Protein AF-A0AAE0T974-F1 (afdb_monomer_lite)

Structure (mmCIF, N/CA/C/O backbone):
data_AF-A0AAE0T974-F1
#
_entry.id   AF-A0AAE0T974-F1
#
loop_
_atom_site.group_PDB
_atom_site.id
_atom_site.type_symbol
_atom_site.label_atom_id
_atom_site.label_alt_id
_atom_site.label_comp_id
_atom_site.label_asym_id
_atom_site.label_entity_id
_atom_site.label_seq_id
_atom_site.pdbx_PDB_ins_code
_atom_site.Cartn_x
_atom_site.Cartn_y
_atom_site.Cartn_z
_atom_site.occupancy
_atom_site.B_iso_or_equiv
_atom_site.auth_seq_id
_atom_site.auth_comp_id
_atom_site.auth_asym_id
_atom_site.auth_atom_id
_atom_site.pdbx_PDB_model_num
ATOM 1 N N . MET A 1 1 ? 13.195 15.114 -42.542 1.00 32.72 1 MET A N 1
ATOM 2 C CA . MET A 1 1 ? 13.564 14.282 -43.710 1.00 32.72 1 MET A CA 1
ATOM 3 C C . MET A 1 1 ? 13.482 12.864 -43.187 1.00 32.72 1 MET A C 1
ATOM 5 O O . MET A 1 1 ? 14.352 12.510 -42.415 1.00 32.72 1 MET A O 1
ATOM 9 N N . LYS A 1 2 ? 12.380 12.145 -43.450 1.00 32.47 2 LYS A N 1
ATOM 10 C CA . LYS A 1 2 ? 12.131 10.818 -42.861 1.00 32.47 2 LYS A CA 1
ATOM 11 C C . LYS A 1 2 ? 13.206 9.853 -43.362 1.00 32.47 2 LYS A C 1
ATOM 13 O O . LYS A 1 2 ? 13.255 9.564 -44.558 1.00 32.47 2 LYS A O 1
ATOM 18 N N . VAL A 1 3 ? 14.108 9.445 -42.477 1.00 38.06 3 VAL A N 1
ATOM 19 C CA . VAL A 1 3 ? 15.055 8.360 -42.725 1.00 38.06 3 VAL A CA 1
ATOM 20 C C . VAL A 1 3 ? 14.489 7.166 -41.976 1.00 38.06 3 VAL A C 1
ATOM 22 O O . VAL A 1 3 ? 14.739 7.022 -40.788 1.00 38.06 3 VAL A O 1
ATOM 25 N N . SER A 1 4 ? 13.696 6.335 -42.655 1.00 37.97 4 SER A N 1
ATOM 26 C CA . SER A 1 4 ? 13.361 5.020 -42.111 1.00 37.97 4 SER A CA 1
ATOM 27 C C . SER A 1 4 ? 14.650 4.202 -42.114 1.00 37.97 4 SER A C 1
ATOM 29 O O . SER A 1 4 ? 15.149 3.817 -43.177 1.00 37.97 4 SER A O 1
ATOM 31 N N . MET A 1 5 ? 15.238 4.010 -40.938 1.00 48.59 5 MET A N 1
ATOM 32 C CA . MET A 1 5 ? 16.457 3.234 -40.774 1.00 48.59 5 MET A CA 1
ATOM 33 C C . MET A 1 5 ? 16.052 1.803 -40.408 1.00 48.59 5 MET A C 1
ATOM 35 O O . MET A 1 5 ? 15.560 1.524 -39.320 1.00 48.59 5 MET A O 1
ATOM 39 N N . HIS A 1 6 ? 16.219 0.874 -41.349 1.00 43.19 6 HIS A N 1
ATOM 40 C CA . HIS A 1 6 ? 16.343 -0.542 -41.009 1.00 43.19 6 HIS A CA 1
ATOM 41 C C . HIS A 1 6 ? 17.816 -0.787 -40.700 1.00 43.19 6 HIS A C 1
ATOM 43 O O . HIS A 1 6 ? 18.611 -0.999 -41.620 1.00 43.19 6 HIS A O 1
ATOM 49 N N . ILE A 1 7 ? 18.194 -0.718 -39.426 1.00 50.41 7 ILE A N 1
ATOM 50 C CA . ILE A 1 7 ? 19.502 -1.209 -39.000 1.00 50.41 7 ILE A CA 1
ATOM 51 C C . ILE A 1 7 ? 19.367 -2.734 -38.924 1.00 50.41 7 ILE A C 1
ATOM 53 O O . ILE A 1 7 ? 18.854 -3.292 -37.962 1.00 50.41 7 ILE A O 1
ATOM 57 N N . LEU A 1 8 ? 19.739 -3.414 -40.013 1.00 37.25 8 LEU A N 1
ATOM 58 C CA . LEU A 1 8 ? 19.993 -4.856 -39.981 1.00 37.25 8 LEU A CA 1
ATOM 59 C C . LEU A 1 8 ? 21.163 -5.113 -39.017 1.00 37.25 8 LEU A C 1
ATOM 61 O O . LEU A 1 8 ? 22.044 -4.253 -38.938 1.00 37.25 8 LEU A O 1
ATOM 65 N N . PRO A 1 9 ? 21.176 -6.254 -38.301 1.00 38.59 9 PRO A N 1
ATOM 66 C CA . PRO A 1 9 ? 22.123 -6.502 -37.220 1.00 38.59 9 PRO A CA 1
ATOM 67 C C . PRO A 1 9 ? 23.548 -6.244 -37.705 1.00 38.59 9 PRO A C 1
ATOM 69 O O . PRO A 1 9 ? 23.899 -6.625 -38.829 1.00 38.59 9 PRO A O 1
ATOM 72 N N . LEU A 1 10 ? 24.360 -5.599 -36.865 1.00 46.00 10 LEU A N 1
ATOM 73 C CA . LEU A 1 10 ? 25.815 -5.579 -37.005 1.00 46.00 10 LEU A CA 1
ATOM 74 C C . LEU A 1 10 ? 26.304 -7.027 -36.858 1.00 46.00 10 LEU A C 1
ATOM 76 O O . LEU A 1 10 ? 26.729 -7.457 -35.799 1.00 46.00 10 LEU A O 1
ATOM 80 N N . ALA A 1 11 ? 26.156 -7.817 -37.918 1.00 39.69 11 ALA A N 1
ATOM 81 C CA . ALA A 1 11 ? 26.337 -9.264 -37.914 1.00 39.69 11 ALA A CA 1
ATOM 82 C C . ALA A 1 11 ? 27.816 -9.701 -37.904 1.00 39.69 11 ALA A C 1
ATOM 84 O O . ALA A 1 11 ? 28.120 -10.761 -38.438 1.00 39.69 11 ALA A O 1
ATOM 85 N N . ASP A 1 12 ? 28.728 -8.897 -37.350 1.00 42.81 12 ASP A N 1
ATOM 86 C CA . ASP A 1 12 ? 30.166 -9.209 -37.347 1.00 42.81 12 ASP A CA 1
ATOM 87 C C . ASP A 1 12 ? 30.914 -8.842 -36.046 1.00 42.81 12 ASP A C 1
ATOM 89 O O . ASP A 1 12 ? 32.108 -9.127 -35.962 1.00 42.81 12 ASP A O 1
ATOM 93 N N . GLU A 1 13 ? 30.262 -8.283 -35.017 1.00 49.91 13 GLU A N 1
ATOM 94 C CA . GLU A 1 13 ? 30.885 -8.111 -33.693 1.00 49.91 13 GLU A CA 1
ATOM 95 C C . GLU A 1 13 ? 29.979 -8.697 -32.607 1.00 49.91 13 GLU A C 1
ATOM 97 O O . GLU A 1 13 ? 28.857 -8.238 -32.424 1.00 49.91 13 GLU A O 1
ATOM 102 N N . ASP A 1 14 ? 30.472 -9.722 -31.901 1.00 54.88 14 ASP A N 1
ATOM 103 C CA . ASP A 1 14 ? 29.780 -10.369 -30.772 1.00 54.88 14 ASP A CA 1
ATOM 104 C C . ASP A 1 14 ? 29.547 -9.399 -29.586 1.00 54.88 14 ASP A C 1
ATOM 106 O O . ASP A 1 14 ? 28.781 -9.728 -28.688 1.00 54.88 14 ASP A O 1
ATOM 110 N N . HIS A 1 15 ? 30.184 -8.215 -29.601 1.00 60.75 15 HIS A N 1
ATOM 111 C CA . HIS A 1 15 ? 30.099 -7.153 -28.589 1.00 60.75 15 HIS A CA 1
ATOM 112 C C . HIS A 1 15 ? 30.284 -5.770 -29.251 1.00 60.75 15 HIS A C 1
ATOM 114 O O . HIS A 1 15 ? 31.420 -5.304 -29.385 1.00 60.75 15 HIS A O 1
ATOM 120 N N . PRO A 1 16 ? 29.227 -5.115 -29.762 1.00 65.56 16 PRO A N 1
ATOM 121 C CA . PRO A 1 16 ? 29.372 -3.800 -30.376 1.00 65.56 16 PRO A CA 1
ATOM 122 C C . PRO A 1 16 ? 29.657 -2.724 -29.312 1.00 65.56 16 PRO A C 1
ATOM 124 O O . PRO A 1 16 ? 28.774 -2.364 -28.535 1.00 65.56 16 PRO A O 1
ATOM 127 N N . GLU A 1 17 ? 30.870 -2.162 -29.321 1.00 69.50 17 GLU A N 1
ATOM 128 C CA . GLU A 1 17 ? 31.231 -0.992 -28.506 1.00 69.50 17 GLU A CA 1
ATOM 129 C C . GLU A 1 17 ? 30.693 0.301 -29.150 1.00 69.50 17 GLU A C 1
ATOM 131 O O . GLU A 1 17 ? 31.160 0.758 -30.202 1.00 69.50 17 GLU A O 1
ATOM 136 N N . ILE A 1 18 ? 29.722 0.943 -28.501 1.00 69.12 18 ILE A N 1
ATOM 137 C CA . ILE A 1 18 ? 29.117 2.200 -28.944 1.00 69.12 18 ILE A CA 1
ATOM 138 C C . ILE A 1 18 ? 29.484 3.310 -27.958 1.00 69.12 18 ILE A C 1
ATOM 140 O O . ILE A 1 18 ? 28.861 3.507 -26.915 1.00 69.12 18 ILE A O 1
ATOM 144 N N . ALA A 1 19 ? 30.486 4.111 -28.323 1.00 68.00 19 ALA A N 1
ATOM 145 C CA . ALA A 1 19 ? 30.883 5.254 -27.503 1.00 68.00 19 ALA A CA 1
ATOM 146 C C . ALA A 1 19 ? 29.817 6.368 -27.485 1.00 68.00 19 ALA A C 1
ATOM 148 O O . ALA A 1 19 ? 29.567 6.950 -26.434 1.00 68.00 19 ALA A O 1
ATOM 149 N N . LEU A 1 20 ? 29.232 6.690 -28.650 1.00 67.06 20 LEU A N 1
ATOM 150 C CA . LEU A 1 20 ? 28.206 7.724 -28.841 1.00 67.06 20 LEU A CA 1
ATOM 151 C C . LEU A 1 20 ? 27.379 7.441 -30.099 1.00 67.06 20 LEU A C 1
ATOM 153 O O . LEU A 1 20 ? 27.951 7.348 -31.187 1.00 67.06 20 LEU A O 1
ATOM 157 N N . LEU A 1 21 ? 26.050 7.394 -29.983 1.00 66.25 21 LEU A N 1
ATOM 158 C CA . LEU A 1 21 ? 25.157 7.259 -31.144 1.00 66.25 21 LEU A CA 1
ATOM 159 C C . LEU A 1 21 ? 23.892 8.123 -30.990 1.00 66.25 21 LEU A C 1
ATOM 161 O O . LEU A 1 21 ? 22.814 7.606 -30.751 1.00 66.25 21 LEU A O 1
ATOM 165 N N . PRO A 1 22 ? 23.986 9.456 -31.117 1.00 70.81 22 PRO A N 1
ATOM 166 C CA . PRO A 1 22 ? 22.802 10.302 -31.042 1.00 70.81 22 PRO A CA 1
ATOM 167 C C . PRO A 1 22 ? 21.852 10.000 -32.207 1.00 70.81 22 PRO A C 1
ATOM 169 O O . PRO A 1 22 ? 22.252 10.090 -33.374 1.00 70.81 22 PRO A O 1
ATOM 172 N N . LEU A 1 23 ? 20.601 9.666 -31.895 1.00 72.62 23 LEU A N 1
ATOM 173 C CA . LEU A 1 23 ? 19.529 9.550 -32.883 1.00 72.62 23 LEU A CA 1
ATOM 174 C C . LEU A 1 23 ? 18.477 10.608 -32.583 1.00 72.62 23 LEU A C 1
ATOM 176 O O . LEU A 1 23 ? 17.854 10.604 -31.528 1.00 72.62 23 LEU A O 1
ATOM 180 N N . ASP A 1 24 ? 18.307 11.512 -33.536 1.00 77.50 24 ASP A N 1
ATOM 181 C CA . ASP A 1 24 ? 17.382 12.635 -33.455 1.00 77.50 24 ASP A CA 1
ATOM 182 C C . ASP A 1 24 ? 16.310 12.470 -34.541 1.00 77.50 24 ASP A C 1
ATOM 184 O O . ASP A 1 24 ? 16.647 12.267 -35.718 1.00 77.50 24 ASP A O 1
ATOM 188 N N . ASN A 1 25 ? 15.032 12.534 -34.151 1.00 77.75 25 ASN A N 1
ATOM 189 C CA . ASN A 1 25 ? 13.869 12.447 -35.039 1.00 77.75 25 ASN A CA 1
ATOM 190 C C . ASN A 1 25 ? 13.933 11.227 -35.982 1.00 77.75 25 ASN A C 1
ATOM 192 O O . ASN A 1 25 ? 13.784 11.335 -37.211 1.00 77.75 25 ASN A O 1
ATOM 196 N N . SER A 1 26 ? 14.247 10.065 -35.411 1.00 78.44 26 SER A N 1
ATOM 197 C CA . SER A 1 26 ? 14.536 8.839 -36.159 1.00 78.44 26 SER A CA 1
ATOM 198 C C . SER A 1 26 ? 13.336 7.894 -36.206 1.00 78.44 26 SER A C 1
ATOM 200 O O . SER A 1 26 ? 12.675 7.691 -35.199 1.00 78.44 26 SER A O 1
ATOM 202 N N . GLU A 1 27 ? 13.080 7.289 -37.371 1.00 82.06 27 GLU A N 1
ATOM 203 C CA . GLU A 1 27 ? 12.085 6.220 -37.526 1.00 82.06 27 GLU A CA 1
ATOM 204 C C . GLU A 1 27 ? 12.801 4.872 -37.627 1.00 82.06 27 GLU A C 1
ATOM 206 O O . GLU A 1 27 ? 13.511 4.597 -38.607 1.00 82.06 27 GLU A O 1
ATOM 211 N N . ILE A 1 28 ? 12.598 4.018 -36.629 1.00 78.75 28 ILE A N 1
ATOM 212 C CA . ILE A 1 28 ? 13.293 2.743 -36.470 1.00 78.75 28 ILE A CA 1
ATOM 213 C C . ILE A 1 28 ? 12.259 1.631 -36.397 1.00 78.75 28 ILE A C 1
ATOM 215 O O . ILE A 1 28 ? 11.454 1.532 -35.480 1.00 78.75 28 ILE A O 1
ATOM 219 N N . THR A 1 29 ? 12.270 0.737 -37.377 1.00 78.50 29 THR A N 1
ATOM 220 C CA . THR A 1 29 ? 11.325 -0.390 -37.357 1.00 78.50 29 THR A CA 1
ATOM 221 C C . THR A 1 29 ? 11.791 -1.517 -36.439 1.00 78.50 29 THR A C 1
ATOM 223 O O . THR A 1 29 ? 10.970 -2.209 -35.850 1.00 78.50 29 THR A O 1
ATOM 226 N N . LEU A 1 30 ? 13.099 -1.738 -36.349 1.00 75.69 30 LEU A N 1
ATOM 227 C CA . LEU A 1 30 ? 13.690 -2.779 -35.517 1.00 75.69 30 LEU A CA 1
ATOM 228 C C . LEU A 1 30 ? 15.148 -2.394 -35.266 1.00 75.69 30 LEU A C 1
ATOM 230 O O . LEU A 1 30 ? 15.865 -2.102 -36.227 1.00 75.69 30 LEU A O 1
ATOM 234 N N . LEU A 1 31 ? 15.571 -2.398 -34.005 1.00 74.50 31 LEU A N 1
ATOM 235 C CA . LEU A 1 31 ? 16.971 -2.239 -33.615 1.00 74.50 31 LEU A CA 1
ATOM 236 C C . LEU A 1 31 ? 17.346 -3.321 -32.593 1.00 74.50 31 LEU A C 1
ATOM 238 O O . LEU A 1 31 ? 17.228 -3.087 -31.397 1.00 74.50 31 LEU A O 1
ATOM 242 N N . PRO A 1 32 ? 17.747 -4.520 -33.047 1.00 75.44 32 PRO A N 1
ATOM 243 C CA . PRO A 1 32 ? 18.152 -5.591 -32.158 1.00 75.44 32 PRO A CA 1
ATOM 244 C C . PRO A 1 32 ? 19.638 -5.436 -31.840 1.00 75.44 32 PRO A C 1
ATOM 246 O O . PRO A 1 32 ? 20.466 -5.391 -32.756 1.00 75.44 32 PRO A O 1
ATOM 249 N N . LEU A 1 33 ? 19.978 -5.372 -30.560 1.00 74.12 33 LEU A N 1
ATOM 250 C CA . LEU A 1 33 ? 21.365 -5.349 -30.105 1.00 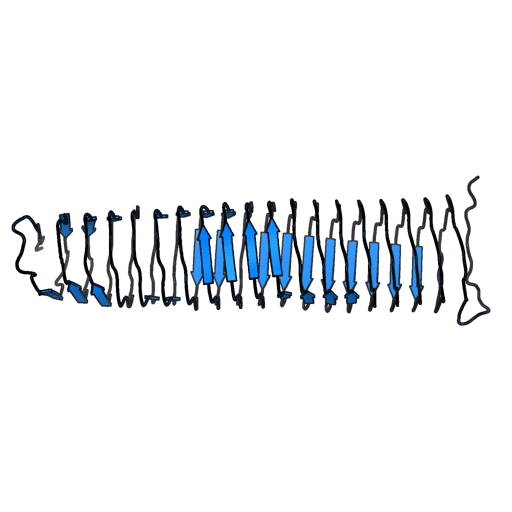74.12 33 LEU A CA 1
ATOM 251 C C . LEU A 1 33 ? 21.587 -6.499 -29.124 1.00 74.12 33 LEU A C 1
ATOM 253 O O . LEU A 1 33 ? 20.767 -6.720 -28.241 1.00 74.12 33 LEU A O 1
ATOM 257 N N . VAL A 1 34 ? 22.683 -7.229 -29.308 1.00 78.06 34 VAL A N 1
ATOM 258 C CA . VAL A 1 34 ? 23.101 -8.334 -28.436 1.00 78.06 34 VAL A CA 1
ATOM 259 C C . VAL A 1 34 ? 24.463 -7.959 -27.867 1.00 78.06 34 VAL A C 1
ATOM 261 O O . VAL A 1 34 ? 25.339 -7.562 -28.635 1.00 78.06 34 VAL A O 1
ATOM 264 N N . HIS A 1 35 ? 24.599 -8.015 -26.544 1.00 78.25 35 HIS A N 1
ATOM 265 C CA . HIS A 1 35 ? 25.773 -7.581 -25.782 1.00 78.25 35 HIS A CA 1
ATOM 266 C C . HIS A 1 35 ? 26.340 -6.193 -26.152 1.00 78.25 35 HIS A C 1
ATOM 268 O O . HIS A 1 35 ? 27.556 -6.068 -26.336 1.00 78.25 35 HIS A O 1
ATOM 274 N N . PRO A 1 36 ? 25.520 -5.139 -26.338 1.00 78.62 36 PRO A N 1
ATOM 275 C CA . PRO A 1 36 ? 26.067 -3.825 -26.635 1.00 78.62 36 PRO A CA 1
ATOM 276 C C . PRO A 1 36 ? 26.730 -3.212 -25.396 1.00 78.62 36 PRO A C 1
ATOM 278 O O . PRO A 1 36 ? 26.106 -3.111 -24.342 1.00 78.62 36 PRO A O 1
ATOM 281 N N . GLU A 1 37 ? 27.955 -2.718 -25.561 1.00 83.19 37 GLU A N 1
ATOM 282 C CA . GLU A 1 37 ? 28.625 -1.879 -24.564 1.00 83.19 37 GLU A CA 1
ATOM 283 C C . GLU A 1 37 ? 28.432 -0.411 -24.956 1.00 83.19 37 GLU A C 1
ATOM 285 O O . GLU A 1 37 ? 29.001 0.079 -25.937 1.00 83.19 37 GLU A O 1
ATOM 290 N N . ILE A 1 38 ? 27.592 0.306 -24.213 1.00 80.12 38 ILE A N 1
ATOM 291 C CA . ILE A 1 38 ? 27.145 1.655 -24.553 1.00 80.12 38 ILE A CA 1
ATOM 292 C C . ILE A 1 38 ? 27.562 2.644 -23.469 1.00 80.12 38 ILE A C 1
ATOM 294 O O . ILE A 1 38 ? 27.017 2.678 -22.366 1.00 80.12 38 ILE A O 1
ATOM 298 N N . ALA A 1 39 ? 28.479 3.548 -23.810 1.00 81.56 39 ALA A N 1
ATOM 299 C CA . ALA A 1 39 ? 28.859 4.609 -22.882 1.00 81.56 39 ALA A CA 1
ATOM 300 C C . ALA A 1 39 ? 27.780 5.701 -22.785 1.00 81.56 39 ALA A C 1
ATOM 302 O O . ALA A 1 39 ? 27.443 6.145 -21.689 1.00 81.56 39 ALA A O 1
ATOM 303 N N . LEU A 1 40 ? 27.258 6.170 -23.924 1.00 79.75 40 LEU A N 1
ATOM 304 C CA . LEU A 1 40 ? 26.215 7.195 -23.960 1.00 79.75 40 LEU A CA 1
ATOM 305 C C . LEU A 1 40 ? 25.386 7.098 -25.247 1.00 79.75 40 LEU A C 1
ATOM 307 O O . LEU A 1 40 ? 25.925 7.184 -26.353 1.00 79.75 40 LEU A O 1
ATOM 311 N N . PHE A 1 41 ? 24.069 6.953 -25.108 1.00 78.00 41 PHE A N 1
ATOM 312 C CA . PHE A 1 41 ? 23.168 6.750 -26.246 1.00 78.00 41 PHE A CA 1
ATOM 313 C C . PHE A 1 41 ? 21.903 7.609 -26.144 1.00 78.00 41 PHE A C 1
ATOM 315 O O . PHE A 1 41 ? 20.875 7.136 -25.694 1.00 78.00 41 PHE A O 1
ATOM 322 N N . PRO A 1 42 ? 21.970 8.899 -26.513 1.00 80.94 42 PRO A N 1
ATOM 323 C CA . PRO A 1 42 ? 20.845 9.806 -26.387 1.00 80.94 42 PRO A CA 1
ATOM 324 C C . PRO A 1 42 ? 19.901 9.653 -27.578 1.00 80.94 42 PRO A C 1
ATOM 326 O O . PRO A 1 42 ? 20.336 9.693 -28.736 1.00 80.94 42 PRO A O 1
ATOM 329 N N . LEU A 1 43 ? 18.614 9.513 -27.283 1.00 82.38 43 LEU A N 1
ATOM 330 C CA . LEU A 1 43 ? 17.551 9.418 -28.274 1.00 82.38 43 LEU A CA 1
ATOM 331 C C . LEU A 1 43 ? 16.584 10.588 -28.075 1.00 82.38 43 LEU A C 1
ATOM 333 O O . LEU A 1 43 ? 15.959 10.690 -27.026 1.00 82.38 43 LEU A O 1
ATOM 337 N N . GLU A 1 44 ? 16.461 11.457 -29.076 1.00 87.38 44 GLU A N 1
ATOM 338 C CA . GLU A 1 44 ? 15.556 12.613 -29.056 1.00 87.38 44 GLU A CA 1
ATOM 339 C C . GLU A 1 44 ? 14.450 12.402 -30.099 1.00 87.38 44 GLU A C 1
ATOM 341 O O . GLU A 1 44 ? 14.720 12.253 -31.296 1.00 87.38 44 GLU A O 1
ATOM 346 N N . ASN A 1 45 ? 13.200 12.353 -29.640 1.00 86.75 45 ASN A N 1
ATOM 347 C CA . ASN A 1 45 ? 12.003 12.083 -30.440 1.00 86.75 45 ASN A CA 1
ATOM 348 C C . ASN A 1 45 ? 12.110 10.841 -31.363 1.00 86.75 45 ASN A C 1
ATOM 350 O O . ASN A 1 45 ? 11.865 10.952 -32.574 1.00 86.75 45 ASN A O 1
ATOM 354 N N . PRO A 1 46 ? 12.538 9.658 -30.878 1.00 85.81 46 PRO A N 1
ATOM 355 C CA . PRO A 1 46 ? 12.562 8.462 -31.711 1.00 85.81 46 PRO A CA 1
ATOM 356 C C . PRO A 1 46 ? 11.155 7.856 -31.878 1.00 85.81 46 PRO A C 1
ATOM 358 O O . PRO A 1 46 ? 10.434 7.663 -30.906 1.00 85.81 46 PRO A O 1
ATOM 361 N N . GLU A 1 47 ? 10.800 7.460 -33.100 1.00 88.62 47 GLU A N 1
ATOM 362 C CA . GLU A 1 47 ? 9.659 6.581 -33.384 1.00 88.62 47 GLU A CA 1
ATOM 363 C C . GLU A 1 47 ? 10.192 5.154 -33.595 1.00 88.62 47 GLU A C 1
ATOM 365 O O . GLU A 1 47 ? 10.774 4.849 -34.645 1.00 88.62 47 GLU A O 1
ATOM 370 N N . ILE A 1 48 ? 10.025 4.266 -32.608 1.00 85.38 48 ILE A N 1
ATOM 371 C CA . ILE A 1 48 ? 10.565 2.900 -32.637 1.00 85.38 48 ILE A CA 1
ATOM 372 C C . ILE A 1 48 ? 9.451 1.860 -32.562 1.00 85.38 48 ILE A C 1
ATOM 374 O O . ILE A 1 48 ? 8.704 1.779 -31.595 1.00 85.38 48 ILE A O 1
ATOM 378 N N . ALA A 1 49 ? 9.356 0.984 -33.560 1.00 87.50 49 ALA A N 1
ATOM 379 C CA . ALA A 1 49 ? 8.395 -0.112 -33.474 1.00 87.50 49 ALA A CA 1
ATOM 380 C C . ALA A 1 49 ? 8.869 -1.197 -32.492 1.00 87.50 49 ALA A C 1
ATOM 382 O O . ALA A 1 49 ? 8.109 -1.586 -31.615 1.00 87.50 49 ALA A O 1
ATOM 383 N N . LEU A 1 50 ? 10.109 -1.682 -32.615 1.00 85.94 50 LEU A N 1
ATOM 384 C CA . LEU A 1 50 ? 10.663 -2.720 -31.738 1.00 85.94 50 LEU A CA 1
ATOM 385 C C . LEU A 1 50 ? 12.119 -2.402 -31.368 1.00 85.94 50 LEU A C 1
ATOM 387 O O . LEU A 1 50 ? 12.963 -2.247 -32.258 1.00 85.94 50 LEU A O 1
ATOM 391 N N . LEU A 1 51 ? 12.416 -2.385 -30.070 1.00 86.00 51 LEU A N 1
ATOM 392 C CA . LEU A 1 51 ? 13.756 -2.184 -29.519 1.00 86.00 51 LEU A CA 1
ATOM 393 C C . LEU A 1 51 ? 14.110 -3.305 -28.520 1.00 86.00 51 LEU A C 1
ATOM 395 O O . LEU A 1 51 ? 14.007 -3.097 -27.313 1.00 86.00 51 LEU A O 1
ATOM 399 N N . PRO A 1 52 ? 14.465 -4.513 -28.998 1.00 86.38 52 PRO A N 1
ATOM 400 C CA . PRO A 1 52 ? 14.969 -5.577 -28.138 1.00 86.38 52 PRO A CA 1
ATOM 401 C C . PRO A 1 52 ? 16.482 -5.429 -27.911 1.00 86.38 52 PRO A C 1
ATOM 403 O O . PRO A 1 52 ? 17.255 -5.417 -28.875 1.00 86.38 52 PRO A O 1
ATOM 406 N N . LEU A 1 53 ? 16.906 -5.357 -26.650 1.00 85.69 53 LEU A N 1
ATOM 407 C CA . LEU A 1 53 ? 18.310 -5.442 -26.255 1.00 85.69 53 LEU A CA 1
ATOM 408 C C . LEU A 1 53 ? 18.519 -6.649 -25.343 1.00 85.69 53 LEU A C 1
ATOM 410 O O . LEU A 1 53 ? 17.793 -6.820 -24.370 1.00 85.69 53 LEU A O 1
ATOM 414 N N . ASP A 1 54 ? 19.517 -7.458 -25.675 1.00 87.56 54 ASP A N 1
ATOM 415 C CA . ASP A 1 54 ? 19.896 -8.661 -24.938 1.00 87.56 54 ASP A CA 1
ATOM 416 C C . ASP A 1 54 ? 21.274 -8.447 -24.298 1.00 87.56 54 ASP A C 1
ATOM 418 O O . ASP A 1 54 ? 22.239 -8.139 -25.005 1.00 87.56 54 ASP A O 1
ATOM 422 N N . HIS A 1 55 ? 21.344 -8.555 -22.971 1.00 88.25 55 HIS A N 1
ATOM 423 C CA . HIS A 1 55 ? 22.505 -8.281 -22.119 1.00 88.25 55 HIS A CA 1
ATOM 424 C C . HIS A 1 55 ? 23.215 -6.938 -22.407 1.00 88.25 55 HIS A C 1
ATOM 426 O O . HIS A 1 55 ? 24.418 -6.933 -22.691 1.00 88.25 55 HIS A O 1
ATOM 432 N N . PRO A 1 56 ? 22.514 -5.788 -22.432 1.00 87.44 56 PRO A N 1
ATOM 433 C CA . PRO A 1 56 ? 23.164 -4.505 -22.665 1.00 87.44 56 PRO A CA 1
ATOM 434 C C . PRO A 1 56 ? 23.905 -3.992 -21.423 1.00 87.44 56 PRO A C 1
ATOM 436 O O . PRO A 1 56 ? 23.328 -3.914 -20.343 1.00 87.44 56 PRO A O 1
ATOM 439 N N . GLU A 1 57 ? 25.142 -3.534 -21.610 1.00 90.00 57 GLU A N 1
ATOM 440 C CA . GLU A 1 57 ? 25.899 -2.787 -20.601 1.00 90.00 57 GLU A CA 1
ATOM 441 C C . GLU A 1 57 ? 25.852 -1.297 -20.955 1.00 90.00 57 GLU A C 1
ATOM 443 O O . GLU A 1 57 ? 26.450 -0.851 -21.939 1.00 90.00 57 GLU A O 1
ATOM 448 N N . ILE A 1 58 ? 25.112 -0.499 -20.181 1.00 87.06 58 ILE A N 1
ATOM 449 C CA . ILE A 1 58 ? 24.828 0.900 -20.512 1.00 87.06 58 ILE A CA 1
ATOM 450 C C . ILE A 1 58 ? 25.185 1.825 -19.352 1.00 87.06 58 ILE A C 1
ATOM 452 O O . ILE A 1 58 ? 24.575 1.807 -18.286 1.00 87.06 58 ILE A O 1
ATOM 456 N N . ALA A 1 59 ? 26.116 2.750 -19.575 1.00 89.81 59 ALA A N 1
ATOM 457 C CA . ALA A 1 59 ? 26.399 3.773 -18.571 1.00 89.81 59 ALA A CA 1
ATOM 458 C C . ALA A 1 59 ? 25.332 4.885 -18.555 1.00 89.81 59 ALA A C 1
ATOM 460 O O . ALA A 1 59 ? 24.935 5.342 -17.485 1.00 89.81 59 ALA A O 1
ATOM 461 N N . PHE A 1 60 ? 24.861 5.345 -19.720 1.00 88.69 60 PHE A N 1
ATOM 462 C CA . PHE A 1 60 ? 23.823 6.379 -19.794 1.00 88.69 60 PHE A CA 1
ATOM 463 C C . PHE A 1 60 ? 22.989 6.301 -21.079 1.00 88.69 60 PHE A C 1
ATOM 465 O O . PHE A 1 60 ? 23.523 6.428 -22.183 1.00 88.69 60 PHE A O 1
ATOM 472 N N . LEU A 1 61 ? 21.671 6.166 -20.942 1.00 87.38 61 LEU A N 1
ATOM 473 C CA . LEU A 1 61 ? 20.729 6.108 -22.065 1.00 87.38 61 LEU A CA 1
ATOM 474 C C . LEU A 1 61 ? 19.550 7.055 -21.802 1.00 87.38 61 LEU A C 1
ATOM 476 O O . LEU A 1 61 ? 18.540 6.632 -21.258 1.00 87.38 61 LEU A O 1
ATOM 480 N N . PRO A 1 62 ? 19.673 8.354 -22.127 1.00 90.06 62 PRO A N 1
ATOM 481 C CA . PRO A 1 62 ? 18.557 9.279 -22.013 1.00 90.06 62 PRO A CA 1
ATOM 482 C C . PRO A 1 62 ? 17.635 9.182 -23.231 1.00 90.06 62 PRO A C 1
ATOM 484 O O . PRO A 1 62 ? 18.097 9.273 -24.374 1.00 90.06 62 PRO A O 1
ATOM 487 N N . LEU A 1 63 ? 16.338 9.024 -22.980 1.00 89.69 63 LEU A N 1
ATOM 488 C CA . LEU A 1 63 ? 15.295 9.073 -23.998 1.00 89.69 63 LEU A CA 1
ATOM 489 C C . LEU A 1 63 ? 14.403 10.281 -23.740 1.00 89.69 63 LEU A C 1
ATOM 491 O O . LEU A 1 63 ? 13.802 10.381 -22.676 1.00 89.69 63 LEU A O 1
ATOM 495 N N . ASP A 1 64 ? 14.299 11.160 -24.728 1.00 93.19 64 ASP A N 1
ATOM 496 C CA . ASP A 1 64 ? 13.465 12.356 -24.677 1.00 93.19 64 ASP A CA 1
ATOM 497 C C . ASP A 1 64 ? 12.344 12.250 -25.720 1.00 93.19 64 ASP A C 1
ATOM 499 O O . ASP A 1 64 ? 12.616 12.082 -26.913 1.00 93.19 64 ASP A O 1
ATOM 503 N N . HIS A 1 65 ? 11.093 12.292 -25.263 1.00 93.56 65 HIS A N 1
ATOM 504 C CA . HIS A 1 65 ? 9.867 12.111 -26.047 1.00 93.56 65 HIS A CA 1
ATOM 505 C C . HIS A 1 65 ? 9.859 10.862 -26.963 1.00 93.56 65 HIS A C 1
ATOM 507 O O . HIS A 1 65 ? 9.550 10.973 -28.157 1.00 93.56 65 HIS A O 1
ATOM 513 N N . PRO A 1 66 ? 10.226 9.655 -26.485 1.00 92.12 66 PRO A N 1
ATOM 514 C CA . PRO A 1 66 ? 10.207 8.465 -27.326 1.00 92.12 66 PRO A CA 1
ATOM 515 C C . PRO A 1 66 ? 8.782 7.954 -27.579 1.00 92.12 66 PRO A C 1
ATOM 517 O O . PRO A 1 66 ? 7.981 7.828 -26.658 1.00 92.12 66 PRO A O 1
ATOM 520 N N . GLU A 1 67 ? 8.494 7.558 -28.818 1.00 94.44 67 GLU A N 1
ATOM 521 C CA . GLU A 1 67 ? 7.308 6.775 -29.173 1.00 94.44 67 GLU A CA 1
ATOM 522 C C . GLU A 1 67 ? 7.740 5.339 -29.486 1.00 94.44 67 GLU A C 1
ATOM 524 O O . GLU A 1 67 ? 8.306 5.071 -30.549 1.00 94.44 67 GLU A O 1
ATOM 529 N N . ILE A 1 68 ? 7.500 4.401 -28.562 1.00 91.38 68 ILE A N 1
ATOM 530 C CA . ILE A 1 68 ? 7.973 3.015 -28.681 1.00 91.38 68 ILE A CA 1
ATOM 531 C C . ILE A 1 68 ? 6.814 2.025 -28.582 1.00 91.38 68 ILE A C 1
ATOM 533 O O . ILE A 1 68 ? 6.105 1.967 -27.584 1.00 91.38 68 ILE A O 1
ATOM 537 N N . ALA A 1 69 ? 6.624 1.167 -29.585 1.00 93.81 69 ALA A N 1
ATOM 538 C CA . ALA A 1 69 ? 5.598 0.127 -29.466 1.00 93.81 69 ALA A CA 1
ATOM 539 C C . ALA A 1 69 ? 6.046 -1.041 -28.563 1.00 93.81 69 ALA A C 1
ATOM 541 O O . ALA A 1 69 ? 5.225 -1.592 -27.835 1.00 93.81 69 ALA A O 1
ATOM 542 N N . LEU A 1 70 ? 7.327 -1.416 -28.578 1.00 93.94 70 LEU A N 1
ATOM 543 C CA . LEU A 1 70 ? 7.894 -2.405 -27.656 1.00 93.94 70 LEU A CA 1
ATOM 544 C C . LEU A 1 70 ? 9.360 -2.087 -27.356 1.00 93.94 70 LEU A C 1
ATOM 546 O O . LEU A 1 70 ? 10.198 -2.114 -28.263 1.00 93.94 70 LEU A O 1
ATOM 550 N N . LEU A 1 71 ? 9.658 -1.843 -26.082 1.00 91.88 71 LEU A N 1
ATOM 551 C CA . LEU A 1 71 ? 11.004 -1.826 -25.517 1.00 91.88 71 LEU A CA 1
ATOM 552 C C . LEU A 1 71 ? 11.162 -3.081 -24.658 1.00 91.88 71 LEU A C 1
ATOM 554 O O . LEU A 1 71 ? 10.374 -3.295 -23.745 1.00 91.88 71 LEU A O 1
ATOM 558 N N . SER A 1 72 ? 12.139 -3.926 -24.977 1.00 92.75 72 SER A N 1
ATOM 559 C CA . SER A 1 72 ? 12.408 -5.160 -24.233 1.00 92.75 72 SER A CA 1
ATOM 560 C C . SER A 1 72 ? 13.887 -5.205 -23.914 1.00 92.75 72 SER A C 1
ATOM 562 O O . SER A 1 72 ? 14.696 -5.252 -24.839 1.00 92.75 72 SER A O 1
ATOM 564 N N . LEU A 1 73 ? 14.229 -5.191 -22.632 1.00 91.44 73 LEU A N 1
ATOM 565 C CA . LEU A 1 73 ? 15.599 -5.368 -22.167 1.00 91.44 73 LEU A CA 1
ATOM 566 C C . LEU A 1 73 ? 15.675 -6.682 -21.394 1.00 91.44 73 LEU A C 1
ATOM 568 O O . LEU A 1 73 ? 14.936 -6.864 -20.430 1.00 91.44 73 LEU A O 1
ATOM 572 N N . ASP A 1 74 ? 16.544 -7.577 -21.846 1.00 93.81 74 ASP A N 1
ATOM 573 C CA . ASP A 1 74 ? 16.829 -8.857 -21.202 1.00 93.81 74 ASP A CA 1
ATOM 574 C C . ASP A 1 74 ? 18.226 -8.787 -20.574 1.00 93.81 74 ASP A C 1
ATOM 576 O O . ASP A 1 74 ? 19.182 -8.430 -21.264 1.00 93.81 74 ASP A O 1
ATOM 580 N N . HIS A 1 75 ? 18.333 -9.046 -19.271 1.00 93.62 75 HIS A N 1
ATOM 581 C CA . HIS A 1 75 ? 19.552 -8.924 -18.463 1.00 93.62 75 HIS A CA 1
ATOM 582 C C . HIS A 1 75 ? 20.320 -7.588 -18.629 1.00 93.62 75 HIS A C 1
ATOM 584 O O . HIS A 1 75 ? 21.528 -7.604 -18.888 1.00 93.62 75 HIS A O 1
ATOM 590 N N . PRO A 1 76 ? 19.671 -6.407 -18.561 1.00 93.56 76 PRO A N 1
ATOM 591 C CA . PRO A 1 76 ? 20.377 -5.141 -18.715 1.00 93.56 76 PRO A CA 1
ATOM 592 C C . PRO A 1 76 ? 21.163 -4.741 -17.462 1.00 93.56 76 PRO A C 1
ATOM 594 O O . PRO A 1 76 ? 20.607 -4.686 -16.371 1.00 93.56 76 PRO A O 1
ATOM 597 N N . GLU A 1 77 ? 22.415 -4.326 -17.647 1.00 95.25 77 GLU A N 1
ATOM 598 C CA . GLU A 1 77 ? 23.211 -3.636 -16.630 1.00 95.25 77 GLU A CA 1
ATOM 599 C C . GLU A 1 77 ? 23.256 -2.142 -16.971 1.00 95.25 77 GLU A C 1
ATOM 601 O O . GLU A 1 77 ? 23.960 -1.718 -17.896 1.00 95.25 77 GLU A O 1
ATOM 606 N N . ILE A 1 78 ? 22.479 -1.316 -16.259 1.00 92.69 78 ILE A N 1
ATOM 607 C CA . ILE A 1 78 ? 22.343 0.112 -16.582 1.00 92.69 78 ILE A CA 1
ATOM 608 C C . ILE A 1 78 ? 22.628 1.001 -15.383 1.00 92.69 78 ILE A C 1
ATOM 610 O O . ILE A 1 78 ? 21.978 0.935 -14.344 1.00 92.69 78 ILE A O 1
ATOM 614 N N . VAL A 1 79 ? 23.553 1.944 -15.542 1.00 96.12 79 VAL A N 1
ATOM 615 C CA . VAL A 1 79 ? 23.806 2.917 -14.474 1.00 96.12 79 VAL A CA 1
ATOM 616 C C . VAL A 1 79 ? 22.693 3.968 -14.431 1.00 96.12 79 VAL A C 1
ATOM 618 O O . VAL A 1 79 ? 22.170 4.251 -13.359 1.00 96.12 79 VAL A O 1
ATOM 621 N N . LEU A 1 80 ? 22.309 4.552 -15.571 1.00 95.38 80 LEU A N 1
ATOM 622 C CA . LEU A 1 80 ? 21.296 5.612 -15.645 1.00 95.38 80 LEU A CA 1
ATOM 623 C C . LEU A 1 80 ? 20.458 5.519 -16.933 1.00 95.38 80 LEU A C 1
ATOM 625 O O . LEU A 1 80 ? 20.997 5.639 -18.038 1.00 95.38 80 LEU A O 1
ATOM 629 N N . LEU A 1 81 ? 19.138 5.403 -16.784 1.00 93.88 81 LEU A N 1
ATOM 630 C CA . LEU A 1 81 ? 18.163 5.339 -17.880 1.00 93.88 81 LEU A CA 1
ATOM 631 C C . LEU A 1 81 ? 17.024 6.351 -17.654 1.00 93.88 81 LEU A C 1
ATOM 633 O O . LEU A 1 81 ? 15.956 5.962 -17.199 1.00 93.88 81 LEU A O 1
ATOM 637 N N . PRO A 1 82 ? 17.229 7.661 -17.889 1.00 95.75 82 PRO A N 1
ATOM 638 C CA . PRO A 1 82 ? 16.142 8.625 -17.774 1.00 95.75 82 PRO A CA 1
ATOM 639 C C . PRO A 1 82 ? 15.241 8.602 -19.011 1.00 95.75 82 PRO A C 1
ATOM 641 O O . PRO A 1 82 ? 15.733 8.676 -20.141 1.00 95.75 82 PRO A O 1
ATOM 644 N N . LEU A 1 83 ? 13.930 8.537 -18.789 1.00 95.06 83 LEU A N 1
ATOM 645 C CA . LEU A 1 83 ? 12.912 8.678 -19.825 1.00 95.06 83 LEU A CA 1
ATOM 646 C C . LEU A 1 83 ? 12.072 9.923 -19.528 1.00 95.06 83 LEU A C 1
ATOM 648 O O . LEU A 1 83 ? 11.436 9.995 -18.481 1.00 95.06 83 LEU A O 1
ATOM 652 N N . ASP A 1 84 ? 12.059 10.872 -20.458 1.00 97.19 84 ASP A N 1
ATOM 653 C CA . ASP A 1 84 ? 11.264 12.100 -20.389 1.00 97.19 84 ASP A CA 1
ATOM 654 C C . ASP A 1 84 ? 10.134 12.045 -21.429 1.00 97.19 84 ASP A C 1
ATOM 656 O O . ASP A 1 84 ? 10.386 11.801 -22.612 1.00 97.19 84 ASP A O 1
ATOM 660 N N . HIS A 1 85 ? 8.886 12.197 -20.984 1.00 97.19 85 HIS A N 1
ATOM 661 C CA . HIS A 1 85 ? 7.657 12.087 -21.779 1.00 97.19 85 HIS A CA 1
ATOM 662 C C . HIS A 1 85 ? 7.573 10.839 -22.694 1.00 97.19 85 HIS A C 1
ATOM 664 O O . HIS A 1 85 ? 7.255 10.964 -23.887 1.00 97.19 85 HIS A O 1
ATOM 670 N N . PRO A 1 86 ? 7.874 9.615 -22.212 1.00 96.31 86 PRO A N 1
ATOM 671 C CA . PRO A 1 86 ? 7.809 8.429 -23.054 1.00 96.31 86 PRO A CA 1
ATOM 672 C C . PRO A 1 86 ? 6.369 7.991 -23.335 1.00 96.31 86 PRO A C 1
ATOM 674 O O . PRO A 1 86 ? 5.560 7.863 -22.426 1.00 96.31 86 PRO A O 1
ATOM 677 N N . LYS A 1 87 ? 6.074 7.658 -24.593 1.00 97.75 87 LYS A N 1
ATOM 678 C CA . LYS A 1 87 ? 4.854 6.951 -25.009 1.00 97.75 87 LYS A CA 1
ATOM 679 C C . LYS A 1 87 ? 5.213 5.524 -25.383 1.00 97.75 87 LYS A C 1
ATOM 681 O O . LYS A 1 87 ? 5.754 5.288 -26.468 1.00 97.75 87 LYS A O 1
ATOM 686 N N . ILE A 1 88 ? 4.936 4.566 -24.500 1.00 96.00 88 ILE A N 1
ATOM 687 C CA . ILE A 1 88 ? 5.371 3.179 -24.681 1.00 96.00 88 ILE A CA 1
ATOM 688 C C . ILE A 1 88 ? 4.209 2.203 -24.534 1.00 96.00 88 ILE A C 1
ATOM 690 O O . ILE A 1 88 ? 3.565 2.122 -23.497 1.00 96.00 88 ILE A O 1
ATOM 694 N N . ALA A 1 89 ? 3.936 1.394 -25.558 1.00 97.75 89 ALA A N 1
ATOM 695 C CA . ALA A 1 89 ? 2.866 0.400 -25.432 1.00 97.75 89 ALA A CA 1
ATOM 696 C C . ALA A 1 89 ? 3.277 -0.799 -24.552 1.00 97.75 89 ALA A C 1
ATOM 698 O O . ALA A 1 89 ? 2.440 -1.374 -23.862 1.00 97.75 89 ALA A O 1
ATOM 699 N N . LEU A 1 90 ? 4.554 -1.186 -24.557 1.00 97.69 90 LEU A N 1
ATOM 700 C CA . LEU A 1 90 ? 5.083 -2.238 -23.690 1.00 97.69 90 LEU A CA 1
ATOM 701 C C . LEU A 1 90 ? 6.556 -1.955 -23.375 1.00 97.69 90 LEU A C 1
ATOM 703 O O . LEU A 1 90 ? 7.379 -1.923 -24.294 1.00 97.69 90 LEU A O 1
ATOM 707 N N . LEU A 1 91 ? 6.873 -1.767 -22.094 1.00 96.19 91 LEU A N 1
ATOM 708 C CA . LEU A 1 91 ? 8.239 -1.689 -21.576 1.00 96.19 91 LEU A CA 1
ATOM 709 C C . LEU A 1 91 ? 8.497 -2.904 -20.684 1.00 96.19 91 LEU A C 1
ATOM 711 O O . LEU A 1 91 ? 8.000 -2.962 -19.567 1.00 96.19 91 LEU A O 1
ATOM 715 N N . LEU A 1 92 ? 9.232 -3.886 -21.200 1.00 96.25 92 LEU A N 1
ATOM 716 C CA . LEU A 1 92 ? 9.539 -5.133 -20.503 1.00 96.25 92 LEU A CA 1
ATOM 717 C C . LEU A 1 92 ? 11.002 -5.138 -20.090 1.00 96.25 92 LEU A C 1
ATOM 719 O O . LEU A 1 92 ? 11.890 -4.938 -20.923 1.00 96.25 92 LEU A O 1
ATOM 723 N N . LEU A 1 93 ? 11.223 -5.390 -18.807 1.00 94.94 93 LEU A N 1
ATOM 724 C CA . LEU A 1 93 ? 12.540 -5.529 -18.207 1.00 94.94 93 LEU A CA 1
ATOM 725 C C . LEU A 1 93 ? 12.604 -6.901 -17.536 1.00 94.94 93 LEU A C 1
ATOM 727 O O . LEU A 1 93 ? 11.866 -7.153 -16.586 1.00 94.94 93 LEU A O 1
ATOM 731 N N . ASP A 1 94 ? 13.456 -7.779 -18.054 1.00 96.25 94 ASP A N 1
ATOM 732 C CA . ASP A 1 94 ? 13.697 -9.111 -17.497 1.00 96.25 94 ASP A CA 1
ATOM 733 C C . ASP A 1 94 ? 15.117 -9.163 -16.925 1.00 96.25 94 ASP A C 1
ATOM 735 O O . ASP A 1 94 ? 16.072 -8.814 -17.621 1.00 96.25 94 ASP A O 1
ATOM 739 N N . HIS A 1 95 ? 15.248 -9.530 -15.650 1.00 96.31 95 HIS A N 1
ATOM 740 C CA . HIS A 1 95 ? 16.512 -9.536 -14.904 1.00 96.31 95 HIS A CA 1
ATOM 741 C C . HIS A 1 95 ? 17.326 -8.217 -14.963 1.00 96.31 95 HIS A C 1
ATOM 743 O O . HIS A 1 95 ? 18.535 -8.259 -15.205 1.00 96.31 95 HIS A O 1
ATOM 749 N N . PRO A 1 96 ? 16.722 -7.020 -14.805 1.00 95.88 96 PRO A N 1
ATOM 750 C CA . PRO A 1 96 ? 17.468 -5.769 -14.859 1.00 95.88 96 PRO A CA 1
ATOM 751 C C . PRO A 1 96 ? 18.289 -5.503 -13.593 1.00 95.88 96 PRO A C 1
ATOM 753 O O . PRO A 1 96 ? 17.766 -5.562 -12.484 1.00 95.88 96 PRO A O 1
ATOM 756 N N . GLU A 1 97 ? 19.535 -5.073 -13.777 1.00 97.44 97 GLU A N 1
ATOM 757 C CA . GLU A 1 97 ? 20.364 -4.436 -12.753 1.00 97.44 97 GLU A CA 1
ATOM 758 C C . GLU A 1 97 ? 20.495 -2.944 -13.093 1.00 97.44 97 GLU A C 1
ATOM 760 O O . GLU A 1 97 ? 21.300 -2.542 -13.941 1.00 97.44 97 GLU A O 1
ATOM 765 N N . ILE A 1 98 ? 19.669 -2.093 -12.468 1.00 95.94 98 ILE A N 1
ATOM 766 C CA . ILE A 1 98 ? 19.610 -0.659 -12.796 1.00 95.94 98 ILE A CA 1
ATOM 767 C C . ILE A 1 98 ? 19.866 0.216 -11.571 1.00 95.94 98 ILE A C 1
ATOM 769 O O . ILE A 1 98 ? 19.126 0.191 -10.591 1.00 95.94 98 ILE A O 1
ATOM 773 N N . ALA A 1 99 ? 20.872 1.091 -11.630 1.00 97.56 99 ALA A N 1
ATOM 774 C CA . ALA A 1 99 ? 21.114 2.008 -10.516 1.00 97.56 99 ALA A CA 1
ATOM 775 C C . ALA A 1 99 ? 20.059 3.131 -10.455 1.00 97.56 99 ALA A C 1
ATOM 777 O O . ALA A 1 99 ? 19.509 3.387 -9.384 1.00 97.56 99 ALA A O 1
ATOM 778 N N . HIS A 1 100 ? 19.727 3.787 -11.573 1.00 97.75 100 HIS A N 1
ATOM 779 C CA . HIS A 1 100 ? 18.596 4.722 -11.598 1.00 97.75 100 HIS A CA 1
ATOM 780 C C . HIS A 1 100 ? 17.804 4.692 -12.908 1.00 97.75 100 HIS A C 1
ATOM 782 O O . HIS A 1 100 ? 18.369 4.832 -13.996 1.00 97.75 100 HIS A O 1
ATOM 788 N N . LEU A 1 101 ? 16.482 4.622 -12.770 1.00 96.88 101 LEU A N 1
ATOM 789 C CA . LEU A 1 101 ? 15.504 4.619 -13.855 1.00 96.88 101 LEU A CA 1
ATOM 790 C C . LEU A 1 101 ? 14.429 5.688 -13.585 1.00 96.88 101 LEU A C 1
ATOM 792 O O . LEU A 1 101 ? 13.345 5.348 -13.132 1.00 96.88 101 LEU A O 1
ATOM 796 N N . PRO A 1 102 ? 14.715 6.991 -13.754 1.00 97.69 102 PRO A N 1
ATOM 797 C CA . PRO A 1 102 ? 13.696 8.021 -13.589 1.00 97.69 102 PRO A CA 1
ATOM 798 C C . PRO A 1 102 ? 12.795 8.118 -14.823 1.00 97.69 102 PRO A C 1
ATOM 800 O O . PRO A 1 102 ? 13.294 8.208 -15.947 1.00 97.69 102 PRO A O 1
ATOM 803 N N . LEU A 1 103 ? 11.482 8.124 -14.601 1.00 97.56 103 LEU A N 1
ATOM 804 C CA . LEU A 1 103 ? 10.473 8.354 -15.631 1.00 97.56 103 LEU A CA 1
ATOM 805 C C . LEU A 1 103 ? 9.701 9.635 -15.299 1.00 97.56 103 LEU A C 1
ATOM 807 O O . LEU A 1 103 ? 9.082 9.721 -14.240 1.00 97.56 103 LEU A O 1
ATOM 811 N N . ASP A 1 104 ? 9.730 10.603 -16.210 1.00 98.19 104 ASP A N 1
ATOM 812 C CA . ASP A 1 104 ? 8.995 11.867 -16.109 1.00 98.19 104 ASP A CA 1
ATOM 813 C C . ASP A 1 104 ? 7.872 11.897 -17.156 1.00 98.19 104 ASP A C 1
ATOM 815 O O . ASP A 1 104 ? 8.125 11.670 -18.341 1.00 98.19 104 ASP A O 1
ATOM 819 N N . HIS A 1 105 ? 6.630 12.108 -16.715 1.00 98.00 105 HIS A N 1
ATOM 820 C CA . HIS A 1 105 ? 5.402 12.066 -17.519 1.00 98.00 105 HIS A CA 1
ATOM 821 C C . HIS A 1 105 ? 5.279 10.835 -18.453 1.00 98.00 105 HIS A C 1
ATOM 823 O O . HIS A 1 105 ? 5.056 10.995 -19.661 1.00 98.00 105 HIS A O 1
ATOM 829 N N . PRO A 1 106 ? 5.460 9.588 -17.966 1.00 97.75 106 PRO A N 1
ATOM 830 C CA . PRO A 1 106 ? 5.352 8.415 -18.820 1.00 97.75 106 PRO A CA 1
ATOM 831 C C . PRO A 1 106 ? 3.898 8.047 -19.138 1.00 97.75 106 PRO A C 1
ATOM 833 O O . PRO A 1 106 ? 3.086 7.861 -18.241 1.00 97.75 106 PRO A O 1
ATOM 836 N N . GLU A 1 107 ? 3.603 7.830 -20.418 1.00 98.44 107 GLU A N 1
ATOM 837 C CA . GLU A 1 107 ? 2.384 7.178 -20.903 1.00 98.44 107 GLU A CA 1
ATOM 838 C C . GLU A 1 107 ? 2.734 5.730 -21.287 1.00 98.44 107 GLU A C 1
ATOM 840 O O . GLU A 1 107 ? 3.234 5.473 -22.392 1.00 98.44 107 GLU A O 1
ATOM 845 N N . ILE A 1 108 ? 2.515 4.768 -20.380 1.00 97.81 108 ILE A N 1
ATOM 846 C CA . ILE A 1 108 ? 2.894 3.360 -20.596 1.00 97.81 108 ILE A CA 1
ATOM 847 C C . ILE A 1 108 ? 1.695 2.431 -20.453 1.00 97.81 108 ILE A C 1
ATOM 849 O O . ILE A 1 108 ? 1.118 2.316 -19.384 1.00 97.81 108 ILE A O 1
ATOM 853 N N . ALA A 1 109 ? 1.350 1.665 -21.489 1.00 98.19 109 ALA A N 1
ATOM 854 C CA . ALA A 1 109 ? 0.248 0.712 -21.330 1.00 98.19 109 ALA A CA 1
ATOM 855 C C . ALA A 1 109 ? 0.651 -0.459 -20.410 1.00 98.19 109 ALA A C 1
ATOM 857 O O . ALA A 1 109 ? -0.049 -0.758 -19.450 1.00 98.19 109 ALA A O 1
ATOM 858 N N . LEU A 1 110 ? 1.791 -1.113 -20.653 1.00 98.31 110 LEU A N 1
ATOM 859 C CA . LEU A 1 110 ? 2.262 -2.230 -19.822 1.00 98.31 110 LEU A CA 1
ATOM 860 C C . LEU A 1 110 ? 3.726 -2.045 -19.409 1.00 98.31 110 LEU A C 1
ATOM 862 O O . LEU A 1 110 ? 4.597 -1.931 -20.274 1.00 98.31 110 LEU A O 1
ATOM 866 N N . LEU A 1 111 ? 3.983 -2.102 -18.102 1.00 97.38 111 LEU A N 1
ATOM 867 C CA . LEU A 1 111 ? 5.309 -2.027 -17.487 1.00 97.38 111 LEU A CA 1
ATOM 868 C C . LEU A 1 111 ? 5.581 -3.257 -16.590 1.00 97.38 111 LEU A C 1
ATOM 870 O O . LEU A 1 111 ? 5.480 -3.154 -15.366 1.00 97.38 111 LEU A O 1
ATOM 874 N N . PRO A 1 112 ? 5.851 -4.445 -17.167 1.00 96.94 112 PRO A N 1
ATOM 875 C CA . PRO A 1 112 ? 6.324 -5.602 -16.411 1.00 96.94 112 PRO A CA 1
ATOM 876 C C . PRO A 1 112 ? 7.835 -5.537 -16.138 1.00 96.94 112 PRO A C 1
ATOM 878 O O . PRO A 1 112 ? 8.643 -5.433 -17.065 1.00 96.94 112 PRO A O 1
ATOM 881 N N . LEU A 1 113 ? 8.194 -5.661 -14.865 1.00 95.50 113 LEU A N 1
ATOM 882 C CA . LEU A 1 113 ? 9.550 -5.871 -14.373 1.00 95.50 113 LEU A CA 1
ATOM 883 C C . LEU A 1 113 ? 9.592 -7.224 -13.661 1.00 95.50 113 LEU A C 1
ATOM 885 O O . LEU A 1 113 ? 8.804 -7.461 -12.743 1.00 95.50 113 LEU A O 1
ATOM 889 N N . ASP A 1 114 ? 10.490 -8.100 -14.095 1.00 95.19 114 ASP A N 1
ATOM 890 C CA . ASP A 1 114 ? 10.665 -9.434 -13.521 1.00 95.19 114 ASP A CA 1
ATOM 891 C C . ASP A 1 114 ? 12.115 -9.620 -13.059 1.00 95.19 114 ASP A C 1
ATOM 893 O O . ASP A 1 114 ? 13.039 -9.131 -13.713 1.00 95.19 114 ASP A O 1
ATOM 897 N N . HIS A 1 115 ? 12.313 -10.284 -11.917 1.00 95.31 115 HIS A N 1
ATOM 898 C CA . HIS A 1 115 ? 13.632 -10.576 -11.334 1.00 95.31 115 HIS A CA 1
ATOM 899 C C . HIS A 1 115 ? 14.559 -9.344 -11.254 1.00 95.31 115 HIS A C 1
ATOM 901 O O . HIS A 1 115 ? 15.726 -9.398 -11.633 1.00 95.31 115 HIS A O 1
ATOM 907 N N . SER A 1 116 ? 14.023 -8.197 -10.831 1.00 93.94 116 SER A N 1
ATOM 908 C CA . SER A 1 116 ? 14.692 -6.897 -10.971 1.00 93.94 116 SER A CA 1
ATOM 909 C C . SER A 1 116 ? 15.471 -6.468 -9.731 1.00 93.94 116 SER A C 1
ATOM 911 O O . SER A 1 116 ? 14.946 -6.536 -8.627 1.00 93.94 116 SER A O 1
ATOM 913 N N . GLU A 1 117 ? 16.661 -5.902 -9.921 1.00 97.31 117 GLU A N 1
ATOM 914 C CA . GLU A 1 117 ? 17.420 -5.172 -8.902 1.00 97.31 117 GLU A CA 1
ATOM 915 C C . GLU A 1 117 ? 17.544 -3.700 -9.324 1.00 97.31 117 GLU A C 1
ATOM 917 O O . GLU A 1 117 ? 18.352 -3.339 -10.187 1.00 97.31 117 GLU A O 1
ATOM 922 N N . ILE A 1 118 ? 16.728 -2.819 -8.731 1.00 96.56 118 ILE A N 1
ATOM 923 C CA . ILE A 1 118 ? 16.727 -1.388 -9.072 1.00 96.56 118 ILE A CA 1
ATOM 924 C C . ILE A 1 118 ? 16.986 -0.533 -7.838 1.00 96.56 118 ILE A C 1
ATOM 926 O O . ILE A 1 118 ? 16.211 -0.521 -6.889 1.00 96.56 118 ILE A O 1
ATOM 930 N N . ALA A 1 119 ? 18.048 0.271 -7.833 1.00 97.75 119 ALA A N 1
ATOM 931 C CA . ALA A 1 119 ? 18.303 1.099 -6.655 1.00 97.75 119 ALA A CA 1
ATOM 932 C C . ALA A 1 119 ? 17.285 2.251 -6.534 1.00 97.75 119 ALA A C 1
ATOM 934 O O . ALA A 1 119 ? 16.788 2.513 -5.439 1.00 97.75 119 ALA A O 1
ATOM 935 N N . VAL A 1 120 ? 16.948 2.947 -7.627 1.00 98.19 120 VAL A N 1
ATOM 936 C CA . VAL A 1 120 ? 15.985 4.064 -7.593 1.00 98.19 120 VAL A CA 1
ATOM 937 C C . VAL A 1 120 ? 15.135 4.119 -8.865 1.00 98.19 120 VAL A C 1
ATOM 939 O O . VAL A 1 120 ? 15.668 4.295 -9.961 1.00 98.19 120 VAL A O 1
ATOM 942 N N . LEU A 1 121 ? 13.815 4.050 -8.701 1.00 97.69 121 LEU A N 1
ATOM 943 C CA . LEU A 1 121 ? 12.814 4.106 -9.768 1.00 97.69 121 LEU A CA 1
ATOM 944 C C . LEU A 1 121 ? 11.762 5.183 -9.445 1.00 97.69 121 LEU A C 1
ATOM 946 O O . LEU A 1 121 ? 10.705 4.860 -8.921 1.00 97.69 121 LEU A O 1
ATOM 950 N N . PRO A 1 122 ? 12.045 6.479 -9.659 1.00 97.94 122 PRO A N 1
ATOM 951 C CA . PRO A 1 122 ? 11.055 7.526 -9.461 1.00 97.94 122 PRO A CA 1
ATOM 952 C C . PRO A 1 122 ? 10.157 7.660 -10.694 1.00 97.94 122 PRO A C 1
ATOM 954 O O . PRO A 1 122 ? 10.658 7.701 -11.820 1.00 97.94 122 PRO A O 1
ATOM 957 N N . LEU A 1 123 ? 8.848 7.753 -10.466 1.00 97.94 123 LEU A N 1
ATOM 958 C CA . LEU A 1 123 ? 7.855 8.047 -11.494 1.00 97.94 123 LEU A CA 1
ATOM 959 C C . LEU A 1 123 ? 7.131 9.347 -11.127 1.00 97.94 123 LEU A C 1
ATOM 961 O O . LEU A 1 123 ? 6.492 9.416 -10.078 1.00 97.94 123 LEU A O 1
ATOM 965 N N . ASP A 1 124 ? 7.235 10.351 -11.994 1.00 98.19 124 ASP A N 1
ATOM 966 C CA . ASP A 1 124 ? 6.556 11.645 -11.853 1.00 98.19 124 ASP A CA 1
ATOM 967 C C . ASP A 1 124 ? 5.458 11.768 -12.921 1.00 98.19 124 ASP A C 1
ATOM 969 O O . ASP A 1 124 ? 5.728 11.554 -14.105 1.00 98.19 124 ASP A O 1
ATOM 973 N N . TYR A 1 125 ? 4.218 12.038 -12.508 1.00 98.12 125 TYR A N 1
ATOM 974 C CA . TYR A 1 125 ? 3.012 12.053 -13.353 1.00 98.12 125 TYR A CA 1
ATOM 975 C C . TYR A 1 125 ? 2.848 10.830 -14.288 1.00 98.12 125 TYR A C 1
ATOM 977 O O . TYR A 1 125 ? 2.642 11.008 -15.493 1.00 98.12 125 TYR A O 1
ATOM 985 N N . PRO A 1 126 ? 2.968 9.575 -13.808 1.00 97.81 126 PRO A N 1
ATOM 986 C CA . PRO A 1 126 ? 2.806 8.419 -14.679 1.00 97.81 126 PRO A CA 1
ATOM 987 C C . PRO A 1 126 ? 1.339 8.133 -15.016 1.00 97.81 126 PRO A C 1
ATOM 989 O O . PRO A 1 126 ? 0.518 7.969 -14.122 1.00 97.81 126 PRO A O 1
ATOM 992 N N . GLU A 1 127 ? 1.043 7.955 -16.302 1.00 98.50 127 GLU A N 1
ATOM 993 C CA . GLU A 1 127 ? -0.201 7.371 -16.810 1.00 98.50 127 GLU A CA 1
ATOM 994 C C . GLU A 1 127 ? 0.081 5.922 -17.241 1.00 98.50 127 GLU A C 1
ATOM 996 O O . GLU A 1 127 ? 0.678 5.680 -18.298 1.00 98.50 127 GLU A O 1
ATOM 1001 N N . ILE A 1 128 ? -0.297 4.941 -16.407 1.00 97.94 128 ILE A N 1
ATOM 1002 C CA . ILE A 1 128 ? 0.027 3.524 -16.644 1.00 97.94 128 ILE A CA 1
ATOM 1003 C C . ILE A 1 128 ? -1.197 2.610 -16.526 1.00 97.94 128 ILE A C 1
ATOM 1005 O O . ILE A 1 128 ? -1.833 2.537 -15.476 1.00 97.94 128 ILE A O 1
ATOM 1009 N N . ASP A 1 129 ? -1.507 1.817 -17.561 1.00 98.19 129 ASP A N 1
ATOM 1010 C CA . ASP A 1 129 ? -2.626 0.862 -17.451 1.00 98.19 129 ASP A CA 1
ATOM 1011 C C . ASP A 1 129 ? -2.267 -0.303 -16.508 1.00 98.19 129 ASP A C 1
ATOM 1013 O O . ASP A 1 129 ? -3.075 -0.716 -15.674 1.00 98.19 129 ASP A O 1
ATOM 1017 N N . LEU A 1 130 ? -1.055 -0.853 -16.627 1.00 98.19 130 LEU A N 1
ATOM 1018 C CA . LEU A 1 130 ? -0.570 -1.926 -15.760 1.00 98.19 130 LEU A CA 1
ATOM 1019 C C . LEU A 1 130 ? 0.917 -1.769 -15.446 1.00 98.19 130 LEU A C 1
ATOM 1021 O O . LEU A 1 130 ? 1.760 -1.864 -16.339 1.00 98.19 130 LEU A O 1
ATOM 1025 N N . LEU A 1 131 ? 1.226 -1.635 -14.158 1.00 97.31 131 LEU A N 1
ATOM 1026 C CA . LEU A 1 131 ? 2.571 -1.768 -13.611 1.00 97.31 131 LEU A CA 1
ATOM 1027 C C . LEU A 1 131 ? 2.638 -3.071 -12.815 1.00 97.31 131 LEU A C 1
ATOM 1029 O O . LEU A 1 131 ? 1.857 -3.273 -11.883 1.00 97.31 131 LEU A O 1
ATOM 1033 N N . SER A 1 132 ? 3.555 -3.960 -13.194 1.00 96.75 132 SER A N 1
ATOM 1034 C CA . SER A 1 132 ? 3.751 -5.243 -12.521 1.00 96.75 132 SER A CA 1
ATOM 1035 C C . SER A 1 132 ? 5.206 -5.402 -12.128 1.00 96.75 132 SER A C 1
ATOM 1037 O O . SER A 1 132 ? 6.059 -5.408 -13.010 1.00 96.75 132 SER A O 1
ATOM 1039 N N . LEU A 1 133 ? 5.478 -5.583 -10.838 1.00 95.19 133 LEU A N 1
ATOM 1040 C CA . LEU A 1 133 ? 6.791 -6.011 -10.352 1.00 95.19 133 LEU A CA 1
ATOM 1041 C C . LEU A 1 133 ? 6.659 -7.425 -9.792 1.00 95.19 133 LEU A C 1
ATOM 1043 O O . LEU A 1 133 ? 5.811 -7.664 -8.931 1.00 95.19 133 LEU A O 1
ATOM 1047 N N . ASP A 1 134 ? 7.479 -8.347 -10.279 1.00 95.31 134 ASP A N 1
ATOM 1048 C CA . ASP A 1 134 ? 7.568 -9.709 -9.754 1.00 95.31 134 ASP A CA 1
ATOM 1049 C C . ASP A 1 134 ? 9.018 -10.036 -9.379 1.00 95.31 134 ASP A C 1
ATOM 1051 O O . ASP A 1 134 ? 9.951 -9.610 -10.063 1.00 95.31 134 ASP A O 1
ATOM 1055 N N . HIS A 1 135 ? 9.216 -10.737 -8.261 1.00 94.88 135 HIS A N 1
ATOM 1056 C CA . HIS A 1 135 ? 10.536 -11.142 -7.750 1.00 94.88 135 HIS A CA 1
ATOM 1057 C C . HIS A 1 135 ? 11.584 -10.011 -7.766 1.00 94.88 135 HIS A C 1
ATOM 1059 O O . HIS A 1 135 ? 12.693 -10.192 -8.262 1.00 94.88 135 HIS A O 1
ATOM 1065 N N . SER A 1 136 ? 11.228 -8.820 -7.279 1.00 93.75 136 SER A N 1
ATOM 1066 C CA . SER A 1 136 ? 12.034 -7.606 -7.470 1.00 93.75 136 SER A CA 1
ATOM 1067 C C . SER A 1 136 ? 12.505 -6.981 -6.155 1.00 93.75 136 SER A C 1
ATOM 1069 O O . SER A 1 136 ? 11.739 -6.865 -5.199 1.00 93.75 136 SER A O 1
ATOM 1071 N N . GLU A 1 137 ? 13.743 -6.499 -6.132 1.00 96.75 137 GLU A N 1
ATOM 1072 C CA . GLU A 1 137 ? 14.321 -5.690 -5.061 1.00 96.75 137 GLU A CA 1
ATOM 1073 C C . GLU A 1 137 ? 14.477 -4.244 -5.551 1.00 96.75 137 GLU A C 1
ATOM 1075 O O . GLU A 1 137 ? 15.259 -3.959 -6.463 1.00 96.75 137 GLU A O 1
ATOM 1080 N N . ILE A 1 138 ? 13.727 -3.310 -4.953 1.00 95.88 138 ILE A N 1
ATOM 1081 C CA . ILE A 1 138 ? 13.817 -1.886 -5.298 1.00 95.88 138 ILE A CA 1
ATOM 1082 C C . ILE A 1 138 ? 14.066 -1.042 -4.057 1.00 95.88 138 ILE A C 1
ATOM 1084 O O . ILE A 1 138 ? 13.227 -0.970 -3.167 1.00 95.88 138 ILE A O 1
ATOM 1088 N N . ALA A 1 139 ? 15.191 -0.329 -3.971 1.00 97.12 139 ALA A N 1
ATOM 1089 C CA . ALA A 1 139 ? 15.451 0.431 -2.747 1.00 97.12 139 ALA A CA 1
ATOM 1090 C C . ALA A 1 139 ? 14.465 1.605 -2.595 1.00 97.12 139 ALA A C 1
ATOM 1092 O O . ALA A 1 139 ? 13.841 1.738 -1.541 1.00 97.12 139 ALA A O 1
ATOM 1093 N N . LEU A 1 140 ? 14.285 2.425 -3.637 1.00 98.19 140 LEU A N 1
ATOM 1094 C CA . LEU A 1 140 ? 13.371 3.574 -3.631 1.00 98.19 140 LEU A CA 1
ATOM 1095 C C . LEU A 1 140 ? 12.451 3.566 -4.859 1.00 98.19 140 LEU A C 1
ATOM 1097 O O . LEU A 1 140 ? 12.938 3.650 -5.987 1.00 98.19 140 LEU A O 1
ATOM 1101 N N . LEU A 1 141 ? 11.138 3.564 -4.630 1.00 97.62 141 LEU A N 1
ATOM 1102 C CA . LEU A 1 141 ? 10.107 3.638 -5.670 1.00 97.62 141 LEU A CA 1
ATOM 1103 C C . LEU A 1 141 ? 9.110 4.765 -5.348 1.00 97.62 141 LEU A C 1
ATOM 1105 O O . LEU A 1 141 ? 8.021 4.487 -4.860 1.00 97.62 141 LEU A O 1
ATOM 1109 N N . PRO A 1 142 ? 9.471 6.050 -5.513 1.00 97.88 142 PRO A N 1
ATOM 1110 C CA . PRO A 1 142 ? 8.519 7.133 -5.316 1.00 97.88 142 PRO A CA 1
ATOM 1111 C C . PRO A 1 142 ? 7.607 7.316 -6.531 1.00 97.88 142 PRO A C 1
ATOM 1113 O O . PRO A 1 142 ? 8.091 7.390 -7.661 1.00 97.88 142 PRO A O 1
ATOM 1116 N N . LEU A 1 143 ? 6.303 7.417 -6.276 1.00 97.81 143 LEU A N 1
ATOM 1117 C CA . LEU A 1 143 ? 5.288 7.757 -7.268 1.00 97.81 143 LEU A CA 1
ATOM 1118 C C . LEU A 1 143 ? 4.637 9.088 -6.873 1.00 97.81 143 LEU A C 1
ATOM 1120 O O . LEU A 1 143 ? 3.973 9.164 -5.837 1.00 97.81 143 LEU A O 1
ATOM 1124 N N . ASP A 1 144 ? 4.825 10.117 -7.699 1.00 97.94 144 ASP A N 1
ATOM 1125 C CA . ASP A 1 144 ? 4.169 11.420 -7.545 1.00 97.94 144 ASP A CA 1
ATOM 1126 C C . ASP A 1 144 ? 3.117 11.608 -8.640 1.00 97.94 144 ASP A C 1
ATOM 1128 O O . ASP A 1 144 ? 3.385 11.371 -9.818 1.00 97.94 144 ASP A O 1
ATOM 1132 N N . HIS A 1 145 ? 1.901 11.973 -8.238 1.00 97.56 145 HIS A N 1
ATOM 1133 C CA . HIS A 1 145 ? 0.747 12.127 -9.125 1.00 97.56 145 HIS A CA 1
ATOM 1134 C C . HIS A 1 145 ? 0.471 10.950 -10.097 1.00 97.56 145 HIS A C 1
ATOM 1136 O O . HIS A 1 145 ? 0.179 11.196 -11.269 1.00 97.56 145 HIS A O 1
ATOM 1142 N N . PRO A 1 146 ? 0.550 9.669 -9.676 1.00 96.94 146 PRO A N 1
ATOM 1143 C CA . PRO A 1 146 ? 0.286 8.554 -10.577 1.00 96.94 146 PRO A CA 1
ATOM 1144 C C . PRO A 1 146 ? -1.198 8.398 -10.918 1.00 96.94 146 PRO A C 1
ATOM 1146 O O . PRO A 1 146 ? -2.043 8.392 -10.027 1.00 96.94 146 PRO A O 1
ATOM 1149 N N . GLU A 1 147 ? -1.491 8.150 -12.191 1.00 98.38 147 GLU A N 1
ATOM 1150 C CA . GLU A 1 147 ? -2.761 7.626 -12.691 1.00 98.38 147 GLU A CA 1
ATOM 1151 C C . GLU A 1 147 ? -2.535 6.181 -13.162 1.00 98.38 147 GLU A C 1
ATOM 1153 O O . GLU A 1 147 ? -2.065 5.931 -14.276 1.00 98.38 147 GLU A O 1
ATOM 1158 N N . ILE A 1 148 ? -2.828 5.203 -12.293 1.00 97.81 148 ILE A N 1
ATOM 1159 C CA . ILE A 1 148 ? -2.552 3.782 -12.566 1.00 97.81 148 ILE A CA 1
ATOM 1160 C C . ILE A 1 148 ? -3.822 2.939 -12.480 1.00 97.81 148 ILE A C 1
ATOM 1162 O O . ILE A 1 148 ? -4.486 2.877 -11.444 1.00 97.81 148 ILE A O 1
ATOM 1166 N N . ALA A 1 149 ? -4.159 2.207 -13.543 1.00 98.12 149 ALA A N 1
ATOM 1167 C CA . ALA A 1 149 ? -5.328 1.327 -13.489 1.00 98.12 149 ALA A CA 1
ATOM 1168 C C . ALA A 1 149 ? -5.060 0.060 -12.652 1.00 98.12 149 ALA A C 1
ATOM 1170 O O . ALA A 1 149 ? -5.922 -0.360 -11.875 1.00 98.12 149 ALA A O 1
ATOM 1171 N N . LEU A 1 150 ? -3.875 -0.543 -12.769 1.00 98.31 150 LEU A N 1
ATOM 1172 C CA . LEU A 1 150 ? -3.473 -1.686 -11.949 1.00 98.31 150 LEU A CA 1
ATOM 1173 C C . LEU A 1 150 ? -1.989 -1.617 -11.584 1.00 98.31 150 LEU A C 1
ATOM 1175 O O . LEU A 1 150 ? -1.122 -1.677 -12.453 1.00 98.31 150 LEU A O 1
ATOM 1179 N N . LEU A 1 151 ? -1.709 -1.563 -10.285 1.00 97.44 151 LEU A N 1
ATOM 1180 C CA . LEU A 1 151 ? -0.378 -1.718 -9.710 1.00 97.44 151 LEU A CA 1
ATOM 1181 C C . LEU A 1 151 ? -0.325 -3.058 -8.964 1.00 97.44 151 LEU A C 1
ATOM 1183 O O . LEU A 1 151 ? -0.991 -3.222 -7.944 1.00 97.44 151 LEU A O 1
ATOM 1187 N N . SER A 1 152 ? 0.418 -4.034 -9.490 1.00 96.88 152 SER A N 1
ATOM 1188 C CA . SER A 1 152 ? 0.575 -5.361 -8.878 1.00 96.88 152 SER A CA 1
ATOM 1189 C C . SER A 1 152 ? 2.029 -5.623 -8.546 1.00 96.88 152 SER A C 1
ATOM 1191 O O . SER A 1 152 ? 2.883 -5.665 -9.425 1.00 96.88 152 SER A O 1
ATOM 1193 N N . LEU A 1 153 ? 2.303 -5.806 -7.264 1.00 94.94 153 LEU A N 1
ATOM 1194 C CA . LEU A 1 153 ? 3.634 -6.069 -6.755 1.00 94.94 153 LEU A CA 1
ATOM 1195 C C . LEU A 1 153 ? 3.610 -7.430 -6.050 1.00 94.94 153 LEU A C 1
ATOM 1197 O O . LEU A 1 153 ? 2.897 -7.597 -5.059 1.00 94.94 153 LEU A O 1
ATOM 1201 N N . ASN A 1 154 ? 4.353 -8.405 -6.571 1.00 95.31 154 ASN A N 1
ATOM 1202 C CA . ASN A 1 154 ? 4.400 -9.770 -6.046 1.00 95.31 154 ASN A CA 1
ATOM 1203 C C . ASN A 1 154 ? 5.833 -10.133 -5.640 1.00 95.31 154 ASN A C 1
ATOM 1205 O O . ASN A 1 154 ? 6.768 -9.886 -6.399 1.00 95.31 154 ASN A O 1
ATOM 1209 N N . ASN A 1 155 ? 5.998 -10.735 -4.457 1.00 93.81 155 ASN A N 1
ATOM 1210 C CA . ASN A 1 155 ? 7.285 -11.208 -3.929 1.00 93.81 155 ASN A CA 1
ATOM 1211 C C . ASN A 1 155 ? 8.408 -10.168 -4.069 1.00 93.81 155 ASN A C 1
ATOM 1213 O O . ASN A 1 155 ? 9.419 -10.416 -4.728 1.00 93.81 155 ASN A O 1
ATOM 1217 N N . PHE A 1 156 ? 8.218 -8.987 -3.489 1.00 92.81 156 PHE A N 1
ATOM 1218 C CA . PHE A 1 156 ? 9.138 -7.869 -3.674 1.00 92.81 156 PHE A CA 1
ATOM 1219 C C . PHE A 1 156 ? 9.669 -7.334 -2.349 1.00 92.81 156 PHE A C 1
ATOM 1221 O O . PHE A 1 156 ? 8.989 -7.391 -1.322 1.00 92.81 156 PHE A O 1
ATOM 1228 N N . GLU A 1 157 ? 10.864 -6.752 -2.391 1.00 96.50 157 GLU A N 1
ATOM 1229 C CA . GLU A 1 157 ? 11.465 -6.053 -1.257 1.00 96.50 157 GLU A CA 1
ATOM 1230 C C . GLU A 1 157 ? 11.684 -4.580 -1.618 1.00 96.50 157 GLU A C 1
ATOM 1232 O O . GLU A 1 157 ? 12.420 -4.261 -2.554 1.00 96.50 157 GLU A O 1
ATOM 1237 N N . ILE A 1 158 ? 11.033 -3.668 -0.885 1.00 95.44 158 ILE A N 1
ATOM 1238 C CA . ILE A 1 158 ? 11.193 -2.221 -1.058 1.00 95.44 158 ILE A CA 1
ATOM 1239 C C . ILE A 1 158 ? 11.574 -1.529 0.247 1.00 95.44 158 ILE A C 1
ATOM 1241 O O . ILE A 1 158 ? 10.960 -1.724 1.290 1.00 95.44 158 ILE A O 1
ATOM 1245 N N . THR A 1 159 ? 12.572 -0.644 0.217 1.00 96.81 159 THR A N 1
ATOM 1246 C CA . THR A 1 159 ? 12.877 0.153 1.418 1.00 96.81 159 THR A CA 1
ATOM 1247 C C . THR A 1 159 ? 11.893 1.310 1.587 1.00 96.81 159 THR A C 1
ATOM 1249 O O . THR A 1 159 ? 11.429 1.559 2.698 1.00 96.81 159 THR A O 1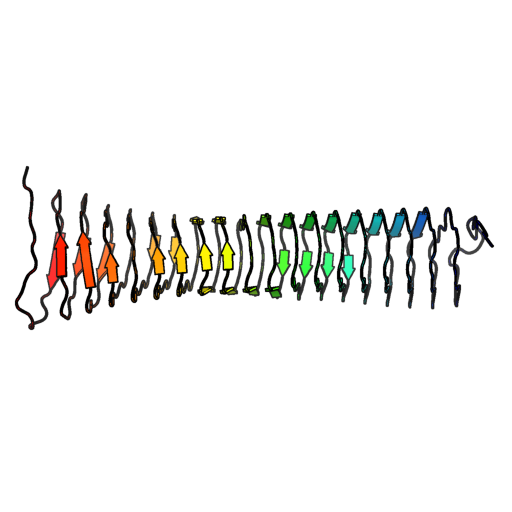
ATOM 1252 N N . LEU A 1 160 ? 11.561 2.028 0.512 1.00 97.94 160 LEU A N 1
ATOM 1253 C CA . LEU A 1 160 ? 10.663 3.182 0.572 1.00 97.94 160 LEU A CA 1
ATOM 1254 C C . LEU A 1 160 ? 9.786 3.281 -0.684 1.00 97.94 160 LEU A C 1
ATOM 1256 O O . LEU A 1 160 ? 10.306 3.436 -1.791 1.00 97.94 160 LEU A O 1
ATOM 1260 N N . LEU A 1 161 ? 8.469 3.243 -0.480 1.00 97.38 161 LEU A N 1
ATOM 1261 C CA . LEU A 1 161 ? 7.439 3.330 -1.520 1.00 97.38 161 LEU A CA 1
ATOM 1262 C C . LEU A 1 161 ? 6.449 4.462 -1.191 1.00 97.38 161 LEU A C 1
ATOM 1264 O O . LEU A 1 161 ? 5.387 4.191 -0.645 1.00 97.38 161 LEU A O 1
ATOM 1268 N N . PRO A 1 162 ? 6.788 5.742 -1.419 1.00 97.69 162 PRO A N 1
ATOM 1269 C CA . PRO A 1 162 ? 5.858 6.834 -1.199 1.00 97.69 162 PRO A CA 1
ATOM 1270 C C . PRO A 1 162 ? 4.907 6.960 -2.388 1.00 97.69 162 PRO A C 1
ATOM 1272 O O . PRO A 1 162 ? 5.350 7.021 -3.536 1.00 97.69 162 PRO A O 1
ATOM 1275 N N . LEU A 1 163 ? 3.613 7.022 -2.091 1.00 97.44 163 LEU A N 1
ATOM 1276 C CA . LEU A 1 163 ? 2.556 7.320 -3.051 1.00 97.44 163 LEU A CA 1
ATOM 1277 C C . LEU A 1 163 ? 1.953 8.666 -2.670 1.00 97.44 163 LEU A C 1
ATOM 1279 O O . LEU A 1 163 ? 1.337 8.789 -1.611 1.00 97.44 163 LEU A O 1
ATOM 1283 N N . VAL A 1 164 ? 2.158 9.671 -3.515 1.00 97.62 164 VAL A N 1
ATOM 1284 C CA . VAL A 1 164 ? 1.715 11.044 -3.262 1.00 97.62 164 VAL A CA 1
ATOM 1285 C C . VAL A 1 164 ? 0.685 11.437 -4.312 1.00 97.62 164 VAL A C 1
ATOM 1287 O O . VAL A 1 164 ? 0.900 11.213 -5.503 1.00 97.62 164 VAL A O 1
ATOM 1290 N N . ASN A 1 165 ? -0.446 11.998 -3.873 1.00 96.56 165 ASN A N 1
ATOM 1291 C CA . ASN A 1 165 ? -1.527 12.499 -4.731 1.00 96.56 165 ASN A CA 1
ATOM 1292 C C . ASN A 1 165 ? -1.926 11.511 -5.845 1.00 96.56 165 ASN A C 1
ATOM 1294 O O . ASN A 1 165 ? -2.015 11.871 -7.019 1.00 96.56 165 ASN A O 1
ATOM 1298 N N . SER A 1 166 ? -2.081 10.244 -5.475 1.00 94.50 166 SER A N 1
ATOM 129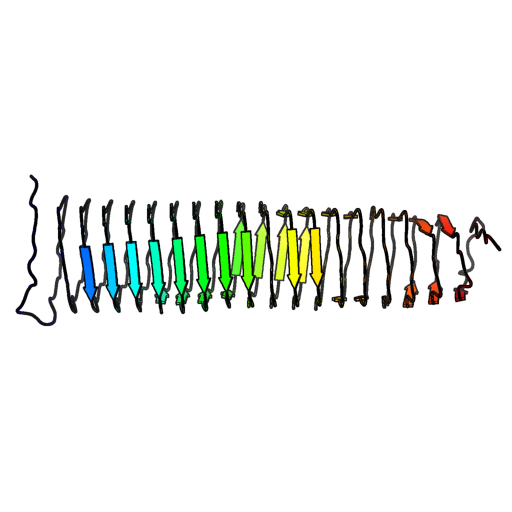9 C CA . SER A 1 166 ? -2.197 9.119 -6.404 1.00 94.50 166 SER A CA 1
ATOM 1300 C C . SER A 1 166 ? -3.646 8.799 -6.756 1.00 94.50 166 SER A C 1
ATOM 1302 O O . SER A 1 166 ? -4.482 8.740 -5.865 1.00 94.50 166 SER A O 1
ATOM 1304 N N . GLU A 1 167 ? -3.943 8.486 -8.014 1.00 98.06 167 GLU A N 1
ATOM 1305 C CA . GLU A 1 167 ? -5.205 7.881 -8.449 1.00 98.06 167 GLU A CA 1
ATOM 1306 C C . GLU A 1 167 ? -4.933 6.458 -8.955 1.00 98.06 167 GLU A C 1
ATOM 1308 O O . GLU A 1 167 ? -4.480 6.246 -10.081 1.00 98.06 167 GLU A O 1
ATOM 1313 N N . ILE A 1 168 ? -5.197 5.456 -8.110 1.00 97.69 168 ILE A N 1
ATOM 1314 C CA . ILE A 1 168 ? -4.945 4.048 -8.443 1.00 97.69 168 ILE A CA 1
ATOM 1315 C C . ILE A 1 168 ? -6.246 3.264 -8.368 1.00 97.69 168 ILE A C 1
ATOM 1317 O O . ILE A 1 168 ? -6.862 3.158 -7.312 1.00 97.69 168 ILE A O 1
ATOM 1321 N N . ALA A 1 169 ? -6.685 2.653 -9.467 1.00 98.00 169 ALA A N 1
ATOM 1322 C CA . ALA A 1 169 ? -7.919 1.873 -9.405 1.00 98.00 169 ALA A CA 1
ATOM 1323 C C . ALA A 1 169 ? -7.724 0.599 -8.567 1.00 98.00 169 ALA A C 1
ATOM 1325 O O . ALA A 1 169 ? -8.523 0.336 -7.669 1.00 98.00 169 ALA A O 1
ATOM 1326 N N . LEU A 1 170 ? -6.661 -0.171 -8.820 1.00 98.25 170 LEU A N 1
ATOM 1327 C CA . LEU A 1 170 ? -6.353 -1.396 -8.080 1.00 98.25 170 LEU A CA 1
ATOM 1328 C C . LEU A 1 170 ? -4.873 -1.445 -7.678 1.00 98.25 170 LEU A C 1
ATOM 1330 O O . LEU A 1 170 ? -3.999 -1.429 -8.544 1.00 98.25 170 LEU A O 1
ATOM 1334 N N . LEU A 1 171 ? -4.609 -1.571 -6.379 1.00 97.81 171 LEU A N 1
ATOM 1335 C CA . LEU A 1 171 ? -3.286 -1.807 -5.805 1.00 97.81 171 LEU A CA 1
ATOM 1336 C C . LEU A 1 171 ? -3.263 -3.186 -5.136 1.00 97.81 171 LEU A C 1
ATOM 1338 O O . LEU A 1 171 ? -3.949 -3.403 -4.140 1.00 97.81 171 LEU A O 1
ATOM 1342 N N . PHE A 1 172 ? -2.484 -4.115 -5.689 1.00 97.75 172 PHE A N 1
ATOM 1343 C CA . PHE A 1 172 ? -2.317 -5.475 -5.175 1.00 97.75 172 PHE A CA 1
ATOM 1344 C C . PHE A 1 172 ? -0.879 -5.697 -4.722 1.00 97.75 172 PHE A C 1
ATOM 1346 O O . PHE A 1 172 ? 0.033 -5.679 -5.548 1.00 97.75 172 PHE A O 1
ATOM 1353 N N . LEU A 1 173 ? -0.688 -5.952 -3.431 1.00 96.44 173 LEU A N 1
ATOM 1354 C CA . LEU A 1 173 ? 0.601 -6.286 -2.838 1.00 96.44 173 LEU A CA 1
ATOM 1355 C C . LEU A 1 173 ? 0.539 -7.716 -2.292 1.00 96.44 173 LEU A C 1
ATOM 1357 O O . LEU A 1 173 ? -0.197 -7.974 -1.344 1.00 96.44 173 LEU A O 1
ATOM 1361 N N . ASN A 1 174 ? 1.294 -8.641 -2.884 1.00 96.94 174 ASN A N 1
ATOM 1362 C CA . ASN A 1 174 ? 1.350 -10.042 -2.460 1.00 96.94 174 ASN A CA 1
ATOM 1363 C C . ASN A 1 174 ? 2.764 -10.401 -1.986 1.00 96.94 174 ASN A C 1
ATOM 1365 O O . ASN A 1 174 ? 3.727 -10.226 -2.736 1.00 96.94 174 ASN A O 1
ATOM 1369 N N . HIS A 1 175 ? 2.883 -10.868 -0.744 1.00 95.00 175 HIS A N 1
ATOM 1370 C CA . HIS A 1 175 ? 4.158 -11.079 -0.055 1.00 95.00 175 HIS A CA 1
ATOM 1371 C C . HIS A 1 175 ? 5.127 -9.877 -0.150 1.00 95.00 175 HIS A C 1
ATOM 1373 O O . HIS A 1 175 ? 6.295 -10.058 -0.516 1.00 95.00 175 HIS A O 1
ATOM 1379 N N . PRO A 1 176 ? 4.676 -8.633 0.125 1.00 95.50 176 PRO A N 1
ATOM 1380 C CA . PRO A 1 176 ? 5.565 -7.483 0.142 1.00 95.50 176 PRO A CA 1
ATOM 1381 C C . PRO A 1 176 ? 6.459 -7.504 1.386 1.00 95.50 176 PRO A C 1
ATOM 1383 O O . PRO A 1 176 ? 5.969 -7.730 2.491 1.00 95.50 176 PRO A O 1
ATOM 1386 N N . LYS A 1 177 ? 7.735 -7.143 1.238 1.00 97.56 177 LYS A N 1
ATOM 1387 C CA . LYS A 1 177 ? 8.553 -6.668 2.362 1.00 97.56 177 LYS A CA 1
ATOM 1388 C C . LYS A 1 177 ? 8.858 -5.198 2.181 1.00 97.56 177 LYS A C 1
ATOM 1390 O O . LYS A 1 177 ? 9.619 -4.831 1.286 1.00 97.56 177 LYS A O 1
ATOM 1395 N N . ILE A 1 178 ? 8.265 -4.346 3.015 1.00 97.00 178 ILE A N 1
ATOM 1396 C CA . ILE A 1 178 ? 8.424 -2.895 2.898 1.00 97.00 178 ILE A CA 1
ATOM 1397 C C . ILE A 1 178 ? 8.883 -2.281 4.212 1.00 97.00 178 ILE A C 1
ATOM 1399 O O . ILE A 1 178 ?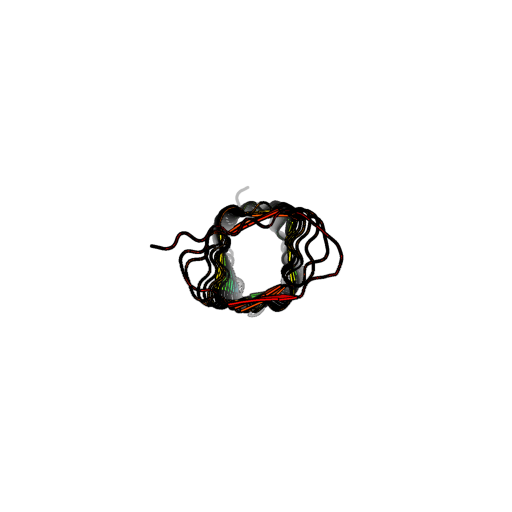 8.240 -2.432 5.246 1.00 97.00 178 ILE A O 1
ATOM 1403 N N . ALA A 1 179 ? 9.968 -1.508 4.197 1.00 97.56 179 ALA A N 1
ATOM 1404 C CA . ALA A 1 179 ? 10.325 -0.758 5.402 1.00 97.56 179 ALA A CA 1
ATOM 1405 C C . ALA A 1 179 ? 9.383 0.445 5.610 1.00 97.56 179 ALA A C 1
ATOM 1407 O O . ALA A 1 179 ? 8.846 0.623 6.700 1.00 97.56 179 ALA A O 1
ATOM 1408 N N . PHE A 1 180 ? 9.137 1.254 4.577 1.00 98.12 180 PHE A N 1
ATOM 1409 C CA . PHE A 1 180 ? 8.276 2.436 4.680 1.00 98.12 180 PHE A CA 1
ATOM 1410 C C . PHE A 1 180 ? 7.335 2.577 3.479 1.00 98.12 180 PHE A C 1
ATOM 1412 O O . PHE A 1 180 ? 7.792 2.716 2.343 1.00 98.12 180 PHE A O 1
ATOM 1419 N N . LEU A 1 181 ? 6.030 2.606 3.749 1.00 97.81 181 LEU A N 1
ATOM 1420 C CA . LEU A 1 181 ? 4.959 2.813 2.771 1.00 97.81 181 LEU A CA 1
ATOM 1421 C C . LEU A 1 181 ? 4.083 4.007 3.200 1.00 97.81 181 LEU A C 1
ATOM 1423 O O . LEU A 1 181 ? 3.049 3.804 3.834 1.00 97.81 181 LEU A O 1
ATOM 1427 N N . PRO A 1 182 ? 4.513 5.259 2.949 1.00 97.81 182 PRO A N 1
ATOM 1428 C CA . PRO A 1 182 ? 3.680 6.431 3.184 1.00 97.81 182 PRO A CA 1
ATOM 1429 C C . PRO A 1 182 ? 2.757 6.699 1.988 1.00 97.81 182 PRO A C 1
ATOM 1431 O O . PRO A 1 182 ? 3.196 6.773 0.840 1.00 97.81 182 PRO A O 1
ATOM 1434 N N . LEU A 1 183 ? 1.478 6.865 2.282 1.00 97.50 183 LEU A N 1
ATOM 1435 C CA . LEU A 1 183 ? 0.406 7.186 1.356 1.00 97.50 183 LEU A CA 1
ATOM 1436 C C . LEU A 1 183 ? -0.137 8.561 1.741 1.00 97.50 183 LEU A C 1
ATOM 1438 O O . LEU A 1 183 ? -0.721 8.692 2.811 1.00 97.50 183 LEU A O 1
ATOM 1442 N N . ASP A 1 184 ? 0.063 9.561 0.885 1.00 97.69 184 ASP A N 1
ATOM 1443 C CA . ASP A 1 184 ? -0.347 10.950 1.123 1.00 97.69 184 ASP A CA 1
ATOM 1444 C C . ASP A 1 184 ? -1.344 11.400 0.046 1.00 97.69 184 ASP A C 1
ATOM 1446 O O . ASP A 1 184 ? -1.012 11.449 -1.142 1.00 97.69 184 ASP A O 1
ATOM 1450 N N . HIS A 1 185 ? -2.584 11.678 0.453 1.00 97.06 185 HIS A N 1
ATOM 1451 C CA . HIS A 1 185 ? -3.712 12.010 -0.426 1.00 97.06 185 HIS A CA 1
ATOM 1452 C C . HIS A 1 185 ? -3.980 11.013 -1.584 1.00 97.06 185 HIS A C 1
ATOM 1454 O O . HIS A 1 185 ? -4.238 11.447 -2.715 1.00 97.06 185 HIS A O 1
ATOM 1460 N N . PRO A 1 186 ? -3.922 9.677 -1.391 1.00 96.69 186 PRO A N 1
ATOM 1461 C CA . PRO A 1 186 ? -4.271 8.746 -2.457 1.00 96.69 186 PRO A CA 1
ATOM 1462 C C . PRO A 1 186 ? -5.790 8.572 -2.603 1.00 96.69 186 PRO A C 1
ATOM 1464 O O . PRO A 1 186 ? -6.541 8.579 -1.631 1.00 96.69 186 PRO A O 1
ATOM 1467 N N . LYS A 1 187 ? -6.230 8.289 -3.826 1.00 98.25 187 LYS A N 1
ATOM 1468 C CA . LYS A 1 187 ? -7.565 7.799 -4.171 1.00 98.25 187 LYS A CA 1
ATOM 1469 C C . LYS A 1 187 ? -7.438 6.396 -4.727 1.00 98.25 187 LYS A C 1
ATOM 1471 O O . LYS A 1 187 ? -6.944 6.213 -5.842 1.00 98.25 187 LYS A O 1
ATOM 1476 N N . ILE A 1 188 ? -7.862 5.405 -3.945 1.00 97.94 188 ILE A N 1
ATOM 1477 C CA . ILE A 1 188 ? -7.695 3.993 -4.299 1.00 97.94 188 ILE A CA 1
ATOM 1478 C C . ILE A 1 188 ? -9.022 3.248 -4.212 1.00 97.94 188 ILE A C 1
ATOM 1480 O O . ILE A 1 188 ? -9.661 3.191 -3.164 1.00 97.94 188 ILE A O 1
ATOM 1484 N N . ALA A 1 189 ? -9.460 2.624 -5.308 1.00 98.06 189 ALA A N 1
ATOM 1485 C CA . ALA A 1 189 ? -10.720 1.876 -5.264 1.00 98.06 189 ALA A CA 1
ATOM 1486 C C . ALA A 1 189 ? -10.565 0.534 -4.525 1.00 98.06 189 ALA A C 1
ATOM 1488 O O . ALA A 1 189 ? -11.464 0.122 -3.793 1.00 98.06 189 ALA A O 1
ATOM 1489 N N . LEU A 1 190 ? -9.433 -0.151 -4.686 1.00 98.31 190 LEU A N 1
ATOM 1490 C CA . LEU A 1 190 ? -9.107 -1.349 -3.916 1.00 98.31 190 LEU A CA 1
ATOM 1491 C C . LEU A 1 190 ? -7.610 -1.412 -3.642 1.00 98.31 190 LEU A C 1
ATOM 1493 O O . LEU A 1 190 ? -6.806 -1.402 -4.572 1.00 98.31 190 LEU A O 1
ATOM 1497 N N . LEU A 1 191 ? -7.273 -1.528 -2.364 1.00 98.00 191 LEU A N 1
ATOM 1498 C CA . LEU A 1 191 ? -5.924 -1.706 -1.862 1.00 98.00 191 LEU A CA 1
ATOM 1499 C C . LEU A 1 191 ? -5.869 -3.046 -1.119 1.00 98.00 191 LEU A C 1
ATOM 1501 O O . LEU A 1 191 ? -6.377 -3.158 -0.012 1.00 98.00 191 LEU A O 1
ATOM 1505 N N . LEU A 1 192 ? -5.300 -4.079 -1.736 1.00 98.00 192 LEU A N 1
ATOM 1506 C CA . LEU A 1 192 ? -5.231 -5.423 -1.163 1.00 98.00 192 LEU A CA 1
ATOM 1507 C C . LEU A 1 192 ? -3.798 -5.766 -0.792 1.00 98.00 192 LEU A C 1
ATOM 1509 O O . LEU A 1 192 ? -2.916 -5.752 -1.653 1.00 98.00 192 LEU A O 1
ATOM 1513 N N . LEU A 1 193 ? -3.602 -6.116 0.477 1.00 97.19 193 LEU A N 1
ATOM 1514 C CA . LEU A 1 193 ? -2.353 -6.662 0.996 1.00 97.19 193 LEU A CA 1
ATOM 1515 C C . LEU A 1 193 ? -2.574 -8.119 1.395 1.00 97.19 193 LEU A C 1
ATOM 1517 O O . LEU A 1 193 ? -3.430 -8.412 2.225 1.00 97.19 193 LEU A O 1
ATOM 1521 N N . ASP A 1 194 ? -1.775 -9.008 0.821 1.00 97.69 194 ASP A N 1
ATOM 1522 C CA . ASP A 1 194 ? -1.753 -10.432 1.139 1.00 97.69 194 ASP A CA 1
ATOM 1523 C C . ASP A 1 194 ? -0.373 -10.801 1.693 1.00 97.69 194 ASP A C 1
ATOM 1525 O O . ASP A 1 194 ? 0.636 -10.639 1.001 1.00 97.69 194 ASP A O 1
ATOM 1529 N N . HIS A 1 195 ? -0.335 -11.252 2.948 1.00 96.44 195 HIS A N 1
ATOM 1530 C CA . HIS A 1 195 ? 0.869 -11.573 3.720 1.00 96.44 195 HIS A CA 1
ATOM 1531 C C . HIS A 1 195 ? 1.955 -10.474 3.702 1.00 96.44 195 HIS A C 1
ATOM 1533 O O . HIS A 1 195 ? 3.098 -10.749 3.316 1.00 96.44 195 HIS A O 1
ATOM 1539 N N . PRO A 1 196 ? 1.633 -9.212 4.048 1.00 96.56 196 PRO A N 1
ATOM 1540 C CA . PRO A 1 196 ? 2.619 -8.142 4.065 1.00 96.56 196 PRO A CA 1
ATOM 1541 C C . PRO A 1 196 ? 3.526 -8.164 5.299 1.00 96.56 196 PRO A C 1
ATOM 1543 O O . PRO A 1 196 ? 3.043 -8.259 6.420 1.00 96.56 196 PRO A O 1
ATOM 1546 N N . GLU A 1 197 ? 4.825 -7.947 5.095 1.00 98.00 197 GLU A N 1
ATOM 1547 C CA . GLU A 1 197 ? 5.785 -7.599 6.148 1.00 98.00 197 GLU A CA 1
ATOM 1548 C C . GLU A 1 197 ? 6.133 -6.106 6.016 1.00 98.00 197 GLU A C 1
ATOM 1550 O O . GLU A 1 197 ? 6.924 -5.714 5.150 1.00 98.00 197 GLU A O 1
ATOM 1555 N N . ILE A 1 198 ? 5.529 -5.242 6.843 1.00 97.50 198 ILE A N 1
ATOM 1556 C CA . ILE A 1 198 ? 5.718 -3.784 6.750 1.00 97.50 198 ILE A CA 1
ATOM 1557 C C . ILE A 1 198 ? 6.164 -3.177 8.080 1.00 97.50 198 ILE A C 1
ATOM 1559 O O . ILE A 1 198 ? 5.516 -3.324 9.111 1.00 97.50 198 ILE A O 1
ATOM 1563 N N . VAL A 1 199 ? 7.255 -2.407 8.081 1.00 98.06 199 VAL A N 1
ATOM 1564 C CA . VAL A 1 199 ? 7.681 -1.717 9.314 1.00 98.06 199 VAL A CA 1
ATOM 1565 C C . VAL A 1 199 ? 6.797 -0.497 9.600 1.00 98.06 199 VAL A C 1
ATOM 1567 O O . VAL A 1 199 ? 6.364 -0.307 10.734 1.00 98.06 199 VAL A O 1
ATOM 1570 N N . LEU A 1 200 ? 6.508 0.333 8.598 1.00 98.25 200 LEU A N 1
ATOM 1571 C CA . LEU A 1 200 ? 5.599 1.469 8.747 1.00 98.25 200 LEU A CA 1
ATOM 1572 C C . LEU A 1 200 ? 4.730 1.647 7.503 1.00 98.25 200 LEU A C 1
ATOM 1574 O O . LEU A 1 200 ? 5.241 1.956 6.425 1.00 98.25 200 LEU A O 1
ATOM 1578 N N . LEU A 1 201 ? 3.421 1.496 7.687 1.00 98.00 201 LEU A N 1
ATOM 1579 C CA . LEU A 1 201 ? 2.393 1.817 6.703 1.00 98.00 201 LEU A CA 1
ATOM 1580 C C . LEU A 1 201 ? 1.653 3.062 7.197 1.00 98.00 201 LEU A C 1
ATOM 1582 O O . LEU A 1 201 ? 0.881 2.976 8.142 1.00 98.00 201 LEU A O 1
ATOM 1586 N N . LEU A 1 202 ? 1.934 4.221 6.603 1.00 97.88 202 LEU A N 1
ATOM 1587 C CA . LEU A 1 202 ? 1.338 5.494 7.013 1.00 97.88 202 LEU A CA 1
ATOM 1588 C C . LEU A 1 202 ? 0.330 5.940 5.973 1.00 97.88 202 LEU A C 1
ATOM 1590 O O . LEU A 1 202 ? 0.670 6.024 4.798 1.00 97.88 202 LEU A O 1
ATOM 1594 N N . LEU A 1 203 ? -0.884 6.231 6.417 1.00 97.12 203 LEU A N 1
ATOM 1595 C CA . LEU A 1 203 ? -1.979 6.694 5.580 1.00 97.12 203 LEU A CA 1
ATOM 1596 C C . LEU A 1 203 ? -2.389 8.090 6.053 1.00 97.12 203 LEU A C 1
ATOM 1598 O O . LEU A 1 203 ? -2.897 8.228 7.161 1.00 97.12 203 LEU A O 1
ATOM 1602 N N . ASP A 1 204 ? -2.158 9.102 5.223 1.00 97.25 204 ASP A N 1
ATOM 1603 C CA . ASP A 1 204 ? -2.497 10.501 5.489 1.00 97.25 204 ASP A CA 1
ATOM 1604 C C . ASP A 1 204 ? -3.462 11.014 4.409 1.00 97.25 204 ASP A C 1
ATOM 1606 O O . ASP A 1 204 ? -3.152 10.988 3.215 1.00 97.25 204 ASP A O 1
ATOM 1610 N N . HIS A 1 205 ? -4.666 11.413 4.820 1.00 95.62 205 HIS A N 1
ATOM 1611 C CA . HIS A 1 205 ? -5.754 11.845 3.931 1.00 95.62 205 HIS A CA 1
ATOM 1612 C C . HIS A 1 205 ? -6.126 10.875 2.775 1.00 95.62 205 HIS A C 1
ATOM 1614 O O . HIS A 1 205 ? -6.390 11.336 1.659 1.00 95.62 205 HIS A O 1
ATOM 1620 N N . PRO A 1 206 ? -6.150 9.536 2.954 1.00 95.75 206 PRO A N 1
ATOM 1621 C CA . PRO A 1 206 ? -6.570 8.623 1.896 1.00 95.75 206 PRO A CA 1
ATOM 1622 C C . PRO A 1 206 ? -8.090 8.618 1.672 1.00 95.75 206 PRO A C 1
ATOM 1624 O O . PRO A 1 206 ? -8.872 8.636 2.618 1.00 95.75 206 PRO A O 1
ATOM 1627 N N . GLU A 1 207 ? -8.501 8.451 0.416 1.00 97.81 207 GLU A N 1
ATOM 1628 C CA . GLU A 1 207 ? -9.846 8.018 0.025 1.00 97.81 207 GLU A CA 1
ATOM 1629 C C . GLU A 1 207 ? -9.753 6.574 -0.507 1.00 97.81 207 GLU A C 1
ATOM 1631 O O . GLU A 1 207 ? -9.352 6.346 -1.655 1.00 97.81 207 GLU A O 1
ATOM 1636 N N . ILE A 1 208 ? -10.099 5.574 0.315 1.00 97.44 208 ILE A N 1
ATOM 1637 C CA . ILE A 1 208 ? -10.016 4.152 -0.060 1.00 97.44 208 ILE A CA 1
ATOM 1638 C C . ILE A 1 208 ? -11.383 3.477 0.028 1.00 97.44 208 ILE A C 1
ATOM 1640 O O . ILE A 1 208 ? -11.995 3.391 1.088 1.00 97.44 208 ILE A O 1
ATOM 1644 N N . ALA A 1 209 ? -11.872 2.902 -1.072 1.00 97.25 209 ALA A N 1
ATOM 1645 C CA . ALA A 1 209 ? -13.147 2.186 -0.997 1.00 97.25 209 ALA A CA 1
ATOM 1646 C C . ALA A 1 209 ? -13.003 0.832 -0.277 1.00 97.25 209 ALA A C 1
ATOM 1648 O O . ALA A 1 209 ? -13.828 0.514 0.575 1.00 97.25 209 ALA A O 1
ATOM 1649 N N . LEU A 1 210 ? -11.973 0.037 -0.580 1.00 97.94 210 LEU A N 1
ATOM 1650 C CA . LEU A 1 210 ? -11.734 -1.265 0.056 1.00 97.94 210 LEU A CA 1
ATOM 1651 C C . LEU A 1 210 ? -10.257 -1.446 0.408 1.00 97.94 210 LEU A C 1
ATOM 1653 O O . LEU A 1 210 ? -9.417 -1.398 -0.489 1.00 97.94 210 LEU A O 1
ATOM 1657 N N . LEU A 1 211 ? -9.968 -1.733 1.676 1.00 97.81 211 LEU A N 1
ATOM 1658 C CA . LEU A 1 211 ? -8.622 -2.005 2.180 1.00 97.81 211 LEU A CA 1
ATOM 1659 C C . LEU A 1 211 ? -8.558 -3.372 2.896 1.00 97.81 211 LEU A C 1
ATOM 1661 O O . LEU A 1 211 ? -8.523 -3.414 4.121 1.00 97.81 211 LEU A O 1
ATOM 1665 N N . PRO A 1 212 ? -8.627 -4.514 2.182 1.00 97.62 212 PRO A N 1
ATOM 1666 C CA . PRO A 1 212 ? -8.401 -5.823 2.790 1.00 97.62 212 PRO A CA 1
ATOM 1667 C C . PRO A 1 212 ? -6.922 -6.095 3.082 1.00 97.62 212 PRO A C 1
ATOM 1669 O O . PRO A 1 212 ? -6.079 -6.007 2.186 1.00 97.62 212 PRO A O 1
ATOM 1672 N N . LEU A 1 213 ? -6.635 -6.498 4.321 1.00 97.56 213 LEU A N 1
ATOM 1673 C CA . LEU A 1 213 ? -5.340 -7.031 4.734 1.00 97.56 213 LEU A CA 1
ATOM 1674 C C . LEU A 1 213 ? -5.517 -8.477 5.213 1.00 97.56 213 LEU A C 1
ATOM 1676 O O . LEU A 1 213 ? -6.279 -8.727 6.148 1.00 97.56 213 LEU A O 1
ATOM 1680 N N . ASP A 1 214 ? -4.807 -9.411 4.585 1.00 97.62 214 ASP A N 1
ATOM 1681 C CA . ASP A 1 214 ? -4.784 -10.829 4.959 1.00 97.62 214 ASP A CA 1
ATOM 1682 C C . ASP A 1 214 ? -3.401 -11.211 5.498 1.00 97.62 214 ASP A C 1
ATOM 1684 O O . ASP A 1 214 ? -2.393 -10.966 4.836 1.00 97.62 214 ASP A O 1
ATOM 1688 N N . HIS A 1 215 ? -3.356 -11.762 6.711 1.00 96.00 215 HIS A N 1
ATOM 1689 C CA . HIS A 1 215 ? -2.142 -12.114 7.458 1.00 96.00 215 HIS A CA 1
ATOM 1690 C C . HIS A 1 215 ? -1.064 -11.005 7.501 1.00 96.00 215 HIS A C 1
ATOM 1692 O O . HIS A 1 215 ? 0.090 -11.264 7.145 1.00 96.00 215 HIS A O 1
ATOM 1698 N N . PRO A 1 216 ? -1.394 -9.747 7.865 1.00 96.44 216 PRO A N 1
ATOM 1699 C CA . PRO A 1 216 ? -0.399 -8.684 7.896 1.00 96.44 216 PRO A CA 1
ATOM 1700 C C . PRO A 1 216 ? 0.499 -8.729 9.134 1.00 96.44 216 PRO A C 1
ATOM 1702 O O . PRO A 1 216 ? 0.007 -8.727 10.257 1.00 96.44 216 PRO A O 1
ATOM 1705 N N . GLU A 1 217 ? 1.810 -8.634 8.921 1.00 98.06 217 GLU A N 1
ATOM 1706 C CA . GLU A 1 217 ? 2.814 -8.343 9.946 1.00 98.06 217 GLU A CA 1
ATOM 1707 C C . GLU A 1 217 ? 3.232 -6.870 9.817 1.00 98.06 217 GLU A C 1
ATOM 1709 O O . GLU A 1 217 ? 4.075 -6.509 8.987 1.00 98.06 217 GLU A O 1
ATOM 1714 N N . ILE A 1 218 ? 2.621 -5.984 10.616 1.00 97.75 218 ILE A N 1
ATOM 1715 C CA . ILE A 1 218 ? 2.871 -4.534 10.538 1.00 97.75 218 ILE A CA 1
ATOM 1716 C C . ILE A 1 218 ? 3.339 -3.982 11.879 1.00 97.75 218 ILE A C 1
ATOM 1718 O O . ILE A 1 218 ? 2.631 -4.043 12.879 1.00 97.75 218 ILE A O 1
ATOM 1722 N N . ALA A 1 219 ? 4.516 -3.354 11.930 1.00 97.50 219 ALA A N 1
ATOM 1723 C CA . ALA A 1 219 ? 4.958 -2.769 13.196 1.00 97.50 219 ALA A CA 1
ATOM 1724 C C . ALA A 1 219 ? 4.144 -1.512 13.554 1.00 97.50 219 ALA A C 1
ATOM 1726 O O . ALA A 1 219 ? 3.665 -1.408 14.681 1.00 97.50 219 ALA A O 1
ATOM 1727 N N . LEU A 1 220 ? 3.963 -0.570 12.622 1.00 97.94 220 LEU A N 1
ATOM 1728 C CA . LEU A 1 220 ? 3.206 0.667 12.848 1.00 97.94 220 LEU A CA 1
ATOM 1729 C C . LEU A 1 220 ? 2.239 0.954 11.690 1.00 97.94 220 LEU A C 1
ATOM 1731 O O . LEU A 1 220 ? 2.672 1.055 10.540 1.00 97.94 220 LEU A O 1
ATOM 1735 N N . LEU A 1 221 ? 0.962 1.158 12.019 1.00 97.75 221 LEU A N 1
ATOM 1736 C CA . LEU A 1 221 ? -0.105 1.518 11.085 1.00 97.75 221 LEU A CA 1
ATOM 1737 C C . LEU A 1 221 ? -0.877 2.764 11.567 1.00 97.75 221 LEU A C 1
ATOM 1739 O O . LEU A 1 221 ? -1.951 2.628 12.152 1.00 97.75 221 LEU A O 1
ATOM 1743 N N . PRO A 1 222 ? -0.326 3.983 11.412 1.00 97.12 222 PRO A N 1
ATOM 1744 C CA . PRO A 1 222 ? -1.076 5.218 11.621 1.00 97.12 222 PRO A CA 1
ATOM 1745 C C . PRO A 1 222 ? -1.960 5.560 10.411 1.00 97.12 222 PRO A C 1
ATOM 1747 O O . PRO A 1 222 ? -1.475 5.619 9.279 1.00 97.12 222 PRO A O 1
ATOM 1750 N N . LEU A 1 223 ? -3.237 5.818 10.677 1.00 96.44 223 LEU A N 1
ATOM 1751 C CA . LEU A 1 223 ? -4.202 6.397 9.748 1.00 96.44 223 LEU A CA 1
ATOM 1752 C C . LEU A 1 223 ? -4.622 7.762 10.296 1.00 96.44 223 LEU A C 1
ATOM 1754 O O . LEU A 1 223 ? -5.101 7.835 11.428 1.00 96.44 223 LEU A O 1
ATOM 1758 N N . ASP A 1 224 ? -4.445 8.805 9.492 1.00 95.31 224 ASP A N 1
ATOM 1759 C CA . ASP A 1 224 ? -4.796 10.186 9.817 1.00 95.31 224 ASP A CA 1
ATOM 1760 C C . ASP A 1 224 ? -5.750 10.747 8.748 1.00 95.31 224 ASP A C 1
ATOM 1762 O O . ASP A 1 224 ? -5.546 10.517 7.550 1.00 95.31 224 ASP A O 1
ATOM 1766 N N . HIS A 1 225 ? -6.823 11.425 9.172 1.00 92.75 225 HIS A N 1
ATOM 1767 C CA . HIS A 1 225 ? -7.827 12.067 8.302 1.00 92.75 225 HIS A CA 1
ATOM 1768 C C . HIS A 1 225 ? -8.315 11.173 7.139 1.00 92.75 225 HIS A C 1
ATOM 1770 O O . HIS A 1 225 ? -8.419 11.605 5.992 1.00 92.75 225 HIS A O 1
ATOM 1776 N N . SER A 1 226 ? -8.554 9.889 7.412 1.00 92.25 226 SER A N 1
ATOM 1777 C CA . SER A 1 226 ? -8.766 8.860 6.385 1.00 92.25 226 SER A CA 1
ATOM 1778 C C . SER A 1 226 ? -10.244 8.581 6.103 1.00 92.25 226 SER A C 1
ATOM 1780 O O . SER A 1 226 ? -10.995 8.300 7.029 1.00 92.25 226 SER A O 1
ATOM 1782 N N . GLU A 1 227 ? -10.646 8.525 4.833 1.00 96.31 227 GLU A N 1
ATOM 1783 C CA . GLU A 1 227 ? -11.968 8.048 4.404 1.00 96.31 227 GLU A CA 1
ATOM 1784 C C . GLU A 1 227 ? -11.852 6.616 3.859 1.00 96.31 227 GLU A C 1
ATOM 1786 O O . GLU A 1 227 ? -11.342 6.395 2.754 1.00 96.31 227 GLU A O 1
ATOM 1791 N N . ILE A 1 228 ? -12.323 5.617 4.618 1.00 96.25 228 ILE A N 1
ATOM 1792 C CA . ILE A 1 228 ? -12.248 4.204 4.213 1.00 96.25 228 ILE A CA 1
ATOM 1793 C C . ILE A 1 228 ? -13.615 3.535 4.288 1.00 96.25 228 ILE A C 1
ATOM 1795 O O . ILE A 1 228 ? -14.187 3.379 5.360 1.00 96.25 228 ILE A O 1
ATOM 1799 N N . ALA A 1 229 ? -14.157 3.046 3.168 1.00 95.69 229 ALA A N 1
ATOM 1800 C CA . ALA A 1 229 ? -15.477 2.418 3.242 1.00 95.69 229 ALA A CA 1
ATOM 1801 C C . ALA A 1 229 ? -15.423 1.057 3.962 1.00 95.69 229 ALA A C 1
ATOM 1803 O O . ALA A 1 229 ? -16.167 0.868 4.922 1.00 95.69 229 ALA A O 1
ATOM 1804 N N . LEU A 1 230 ? -14.550 0.122 3.556 1.00 97.25 230 LEU A N 1
ATOM 1805 C CA . LEU A 1 230 ? -14.358 -1.160 4.258 1.00 97.25 230 LEU A CA 1
ATOM 1806 C C . LEU A 1 230 ? -12.880 -1.436 4.552 1.00 97.25 230 LEU A C 1
ATOM 1808 O O . LEU A 1 230 ? -12.063 -1.452 3.630 1.00 97.25 230 LEU A O 1
ATOM 1812 N N . LEU A 1 231 ? -12.582 -1.772 5.805 1.00 97.06 231 LEU A N 1
ATOM 1813 C CA . LEU A 1 231 ? -11.258 -2.157 6.291 1.00 97.06 231 LEU A CA 1
ATOM 1814 C C . LEU A 1 231 ? -11.320 -3.519 7.012 1.00 97.06 231 LEU A C 1
ATOM 1816 O O . LEU A 1 231 ? -11.448 -3.564 8.235 1.00 97.06 231 LEU A O 1
ATOM 1820 N N . PRO A 1 232 ? -11.315 -4.651 6.283 1.00 96.81 232 PRO A N 1
ATOM 1821 C CA . PRO A 1 232 ? -11.188 -5.969 6.893 1.00 96.81 232 PRO A CA 1
ATOM 1822 C C . PRO A 1 232 ? -9.718 -6.353 7.103 1.00 96.81 232 PRO A C 1
ATOM 1824 O O . PRO A 1 232 ? -8.939 -6.379 6.151 1.00 96.81 232 PRO A O 1
ATOM 1827 N N . LEU A 1 233 ? -9.366 -6.704 8.337 1.00 96.62 233 LEU A N 1
ATOM 1828 C CA . LEU A 1 233 ? -8.082 -7.290 8.705 1.00 96.62 233 LEU A CA 1
ATOM 1829 C C . LEU A 1 233 ? -8.314 -8.729 9.175 1.00 96.62 233 LEU A C 1
ATOM 1831 O O . LEU A 1 233 ? -9.098 -8.965 10.096 1.00 96.62 233 LEU A O 1
ATOM 1835 N N . ASN A 1 234 ? -7.633 -9.680 8.540 1.00 96.38 234 ASN A N 1
ATOM 1836 C CA . ASN A 1 234 ? -7.720 -11.105 8.845 1.00 96.38 234 ASN A CA 1
ATOM 1837 C C . ASN A 1 234 ? -6.359 -11.610 9.344 1.00 96.38 234 ASN A C 1
ATOM 1839 O O . ASN A 1 234 ? -5.360 -11.418 8.657 1.00 96.38 234 ASN A O 1
ATOM 1843 N N . HIS A 1 235 ? -6.322 -12.205 10.538 1.00 94.38 235 HIS A N 1
ATOM 1844 C CA . HIS A 1 235 ? -5.102 -12.611 11.246 1.00 94.38 235 HIS A CA 1
ATOM 1845 C C . HIS A 1 235 ? -3.998 -11.527 11.301 1.00 94.38 235 HIS A C 1
ATOM 1847 O O . HIS A 1 235 ? -2.859 -11.807 10.924 1.00 94.38 235 HIS A O 1
ATOM 1853 N N . PRO A 1 236 ? -4.292 -10.269 11.695 1.00 95.19 236 PRO A N 1
ATOM 1854 C CA . PRO A 1 236 ? -3.263 -9.239 11.765 1.00 95.19 236 PRO A CA 1
ATOM 1855 C C . PRO A 1 236 ? -2.366 -9.378 12.999 1.00 95.19 236 PRO A C 1
ATOM 1857 O O . PRO A 1 236 ? -2.860 -9.443 14.120 1.00 95.19 236 PRO A O 1
ATOM 1860 N N . GLU A 1 237 ? -1.053 -9.291 12.797 1.00 97.62 237 GLU A N 1
ATOM 1861 C CA . GLU A 1 237 ? -0.048 -9.081 13.840 1.00 97.62 237 GLU A CA 1
ATOM 1862 C C . GLU A 1 237 ? 0.438 -7.625 13.765 1.00 97.62 237 GLU A C 1
ATOM 1864 O O . GLU A 1 237 ? 1.258 -7.261 12.914 1.00 97.62 237 GLU A O 1
ATOM 1869 N N . ILE A 1 238 ? -0.095 -6.756 14.637 1.00 97.25 238 ILE A N 1
ATOM 1870 C CA . ILE A 1 238 ? 0.198 -5.314 14.599 1.00 97.25 238 ILE A CA 1
ATOM 1871 C C . ILE A 1 238 ? 0.674 -4.789 15.952 1.00 97.25 238 ILE A C 1
ATOM 1873 O O . ILE A 1 238 ? -0.031 -4.848 16.958 1.00 97.25 238 ILE A O 1
ATOM 1877 N N . ALA A 1 239 ? 1.865 -4.184 15.998 1.00 97.06 239 ALA A N 1
ATOM 1878 C CA . ALA A 1 239 ? 2.360 -3.635 17.264 1.00 97.06 239 ALA A CA 1
ATOM 1879 C C . ALA A 1 239 ? 1.648 -2.323 17.655 1.00 97.06 239 ALA A C 1
ATOM 1881 O O . ALA A 1 239 ? 1.411 -2.081 18.840 1.00 97.06 239 ALA A O 1
ATOM 1882 N N . LEU A 1 240 ? 1.291 -1.475 16.688 1.00 97.50 240 LEU A N 1
ATOM 1883 C CA . LEU A 1 240 ? 0.489 -0.273 16.925 1.00 97.50 240 LEU A CA 1
ATOM 1884 C C . LEU A 1 240 ? -0.362 0.062 15.699 1.00 97.50 240 LEU A C 1
ATOM 1886 O O . LEU A 1 240 ? 0.179 0.376 14.639 1.00 97.50 240 LEU A O 1
ATOM 1890 N N . LEU A 1 241 ? -1.681 0.055 15.876 1.00 96.94 241 LEU A N 1
ATOM 1891 C CA . LEU A 1 241 ? -2.666 0.541 14.909 1.00 96.94 241 LEU A CA 1
ATOM 1892 C C . LEU A 1 241 ? -3.297 1.814 15.482 1.00 96.94 241 LEU A C 1
ATOM 1894 O O . LEU A 1 241 ? -4.030 1.736 16.458 1.00 96.94 241 LEU A O 1
ATOM 1898 N N . SER A 1 242 ? -2.974 2.981 14.925 1.00 95.75 242 SER A N 1
ATOM 1899 C CA . SER A 1 242 ? -3.464 4.272 15.429 1.00 95.75 242 SER A CA 1
ATOM 1900 C C . SER A 1 242 ? -4.412 4.882 14.428 1.00 95.75 242 SER A C 1
ATOM 1902 O O . SER A 1 242 ? -4.028 5.073 13.279 1.00 95.75 242 SER A O 1
ATOM 1904 N N . LEU A 1 243 ? -5.614 5.209 14.877 1.00 94.69 243 LEU A N 1
ATOM 1905 C CA . LEU A 1 243 ? -6.653 5.808 14.056 1.00 94.69 243 LEU A CA 1
ATOM 1906 C C . LEU A 1 243 ? -6.970 7.203 14.608 1.00 94.69 243 LEU A C 1
ATOM 1908 O O . LEU A 1 243 ? -7.479 7.298 15.721 1.00 94.69 243 LEU A O 1
ATOM 1912 N N . ASP A 1 244 ? -6.644 8.252 13.851 1.00 94.12 244 ASP A N 1
ATOM 1913 C CA . ASP A 1 244 ? -6.867 9.659 14.214 1.00 94.12 244 ASP A CA 1
ATOM 1914 C C . ASP A 1 244 ? -7.726 10.350 13.139 1.00 94.12 244 ASP A C 1
ATOM 1916 O O . ASP A 1 244 ? -7.379 10.358 11.957 1.00 94.12 244 ASP A O 1
ATOM 1920 N N . HIS A 1 245 ? -8.904 10.847 13.523 1.00 91.19 245 HIS A N 1
ATOM 1921 C CA . HIS A 1 245 ? -9.877 11.466 12.612 1.00 91.19 245 HIS A CA 1
ATOM 1922 C C . HIS A 1 245 ? -10.299 10.641 11.368 1.00 91.19 245 HIS A C 1
ATOM 1924 O O . HIS A 1 245 ? -10.461 11.238 10.297 1.00 91.19 245 HIS A O 1
ATOM 1930 N N . PRO A 1 246 ? -10.491 9.303 11.403 1.00 91.00 246 PRO A N 1
ATOM 1931 C CA . PRO A 1 246 ? -10.970 8.605 10.221 1.00 91.00 246 PRO A CA 1
ATOM 1932 C C . PRO A 1 246 ? -12.503 8.504 10.176 1.00 91.00 246 PRO A C 1
ATOM 1934 O O . PRO A 1 246 ? -13.184 8.348 11.193 1.00 91.00 246 PRO A O 1
ATOM 1937 N N . GLU A 1 247 ? -13.028 8.479 8.956 1.00 93.44 247 GLU A N 1
ATOM 1938 C CA . GLU A 1 247 ? -14.395 8.086 8.632 1.00 93.44 247 GLU A CA 1
ATOM 1939 C C . GLU A 1 247 ? -14.359 6.665 8.049 1.00 93.44 247 GLU A C 1
ATOM 1941 O O . GLU A 1 247 ? -13.960 6.460 6.896 1.00 93.44 247 GLU A O 1
ATOM 1946 N N . ILE A 1 248 ? -14.753 5.659 8.843 1.00 93.62 248 ILE A N 1
ATOM 1947 C CA . ILE A 1 248 ? -14.726 4.252 8.413 1.00 93.62 248 ILE A CA 1
ATOM 1948 C C . ILE A 1 248 ? -16.115 3.625 8.492 1.00 93.62 248 ILE A C 1
ATOM 1950 O O . ILE A 1 248 ? -16.693 3.472 9.565 1.00 93.62 248 ILE A O 1
ATOM 1954 N N . ALA A 1 249 ? -16.670 3.175 7.362 1.00 93.88 249 ALA A N 1
ATOM 1955 C CA . ALA A 1 249 ? -18.010 2.587 7.411 1.00 93.88 249 ALA A CA 1
ATOM 1956 C C . ALA A 1 249 ? -18.000 1.215 8.109 1.00 93.88 249 ALA A C 1
ATOM 1958 O O . ALA A 1 249 ? -18.854 0.974 8.959 1.00 93.88 249 ALA A O 1
ATOM 1959 N N . LEU A 1 250 ? -17.048 0.327 7.790 1.00 95.19 250 LEU A N 1
ATOM 1960 C CA . LEU A 1 250 ? -16.876 -0.967 8.469 1.00 95.19 250 LEU A CA 1
ATOM 1961 C C . LEU A 1 250 ? -15.397 -1.293 8.710 1.00 95.19 250 LEU A C 1
ATOM 1963 O O . LEU A 1 250 ? -14.646 -1.461 7.750 1.00 95.19 250 LEU A O 1
ATOM 1967 N N . LEU A 1 251 ? -15.019 -1.473 9.977 1.00 95.62 251 LEU A N 1
ATOM 1968 C CA . LEU A 1 251 ? -13.709 -1.978 10.400 1.00 95.62 251 LEU A CA 1
ATOM 1969 C C . LEU A 1 251 ? -13.892 -3.378 10.999 1.00 95.62 251 LEU A C 1
ATOM 1971 O O . LEU A 1 251 ? -14.451 -3.511 12.082 1.00 95.62 251 LEU A O 1
ATOM 1975 N N . LEU A 1 252 ? -13.471 -4.419 10.279 1.00 94.69 252 LEU A N 1
ATOM 1976 C CA . LEU A 1 252 ? -13.597 -5.814 10.719 1.00 94.69 252 LEU A CA 1
ATOM 1977 C C . LEU A 1 252 ? -12.232 -6.337 11.147 1.00 94.69 252 LEU A C 1
ATOM 1979 O O . LEU A 1 252 ? -11.315 -6.349 10.332 1.00 94.69 252 LEU A O 1
ATOM 1983 N N . LEU A 1 253 ? -12.129 -6.811 12.386 1.00 94.94 253 LEU A N 1
ATOM 1984 C CA . LEU A 1 253 ? -10.928 -7.449 12.913 1.00 94.94 253 LEU A CA 1
ATOM 1985 C C . LEU A 1 253 ? -11.242 -8.914 13.239 1.00 94.94 253 LEU A C 1
ATOM 1987 O O . LEU A 1 253 ? -12.038 -9.193 14.133 1.00 94.94 253 LEU A O 1
ATOM 1991 N N . ASP A 1 254 ? -10.633 -9.836 12.494 1.00 94.50 254 ASP A N 1
ATOM 1992 C CA . ASP A 1 254 ? -10.794 -11.286 12.650 1.00 94.50 254 ASP A CA 1
ATOM 1993 C C . ASP A 1 254 ? -9.453 -11.913 13.048 1.00 94.50 254 ASP A C 1
ATOM 1995 O O . ASP A 1 254 ? -8.484 -11.806 12.296 1.00 94.50 254 ASP A O 1
ATOM 1999 N N . HIS A 1 255 ? -9.390 -12.536 14.227 1.00 92.81 255 HIS A N 1
ATOM 2000 C CA . HIS A 1 255 ? -8.165 -13.085 14.826 1.00 92.81 255 HIS A CA 1
ATOM 2001 C C . HIS A 1 255 ? -6.987 -12.087 14.971 1.00 92.81 255 HIS A C 1
ATOM 2003 O O . HIS A 1 255 ? -5.859 -12.429 14.613 1.00 92.81 255 HIS A O 1
ATOM 2009 N N . PRO A 1 256 ? -7.193 -10.840 15.444 1.00 93.56 256 PRO A N 1
ATOM 2010 C CA . PRO A 1 256 ? -6.102 -9.887 15.613 1.00 93.56 256 PRO A CA 1
ATOM 2011 C C . PRO A 1 256 ? -5.222 -10.169 16.836 1.00 93.56 256 PRO A C 1
ATOM 2013 O O . PRO A 1 256 ? -5.726 -10.401 17.932 1.00 93.56 256 PRO A O 1
ATOM 2016 N N . GLU A 1 257 ? -3.914 -9.998 16.662 1.00 96.06 257 GLU A N 1
ATOM 2017 C CA . GLU A 1 257 ? -2.928 -9.809 17.725 1.00 96.06 257 GLU A CA 1
ATOM 2018 C C . GLU A 1 257 ? -2.426 -8.357 17.670 1.00 96.06 257 GLU A C 1
ATOM 2020 O O . GLU A 1 257 ? -1.536 -8.007 16.887 1.00 96.06 257 GLU A O 1
ATOM 2025 N N . ILE A 1 258 ? -3.021 -7.473 18.484 1.00 96.00 258 ILE A N 1
ATOM 2026 C CA . ILE A 1 258 ? -2.692 -6.038 18.487 1.00 96.00 258 ILE A CA 1
ATOM 2027 C C . ILE A 1 258 ? -2.185 -5.592 19.855 1.00 96.00 258 ILE A C 1
ATOM 2029 O O . ILE A 1 258 ? -2.892 -5.646 20.862 1.00 96.00 258 ILE A O 1
ATOM 2033 N N . ALA A 1 259 ? -0.962 -5.063 19.916 1.00 95.56 259 ALA A N 1
ATOM 2034 C CA . ALA A 1 259 ? -0.437 -4.584 21.194 1.00 95.56 259 ALA A CA 1
ATOM 2035 C C . ALA A 1 259 ? -1.083 -3.254 21.626 1.00 95.56 259 ALA A C 1
ATOM 2037 O O . ALA A 1 259 ? -1.458 -3.117 22.790 1.00 95.56 259 ALA A O 1
ATOM 2038 N N . LEU A 1 260 ? -1.238 -2.280 20.721 1.00 95.75 260 LEU A N 1
ATOM 2039 C CA . LEU A 1 260 ? -1.870 -0.985 21.007 1.00 95.75 260 LEU A CA 1
ATOM 2040 C C . LEU A 1 260 ? -2.817 -0.568 19.872 1.00 95.75 260 LEU A C 1
ATOM 2042 O O . LEU A 1 260 ? -2.385 -0.478 18.723 1.00 95.75 260 LEU A O 1
ATOM 2046 N N . LEU A 1 261 ? -4.067 -0.249 20.214 1.00 95.38 261 LEU A N 1
ATOM 2047 C CA . LEU A 1 261 ? -5.093 0.233 19.281 1.00 95.38 261 LEU A CA 1
ATOM 2048 C C . LEU A 1 261 ? -5.699 1.578 19.730 1.00 95.38 261 LEU A C 1
ATOM 2050 O O . LEU A 1 261 ? -6.841 1.594 20.187 1.00 95.38 261 LEU A O 1
ATOM 2054 N N . PRO A 1 262 ? -4.950 2.699 19.707 1.00 93.62 262 PRO A N 1
ATOM 2055 C CA . PRO A 1 262 ? -5.521 4.011 19.996 1.00 93.62 262 PRO A CA 1
ATOM 2056 C C . PRO A 1 262 ? -6.469 4.486 18.896 1.00 93.62 262 PRO A C 1
ATOM 2058 O O . PRO A 1 262 ? -6.099 4.525 17.723 1.00 93.62 262 PRO A O 1
ATOM 2061 N N . LEU A 1 263 ? -7.674 4.868 19.316 1.00 91.94 263 LEU A N 1
ATOM 2062 C CA . LEU A 1 263 ? -8.740 5.398 18.474 1.00 91.94 263 LEU A CA 1
ATOM 2063 C C . LEU A 1 263 ? -9.113 6.801 18.967 1.00 91.94 263 LEU A C 1
ATOM 2065 O O . LEU A 1 263 ? -9.528 6.937 20.119 1.00 91.94 263 LEU A O 1
ATOM 2069 N N . ASP A 1 264 ? -8.973 7.818 18.118 1.00 91.00 264 ASP A N 1
ATOM 2070 C CA . ASP A 1 264 ? -9.230 9.220 18.464 1.00 91.00 264 ASP A CA 1
ATOM 2071 C C . ASP A 1 264 ? -10.112 9.913 17.405 1.00 91.00 264 ASP A C 1
ATOM 2073 O O . ASP A 1 264 ? -9.880 9.758 16.203 1.00 91.00 264 ASP A O 1
ATOM 2077 N N . HIS A 1 265 ? -11.127 10.664 17.854 1.00 89.31 265 HIS A N 1
ATOM 2078 C CA . HIS A 1 265 ? -12.025 11.493 17.021 1.00 89.31 265 HIS A CA 1
ATOM 2079 C C . HIS A 1 265 ? -12.605 10.764 15.797 1.00 89.31 265 HIS A C 1
ATOM 2081 O O . HIS A 1 265 ? -12.509 11.226 14.662 1.00 89.31 265 HIS A O 1
ATOM 2087 N N . LEU A 1 266 ? -13.192 9.595 16.016 1.00 87.38 266 LEU A N 1
ATOM 2088 C CA . LEU A 1 266 ? -13.441 8.631 14.951 1.00 87.38 266 LEU A CA 1
ATOM 2089 C C . LEU A 1 266 ? -14.936 8.393 14.718 1.00 87.38 266 LEU A C 1
ATOM 2091 O O . LEU A 1 266 ? -15.684 8.192 15.672 1.00 87.38 266 LEU A O 1
ATOM 2095 N N . GLU A 1 267 ? -15.349 8.336 13.449 1.00 90.75 267 GLU A N 1
ATOM 2096 C CA . GLU A 1 267 ? -16.714 7.984 13.037 1.00 90.75 267 GLU A CA 1
ATOM 2097 C C . GLU A 1 267 ? -16.729 6.570 12.428 1.00 90.75 267 GLU A C 1
ATOM 2099 O O . GLU A 1 267 ? -16.289 6.360 11.292 1.00 90.75 267 GLU A O 1
ATOM 2104 N N . ILE A 1 268 ? -17.246 5.579 13.174 1.00 89.81 268 ILE A N 1
ATOM 2105 C CA . ILE A 1 268 ? -17.407 4.197 12.688 1.00 89.81 268 ILE A CA 1
ATOM 2106 C C . ILE A 1 268 ? -18.855 3.721 12.745 1.00 89.81 268 ILE A C 1
ATOM 2108 O O . ILE A 1 268 ? -19.506 3.721 13.791 1.00 89.81 268 ILE A O 1
ATOM 2112 N N . ALA A 1 269 ? -19.358 3.177 11.630 1.00 90.31 269 ALA A N 1
ATOM 2113 C CA . ALA A 1 269 ? -20.683 2.563 11.649 1.00 90.31 269 ALA A CA 1
ATOM 2114 C C . ALA A 1 269 ? -20.670 1.193 12.354 1.00 90.31 269 ALA A C 1
ATOM 2116 O O . ALA A 1 269 ? -21.443 1.010 13.292 1.00 90.31 269 ALA A O 1
ATOM 2117 N N . LEU A 1 270 ? -19.814 0.239 11.954 1.00 91.50 270 LEU A N 1
ATOM 2118 C CA . LEU A 1 270 ? -19.645 -1.036 12.678 1.00 91.50 270 LEU A CA 1
ATOM 2119 C C . LEU A 1 270 ? -18.165 -1.379 12.911 1.00 91.50 270 LEU A C 1
ATOM 2121 O O . LEU A 1 270 ? -17.370 -1.353 11.969 1.00 91.50 270 LEU A O 1
ATOM 2125 N N . LEU A 1 271 ? -17.851 -1.792 14.142 1.00 92.00 271 LEU A N 1
ATOM 2126 C CA . LEU A 1 271 ? -16.529 -2.251 14.583 1.00 92.00 271 LEU A CA 1
ATOM 2127 C C . LEU A 1 271 ? -16.587 -3.674 15.183 1.00 92.00 271 LEU A C 1
ATOM 2129 O O . LEU A 1 271 ? -16.532 -3.821 16.404 1.00 92.00 271 LEU A O 1
ATOM 2133 N N . PRO A 1 272 ? -16.799 -4.732 14.378 1.00 91.88 272 PRO A N 1
ATOM 2134 C CA . PRO A 1 272 ? -16.717 -6.110 14.858 1.00 91.88 272 PRO A CA 1
ATOM 2135 C C . PRO A 1 272 ? -15.286 -6.561 15.161 1.00 91.88 272 PRO A C 1
ATOM 2137 O O . PRO A 1 272 ? -14.411 -6.480 14.296 1.00 91.88 272 PRO A O 1
ATOM 2140 N N . LEU A 1 273 ? -15.099 -7.097 16.369 1.00 92.25 273 LEU A N 1
ATOM 2141 C CA . LEU A 1 273 ? -13.900 -7.812 16.801 1.00 92.25 273 LEU A CA 1
ATOM 2142 C C . LEU A 1 273 ? -14.273 -9.262 17.119 1.00 92.25 273 LEU A C 1
ATOM 2144 O O . LEU A 1 273 ? -15.155 -9.507 17.947 1.00 92.25 273 LEU A O 1
ATOM 2148 N N . ASP A 1 274 ? -13.601 -10.200 16.459 1.00 90.19 274 ASP A N 1
ATOM 2149 C CA . ASP A 1 274 ? -13.807 -11.639 16.622 1.00 90.19 274 ASP A CA 1
ATOM 2150 C C . ASP A 1 274 ? -12.469 -12.329 16.939 1.00 90.19 274 ASP A C 1
ATOM 2152 O O . ASP A 1 274 ? -11.449 -12.011 16.321 1.00 90.19 274 ASP A O 1
ATOM 2156 N N . HIS A 1 275 ? -12.456 -13.236 17.922 1.00 88.88 275 HIS A N 1
ATOM 2157 C CA . HIS A 1 275 ? -11.274 -14.003 18.360 1.00 88.88 275 HIS A CA 1
ATOM 2158 C C . HIS A 1 275 ? -10.017 -13.134 18.583 1.00 88.88 275 HIS A C 1
ATOM 2160 O O . HIS A 1 275 ? -8.937 -13.430 18.080 1.00 88.88 275 HIS A O 1
ATOM 2166 N N . SER A 1 276 ? -10.169 -12.012 19.284 1.00 90.38 276 SER A N 1
ATOM 2167 C CA . SER A 1 276 ? -9.164 -10.942 19.337 1.00 90.38 276 SER A CA 1
ATOM 2168 C C . SER A 1 276 ? -8.301 -10.966 20.600 1.00 90.38 276 SER A C 1
ATOM 2170 O O . SER A 1 276 ? -8.838 -11.081 21.697 1.00 90.38 276 SER A O 1
ATOM 2172 N N . GLU A 1 277 ? -6.994 -10.727 20.465 1.00 93.69 277 GLU A N 1
ATOM 2173 C CA . GLU A 1 277 ? -6.070 -10.437 21.569 1.00 93.69 277 GLU A CA 1
ATOM 2174 C C . GLU A 1 277 ? -5.566 -8.988 21.464 1.00 93.69 277 GLU A C 1
ATOM 2176 O O . GLU A 1 277 ? -4.780 -8.640 20.576 1.00 93.69 277 GLU A O 1
ATOM 2181 N N . ILE A 1 278 ? -6.016 -8.116 22.377 1.00 93.12 278 ILE A N 1
ATOM 2182 C CA . ILE A 1 278 ? -5.632 -6.696 22.382 1.00 93.12 278 ILE A CA 1
ATOM 2183 C C . ILE A 1 278 ? -5.123 -6.262 23.757 1.00 93.12 278 ILE A C 1
ATOM 2185 O O . ILE A 1 278 ? -5.843 -6.287 24.756 1.00 93.12 278 ILE A O 1
ATOM 2189 N N . ALA A 1 279 ? -3.875 -5.792 23.838 1.00 93.56 279 ALA A N 1
ATOM 2190 C CA . ALA A 1 279 ? -3.312 -5.428 25.141 1.00 93.56 279 ALA A CA 1
ATOM 2191 C C . ALA A 1 279 ? -3.836 -4.074 25.661 1.00 93.56 279 ALA A C 1
ATOM 2193 O O . ALA A 1 279 ? -4.158 -3.955 26.845 1.00 93.56 279 ALA A O 1
ATOM 2194 N N . VAL A 1 280 ? -3.945 -3.047 24.811 1.00 92.06 280 VAL A N 1
ATOM 2195 C CA . VAL A 1 280 ? -4.542 -1.753 25.189 1.00 92.06 280 VAL A CA 1
ATOM 2196 C C . VAL A 1 280 ? -5.332 -1.179 24.020 1.00 92.06 280 VAL A C 1
ATOM 2198 O O . VAL A 1 280 ? -4.786 -1.004 22.932 1.00 92.06 280 VAL A O 1
ATOM 2201 N N . LEU A 1 281 ? -6.585 -0.814 24.270 1.00 91.62 281 LEU A N 1
ATOM 2202 C CA . LEU A 1 281 ? -7.472 -0.202 23.284 1.00 91.62 281 LEU A CA 1
ATOM 2203 C C . LEU A 1 281 ? -8.103 1.048 23.910 1.00 91.62 281 LEU A C 1
ATOM 2205 O O . LEU A 1 281 ? -9.153 0.941 24.543 1.00 91.62 281 LEU A O 1
ATOM 2209 N N . PRO A 1 282 ? -7.423 2.209 23.851 1.00 90.62 282 PRO A N 1
ATOM 2210 C CA . PRO A 1 282 ? -7.996 3.472 24.278 1.00 90.62 282 PRO A CA 1
ATOM 2211 C C . PRO A 1 282 ? -8.891 4.059 23.192 1.00 90.62 282 PRO A C 1
ATOM 2213 O O . PRO A 1 282 ? -8.488 4.113 22.031 1.00 90.62 282 PRO A O 1
ATOM 2216 N N . LEU A 1 283 ? -10.073 4.526 23.589 1.00 89.50 283 LEU A N 1
ATOM 2217 C CA . LEU A 1 283 ? -10.953 5.295 22.719 1.00 89.50 283 LEU A CA 1
ATOM 2218 C C . LEU A 1 283 ? -11.205 6.670 23.333 1.00 89.50 283 LEU A C 1
ATOM 2220 O O . LEU A 1 283 ? -11.657 6.757 24.479 1.00 89.50 283 LEU A O 1
ATOM 2224 N N . ASP A 1 284 ? -10.929 7.710 22.555 1.00 90.00 284 ASP A N 1
ATOM 2225 C CA . ASP A 1 284 ? -11.124 9.111 22.917 1.00 90.00 284 ASP A CA 1
ATOM 2226 C C . ASP A 1 284 ? -12.023 9.788 21.867 1.00 90.00 284 ASP A C 1
ATOM 2228 O O . ASP A 1 284 ? -11.764 9.718 20.666 1.00 90.00 284 ASP A O 1
ATOM 2232 N N . HIS A 1 285 ? -13.151 10.351 22.307 1.00 87.44 285 HIS A N 1
ATOM 2233 C CA . HIS A 1 285 ? -14.187 10.937 21.441 1.00 87.44 285 HIS A CA 1
ATOM 2234 C C . HIS A 1 285 ? -14.659 10.056 20.247 1.00 87.44 285 HIS A C 1
ATOM 2236 O O . HIS A 1 285 ? -14.802 10.575 19.136 1.00 87.44 285 HIS A O 1
ATOM 2242 N N . PRO A 1 286 ? -14.912 8.737 20.403 1.00 88.12 286 PRO A N 1
ATOM 2243 C CA . PRO A 1 286 ? -15.450 7.929 19.310 1.00 88.12 286 PRO A CA 1
ATOM 2244 C C . PRO A 1 286 ? -16.970 8.109 19.137 1.00 88.12 286 PRO A C 1
ATOM 2246 O O . PRO A 1 286 ? -17.726 8.095 20.112 1.00 88.12 286 PRO A O 1
ATOM 2249 N N . GLU A 1 287 ? -17.431 8.121 17.887 1.00 89.81 287 GLU A N 1
ATOM 2250 C CA . GLU A 1 287 ? -18.829 7.918 17.499 1.00 89.81 287 GLU A CA 1
ATOM 2251 C C . GLU A 1 287 ? -18.973 6.537 16.834 1.00 89.81 287 GLU A C 1
ATOM 2253 O O . GLU A 1 287 ? -18.614 6.343 15.670 1.00 89.81 287 GLU A O 1
ATOM 2258 N N . ILE A 1 288 ? -19.488 5.543 17.577 1.00 88.19 288 ILE A N 1
ATOM 2259 C CA . ILE A 1 288 ? -19.619 4.158 17.088 1.00 88.19 288 ILE A CA 1
ATOM 2260 C C . ILE A 1 288 ? -21.066 3.674 17.170 1.00 88.19 288 ILE A C 1
ATOM 2262 O O . ILE A 1 288 ? -21.656 3.558 18.249 1.00 88.19 288 ILE A O 1
ATOM 2266 N N . ALA A 1 289 ? -21.656 3.297 16.030 1.00 89.19 289 ALA A N 1
ATOM 2267 C CA . ALA A 1 289 ? -23.042 2.824 16.041 1.00 89.19 289 ALA A CA 1
ATOM 2268 C C . ALA A 1 289 ? -23.176 1.392 16.599 1.00 89.19 289 ALA A C 1
ATOM 2270 O O . ALA A 1 289 ? -24.102 1.122 17.369 1.00 89.19 289 ALA A O 1
ATOM 2271 N N . VAL A 1 290 ? -22.275 0.467 16.244 1.00 88.12 290 VAL A N 1
ATOM 2272 C CA . VAL A 1 290 ? -22.260 -0.902 16.796 1.00 88.12 290 VAL A CA 1
ATOM 2273 C C . VAL A 1 290 ? -20.833 -1.412 16.972 1.00 88.12 290 VAL A C 1
ATOM 2275 O O . VAL A 1 290 ? -20.060 -1.430 16.017 1.00 88.12 290 VAL A O 1
ATOM 2278 N N . LEU A 1 291 ? -20.527 -1.923 18.162 1.00 88.75 291 LEU A N 1
ATOM 2279 C CA . LEU A 1 291 ? -19.242 -2.544 18.487 1.00 88.75 291 LEU A CA 1
ATOM 2280 C C . LEU A 1 291 ? -19.490 -3.931 19.108 1.00 88.75 291 LEU A C 1
ATOM 2282 O O . LEU A 1 291 ? -19.696 -4.035 20.314 1.00 88.75 291 LEU A O 1
ATOM 2286 N N . PRO A 1 292 ? -19.590 -5.007 18.310 1.00 88.31 292 PRO A N 1
ATOM 2287 C CA . PRO A 1 292 ? -19.666 -6.355 18.852 1.00 88.31 292 PRO A CA 1
ATOM 2288 C C . PRO A 1 292 ? -18.269 -6.886 19.194 1.00 88.31 292 PRO A C 1
ATOM 2290 O O . PRO A 1 292 ? -17.362 -6.805 18.366 1.00 88.31 292 PRO A O 1
ATOM 2293 N N . LEU A 1 293 ? -18.132 -7.452 20.395 1.00 88.50 293 LEU A N 1
ATOM 2294 C CA . LEU A 1 293 ? -16.956 -8.215 20.819 1.00 88.50 293 LEU A CA 1
ATOM 2295 C C . LEU A 1 293 ? -17.361 -9.675 21.023 1.00 88.50 293 LEU A C 1
ATOM 2297 O O . LEU A 1 293 ? -18.226 -9.959 21.858 1.00 88.50 293 LEU A O 1
ATOM 2301 N N . ASP A 1 294 ? -16.731 -10.573 20.273 1.00 88.88 294 ASP A N 1
ATOM 2302 C CA . ASP A 1 294 ? -16.928 -12.020 20.360 1.00 88.88 294 ASP A CA 1
ATOM 2303 C C . ASP A 1 294 ? -15.578 -12.701 20.640 1.00 88.88 294 ASP A C 1
ATOM 2305 O O . ASP A 1 294 ? -14.576 -12.383 19.994 1.00 88.88 294 ASP A O 1
ATOM 2309 N N . HIS A 1 295 ? -15.521 -13.573 21.653 1.00 85.62 295 HIS A N 1
ATOM 2310 C CA . HIS A 1 295 ? -14.307 -14.301 22.070 1.00 85.62 295 HIS A CA 1
ATOM 2311 C C . HIS A 1 295 ? -13.045 -13.410 22.161 1.00 85.62 295 HIS A C 1
ATOM 2313 O O . HIS A 1 295 ? -11.989 -13.752 21.632 1.00 85.62 295 HIS A O 1
ATOM 2319 N N . SER A 1 296 ? -13.162 -12.230 22.777 1.00 87.44 296 SER A N 1
ATOM 2320 C CA . SER A 1 296 ? -12.091 -11.221 22.807 1.00 87.44 296 SER A CA 1
ATOM 2321 C C . SER A 1 296 ? -11.424 -11.106 24.183 1.00 87.44 296 SER A C 1
ATOM 2323 O O . SER A 1 296 ? -12.111 -10.953 25.195 1.00 87.44 296 SER A O 1
ATOM 2325 N N . GLU A 1 297 ? -10.092 -11.084 24.211 1.00 90.56 297 GLU A N 1
ATOM 2326 C CA . GLU A 1 297 ? -9.264 -10.804 25.388 1.00 90.56 297 GLU A CA 1
ATOM 2327 C C . GLU A 1 297 ? -8.697 -9.377 25.305 1.00 90.56 297 GLU A C 1
ATOM 2329 O O . GLU A 1 297 ? -7.872 -9.063 24.443 1.00 90.56 297 GLU A O 1
ATOM 2334 N N . ILE A 1 298 ? -9.133 -8.492 26.212 1.00 88.62 298 ILE A N 1
ATOM 2335 C CA . ILE A 1 298 ? -8.677 -7.095 26.269 1.00 88.62 298 ILE A CA 1
ATOM 2336 C C . ILE A 1 298 ? -8.128 -6.768 27.659 1.00 88.62 298 ILE A C 1
ATOM 2338 O O . ILE A 1 298 ? -8.855 -6.742 28.655 1.00 88.62 298 ILE A O 1
ATOM 2342 N N . ALA A 1 299 ? -6.836 -6.445 27.758 1.00 88.81 299 ALA A N 1
ATOM 2343 C CA . ALA A 1 299 ? -6.241 -6.191 29.073 1.00 88.81 299 ALA A CA 1
ATOM 2344 C C . ALA A 1 299 ? -6.621 -4.812 29.650 1.00 88.81 299 ALA A C 1
ATOM 2346 O O . ALA A 1 299 ? -6.883 -4.700 30.852 1.00 88.81 299 ALA A O 1
ATOM 2347 N N . VAL A 1 300 ? -6.668 -3.757 28.828 1.00 85.50 300 VAL A N 1
ATOM 2348 C CA . VAL A 1 300 ? -7.069 -2.407 29.264 1.00 85.50 300 VAL A CA 1
ATOM 2349 C C . VAL A 1 300 ? -7.894 -1.705 28.182 1.00 85.50 300 VAL A C 1
ATOM 2351 O O . VAL A 1 300 ? -7.420 -1.537 27.060 1.00 85.50 300 VAL A O 1
ATOM 2354 N N . LEU A 1 301 ? -9.089 -1.235 28.545 1.00 86.75 301 LEU A N 1
ATOM 2355 C CA . LEU A 1 301 ? -10.015 -0.528 27.653 1.00 86.75 301 LEU A CA 1
ATOM 2356 C C . LEU A 1 301 ? -10.478 0.806 28.273 1.00 86.75 301 LEU A C 1
ATOM 2358 O O . LEU A 1 301 ? -11.548 0.847 28.888 1.00 86.75 301 LEU A O 1
ATOM 2362 N N . PRO A 1 302 ? -9.678 1.886 28.208 1.00 85.38 302 PRO A N 1
ATOM 2363 C CA . PRO A 1 302 ? -10.119 3.195 28.658 1.00 85.38 302 PRO A CA 1
ATOM 2364 C C . PRO A 1 302 ? -11.016 3.858 27.614 1.00 85.38 302 PRO A C 1
ATOM 2366 O O . PRO A 1 302 ? -10.740 3.822 26.416 1.00 85.38 302 PRO A O 1
ATOM 2369 N N . LEU A 1 303 ? -12.081 4.474 28.106 1.00 85.12 303 LEU A N 1
ATOM 2370 C CA . LEU A 1 303 ? -13.099 5.144 27.312 1.00 85.12 303 LEU A CA 1
ATOM 2371 C C . LEU A 1 303 ? -13.267 6.570 27.841 1.00 85.12 303 LEU A C 1
ATOM 2373 O O . LEU A 1 303 ? -13.652 6.745 29.000 1.00 85.12 303 LEU A O 1
ATOM 2377 N N . ASP A 1 304 ? -12.975 7.559 27.000 1.00 85.81 304 ASP A N 1
ATOM 2378 C CA . ASP A 1 304 ? -13.117 8.984 27.309 1.00 85.81 304 ASP A CA 1
ATOM 2379 C C . ASP A 1 304 ? -14.028 9.659 26.269 1.00 85.81 304 ASP A C 1
ATOM 2381 O O . ASP A 1 304 ? -13.811 9.540 25.065 1.00 85.81 304 ASP A O 1
ATOM 2385 N N . HIS A 1 305 ? -15.111 10.289 26.731 1.00 83.56 305 HIS A N 1
ATOM 2386 C CA . HIS A 1 305 ? -16.142 10.907 25.882 1.00 83.56 305 HIS A CA 1
ATOM 2387 C C . HIS A 1 305 ? -16.736 10.031 24.741 1.00 83.56 305 HIS A C 1
ATOM 2389 O O . HIS A 1 305 ? -16.995 10.563 23.661 1.00 83.56 305 HIS A O 1
ATOM 2395 N N . PRO A 1 306 ? -16.987 8.712 24.906 1.00 83.50 306 PRO A N 1
ATOM 2396 C CA . PRO A 1 306 ? -17.566 7.902 23.834 1.00 83.50 306 PRO A CA 1
ATOM 2397 C C . PRO A 1 306 ? -19.081 8.087 23.669 1.00 83.50 306 PRO A C 1
ATOM 2399 O O . PRO A 1 306 ? -19.827 8.139 24.655 1.00 83.50 306 PRO A O 1
ATOM 2402 N N . GLU A 1 307 ? -19.537 8.020 22.417 1.00 86.75 307 GLU A N 1
ATOM 2403 C CA . GLU A 1 307 ? -20.939 7.825 22.037 1.00 86.75 307 GLU A CA 1
ATOM 2404 C C . GLU A 1 307 ? -21.110 6.453 21.357 1.00 86.75 307 GLU A C 1
ATOM 2406 O O . GLU A 1 307 ? -20.805 6.274 20.175 1.00 86.75 307 GLU A O 1
ATOM 2411 N N . ILE A 1 308 ? -21.601 5.452 22.107 1.00 84.25 308 ILE A N 1
ATOM 2412 C CA . ILE A 1 308 ? -21.813 4.083 21.595 1.00 84.25 308 ILE A CA 1
ATOM 2413 C C . ILE A 1 308 ? -23.290 3.690 21.685 1.00 84.25 308 ILE A C 1
ATOM 2415 O O . ILE A 1 308 ? -23.874 3.570 22.771 1.00 84.25 308 ILE A O 1
ATOM 2419 N N . ALA A 1 309 ? -23.912 3.414 20.536 1.00 84.62 309 ALA A N 1
ATOM 2420 C CA . ALA A 1 309 ? -25.332 3.064 20.505 1.00 84.62 309 ALA A CA 1
ATOM 2421 C C . ALA A 1 309 ? -25.594 1.602 20.918 1.00 84.62 309 ALA A C 1
ATOM 2423 O O . ALA A 1 309 ? -26.474 1.357 21.750 1.00 84.62 309 ALA A O 1
ATOM 2424 N N . LEU A 1 310 ? -24.843 0.638 20.369 1.00 81.94 310 LEU A N 1
ATOM 2425 C CA . LEU A 1 310 ? -24.961 -0.796 20.669 1.00 81.94 310 LEU A CA 1
ATOM 2426 C C . LEU A 1 310 ? -23.589 -1.423 20.978 1.00 81.94 310 LEU A C 1
ATOM 2428 O O . LEU A 1 310 ? -22.688 -1.360 20.145 1.00 81.94 310 LEU A O 1
ATOM 2432 N N . LEU A 1 311 ? -23.472 -2.120 22.112 1.00 84.12 311 LEU A N 1
ATOM 2433 C CA . LEU A 1 311 ? -22.258 -2.845 22.522 1.00 84.12 311 LEU A CA 1
ATOM 2434 C C . LEU A 1 311 ? -22.569 -4.308 22.906 1.00 84.12 311 LEU A C 1
ATOM 2436 O O . LEU A 1 311 ? -22.712 -4.607 24.095 1.00 84.12 311 LEU A O 1
ATOM 2440 N N . PRO A 1 312 ? -22.763 -5.225 21.938 1.00 83.44 312 PRO A N 1
ATOM 2441 C CA . PRO A 1 312 ? -22.931 -6.647 22.223 1.00 83.44 312 PRO A CA 1
ATOM 2442 C C . PRO A 1 312 ? -21.629 -7.305 22.665 1.00 83.44 312 PRO A C 1
ATOM 2444 O O . PRO A 1 312 ? -20.605 -7.139 22.012 1.00 83.44 312 PRO A O 1
ATOM 2447 N N . LEU A 1 313 ? -21.700 -8.088 23.736 1.00 83.12 313 LEU A N 1
ATOM 2448 C CA . LEU A 1 313 ? -20.557 -8.790 24.305 1.00 83.12 313 LEU A CA 1
ATOM 2449 C C . LEU A 1 313 ? -20.887 -10.276 24.485 1.00 83.12 313 LEU A C 1
ATOM 2451 O O . LEU A 1 313 ? -21.819 -10.601 25.228 1.00 83.12 313 LEU A O 1
ATOM 2455 N N . ASP A 1 314 ? -20.116 -11.146 23.833 1.00 84.94 314 ASP A N 1
ATOM 2456 C CA . ASP A 1 314 ? -20.222 -12.606 23.934 1.00 84.94 314 ASP A CA 1
ATOM 2457 C C . ASP A 1 314 ? -18.853 -13.219 24.287 1.00 84.94 314 ASP A C 1
ATOM 2459 O O . ASP A 1 314 ? -17.869 -13.029 23.574 1.00 84.94 314 ASP A O 1
ATOM 2463 N N . HIS A 1 315 ? -18.769 -13.881 25.446 1.00 81.50 315 HIS A N 1
ATOM 2464 C CA . HIS A 1 315 ? -17.530 -14.452 26.002 1.00 81.50 315 HIS A CA 1
ATOM 2465 C C . HIS A 1 315 ? -16.289 -13.514 26.046 1.00 81.50 315 HIS A C 1
ATOM 2467 O O . HIS A 1 315 ? -15.186 -13.983 25.758 1.00 81.50 315 HIS A O 1
ATOM 2473 N N . PRO A 1 316 ? -16.385 -12.210 26.396 1.00 81.56 316 PRO A N 1
ATOM 2474 C CA . PRO A 1 316 ? -15.187 -11.384 26.537 1.00 81.56 316 PRO A CA 1
ATOM 2475 C C . PRO A 1 316 ? -14.486 -11.580 27.892 1.00 81.56 316 PRO A C 1
ATOM 2477 O O . PRO A 1 316 ? -15.141 -11.745 28.929 1.00 81.56 316 PRO A O 1
ATOM 2480 N N . GLU A 1 317 ? -13.165 -11.404 27.892 1.00 85.31 317 GLU A N 1
ATOM 2481 C CA . GLU A 1 317 ? -12.346 -11.224 29.095 1.00 85.31 317 GLU A CA 1
ATOM 2482 C C . GLU A 1 317 ? -11.747 -9.808 29.102 1.00 85.31 317 GLU A C 1
ATOM 2484 O O . GLU A 1 317 ? -10.860 -9.488 28.310 1.00 85.31 317 GLU A O 1
ATOM 2489 N N . ILE A 1 318 ? -12.232 -8.935 29.999 1.00 82.62 318 ILE A N 1
ATOM 2490 C CA . ILE A 1 318 ? -11.732 -7.554 30.135 1.00 82.62 318 ILE A CA 1
ATOM 2491 C C . ILE A 1 318 ? -11.177 -7.317 31.539 1.00 82.62 318 ILE A C 1
ATOM 2493 O O . ILE A 1 318 ? -11.918 -7.279 32.529 1.00 82.62 318 ILE A O 1
ATOM 2497 N N . ALA A 1 319 ? -9.865 -7.082 31.638 1.00 83.38 319 ALA A N 1
ATOM 2498 C CA . ALA A 1 319 ? -9.206 -6.964 32.938 1.00 83.38 319 ALA A CA 1
ATOM 2499 C C . ALA A 1 319 ? -9.367 -5.579 33.594 1.00 83.38 319 ALA A C 1
ATOM 2501 O O . ALA A 1 319 ? -9.514 -5.505 34.818 1.00 83.38 319 ALA A O 1
ATOM 2502 N N . VAL A 1 320 ? -9.332 -4.480 32.830 1.00 79.31 320 VAL A N 1
ATOM 2503 C CA . VAL A 1 320 ? -9.484 -3.111 33.358 1.00 79.31 320 VAL A CA 1
ATOM 2504 C C . VAL A 1 320 ? -10.273 -2.233 32.386 1.00 79.31 320 VAL A C 1
ATOM 2506 O O . VAL A 1 320 ? -9.881 -2.079 31.233 1.00 79.31 320 VAL A O 1
ATOM 2509 N N . LEU A 1 321 ? -11.337 -1.595 32.879 1.00 78.38 321 LEU A N 1
ATOM 2510 C CA . LEU A 1 321 ? -12.222 -0.733 32.087 1.00 78.38 321 LEU A CA 1
ATOM 2511 C C . LEU A 1 321 ? -12.576 0.559 32.851 1.00 78.38 321 LEU A C 1
ATOM 2513 O O . LEU A 1 321 ? -13.527 0.552 33.635 1.00 78.38 321 LEU A O 1
ATOM 2517 N N . PRO A 1 322 ? -11.793 1.642 32.708 1.00 78.69 322 PRO A N 1
ATOM 2518 C CA . PRO A 1 322 ? -12.152 2.958 33.224 1.00 78.69 322 PRO A CA 1
ATOM 2519 C C . PRO A 1 322 ? -13.047 3.705 32.224 1.00 78.69 322 PRO A C 1
ATOM 2521 O O . PRO A 1 322 ? -12.792 3.671 31.021 1.00 78.69 322 PRO A O 1
ATOM 2524 N N . LEU A 1 323 ? -14.068 4.397 32.736 1.00 76.81 323 LEU A N 1
ATOM 2525 C CA . LEU A 1 323 ? -14.983 5.224 31.941 1.00 76.81 323 LEU A CA 1
ATOM 2526 C C . LEU A 1 323 ? -14.977 6.661 32.463 1.00 76.81 323 LEU A C 1
ATOM 2528 O O . LEU A 1 323 ? -15.108 6.870 33.676 1.00 76.81 323 LEU A O 1
ATOM 2532 N N . ASP A 1 324 ? -14.893 7.619 31.546 1.00 78.56 324 ASP A N 1
ATOM 2533 C CA . ASP A 1 324 ? -15.056 9.046 31.815 1.00 78.56 324 ASP A CA 1
ATOM 2534 C C . ASP A 1 324 ? -16.010 9.682 30.783 1.00 78.56 324 ASP A C 1
ATOM 2536 O O . ASP A 1 324 ? -15.977 9.339 29.599 1.00 78.56 324 ASP A O 1
ATOM 2540 N N . HIS A 1 325 ? -16.920 10.550 31.243 1.00 73.81 325 HIS A N 1
ATOM 2541 C CA . HIS A 1 325 ? -17.863 11.328 30.413 1.00 73.81 325 HIS A CA 1
ATOM 2542 C C . HIS A 1 325 ? -18.549 10.552 29.260 1.00 73.81 325 HIS A C 1
ATOM 2544 O O . HIS A 1 325 ? -18.637 11.041 28.142 1.00 73.81 325 HIS A O 1
ATOM 2550 N N . SER A 1 326 ? -19.044 9.336 29.517 1.00 74.88 326 SER A N 1
ATOM 2551 C CA . SER A 1 326 ? -19.520 8.401 28.475 1.00 74.88 326 SER A CA 1
ATOM 2552 C C . SER A 1 326 ? -21.050 8.306 28.333 1.00 74.88 326 SER A C 1
ATOM 2554 O O . SER A 1 326 ? -21.755 8.308 29.350 1.00 74.88 326 SER A O 1
ATOM 2556 N N . GLU A 1 327 ? -21.542 8.076 27.104 1.00 78.88 327 GLU A N 1
ATOM 2557 C CA . GLU A 1 327 ? -22.936 7.706 26.793 1.00 78.88 327 GLU A CA 1
ATOM 2558 C C . GLU A 1 327 ? -23.020 6.331 26.089 1.00 78.88 327 GLU A C 1
ATOM 2560 O O . GLU A 1 327 ? -22.611 6.162 24.938 1.00 78.88 327 GLU A O 1
ATOM 2565 N N . ILE A 1 328 ? -23.590 5.323 26.771 1.00 75.12 328 ILE A N 1
ATOM 2566 C CA . ILE A 1 328 ? -23.793 3.966 26.216 1.00 75.12 328 ILE A CA 1
ATOM 2567 C C . ILE A 1 328 ? -25.263 3.545 26.353 1.00 75.12 328 ILE A C 1
ATOM 2569 O O . ILE A 1 328 ? -25.806 3.473 27.462 1.00 75.12 328 ILE A O 1
ATOM 2573 N N . THR A 1 329 ? -25.916 3.232 25.223 1.00 69.75 329 THR A N 1
ATOM 2574 C CA . THR A 1 329 ? -27.389 3.095 25.169 1.00 69.75 329 THR A CA 1
ATOM 2575 C C . THR A 1 329 ? -27.914 1.663 25.331 1.00 69.75 329 THR A C 1
ATOM 2577 O O . THR A 1 329 ? -28.947 1.466 25.975 1.00 69.75 329 THR A O 1
ATOM 2580 N N . LEU A 1 330 ? -27.262 0.655 24.741 1.00 68.88 330 LEU A N 1
ATOM 2581 C CA . LEU A 1 330 ? -27.675 -0.750 24.842 1.00 68.88 330 LEU A CA 1
ATOM 2582 C C . LEU A 1 330 ? -26.465 -1.681 24.887 1.00 68.88 330 LEU A C 1
ATOM 2584 O O . LEU A 1 330 ? -25.670 -1.735 23.953 1.00 68.88 330 LEU A O 1
ATOM 2588 N N . LEU A 1 331 ? -26.396 -2.480 25.945 1.00 74.50 331 LEU A N 1
ATOM 2589 C CA . LEU A 1 331 ? -25.288 -3.396 26.197 1.00 74.50 331 LEU A CA 1
ATOM 2590 C C . LEU A 1 331 ? -25.852 -4.775 26.589 1.00 74.50 331 LEU A C 1
ATOM 2592 O O . LEU A 1 331 ? -26.182 -5.003 27.761 1.00 74.50 331 LEU A O 1
ATOM 2596 N N . PRO A 1 332 ? -26.078 -5.673 25.612 1.00 71.69 332 PRO A N 1
ATOM 2597 C CA . PRO A 1 332 ? -26.395 -7.066 25.883 1.00 71.69 332 PRO A CA 1
ATOM 2598 C C . PRO A 1 332 ? -25.119 -7.840 26.232 1.00 71.69 332 PRO A C 1
ATOM 2600 O O . PRO A 1 332 ? -24.094 -7.699 25.573 1.00 71.69 332 PRO A O 1
ATOM 2603 N N . LEU A 1 333 ? -25.216 -8.662 27.275 1.00 72.81 333 LEU A N 1
ATOM 2604 C CA . LEU A 1 333 ? -24.128 -9.479 27.807 1.00 72.81 333 LEU A CA 1
ATOM 2605 C C . LEU A 1 333 ? -24.511 -10.954 27.764 1.00 72.81 333 LEU A C 1
ATOM 2607 O O . LEU A 1 333 ? -25.610 -11.292 28.230 1.00 72.81 333 LEU A O 1
ATOM 2611 N N . ASP A 1 334 ? -23.588 -11.796 27.304 1.00 76.00 334 ASP A N 1
ATOM 2612 C CA . ASP A 1 334 ? -23.622 -13.245 27.490 1.00 76.00 334 ASP A CA 1
ATOM 2613 C C . ASP A 1 334 ? -22.240 -13.779 27.918 1.00 76.00 334 ASP A C 1
ATOM 2615 O O . ASP A 1 334 ? -21.223 -13.474 27.303 1.00 76.00 334 ASP A O 1
ATOM 2619 N N . HIS A 1 335 ? -22.205 -14.506 29.042 1.00 70.81 335 HIS A N 1
ATOM 2620 C CA . HIS A 1 335 ? -21.000 -15.079 29.674 1.00 70.81 335 HIS A CA 1
ATOM 2621 C C . HIS A 1 335 ? -19.738 -14.169 29.789 1.00 70.81 335 HIS A C 1
ATOM 2623 O O . HIS A 1 335 ? -18.636 -14.667 29.569 1.00 70.81 335 HIS A O 1
ATOM 2629 N N . PRO A 1 336 ? -19.824 -12.867 30.148 1.00 70.06 336 PRO A N 1
ATOM 2630 C CA . PRO A 1 336 ? -18.634 -12.019 30.277 1.00 70.06 336 PRO A CA 1
ATOM 2631 C C . PRO A 1 336 ? -17.901 -12.185 31.620 1.00 70.06 336 PRO A C 1
ATOM 2633 O O . PRO A 1 336 ? -18.545 -12.337 32.666 1.00 70.06 336 PRO A O 1
ATOM 2636 N N . GLU A 1 337 ? -16.578 -11.993 31.600 1.00 73.44 337 GLU A N 1
ATOM 2637 C CA . GLU A 1 337 ? -15.755 -11.720 32.785 1.00 73.44 337 GLU A CA 1
ATOM 2638 C C . GLU A 1 337 ? -15.162 -10.304 32.698 1.00 73.44 337 GLU A C 1
ATOM 2640 O O . GLU A 1 337 ? -14.306 -10.009 31.862 1.00 73.44 337 GLU A O 1
ATOM 2645 N N . ILE A 1 338 ? -15.630 -9.394 33.563 1.00 68.62 338 ILE A N 1
ATOM 2646 C CA . ILE A 1 338 ? -15.159 -8.000 33.590 1.00 68.62 338 ILE A CA 1
ATOM 2647 C C . ILE A 1 338 ? -14.776 -7.581 35.015 1.00 68.62 338 ILE A C 1
ATOM 2649 O O . ILE A 1 338 ? -15.601 -7.612 35.939 1.00 68.62 338 ILE A O 1
ATOM 2653 N N . THR A 1 339 ? -13.548 -7.083 35.191 1.00 64.38 339 THR A N 1
ATOM 2654 C CA . THR A 1 339 ? -13.099 -6.415 36.427 1.00 64.38 339 THR A CA 1
ATOM 2655 C C . THR A 1 339 ? -13.082 -4.890 36.271 1.00 64.38 339 THR A C 1
ATOM 2657 O O . THR A 1 339 ? -12.251 -4.323 35.568 1.00 64.38 339 THR A O 1
ATOM 2660 N N . LEU A 1 340 ? -13.999 -4.192 36.957 1.00 59.88 340 LEU A N 1
ATOM 2661 C CA . LEU A 1 340 ? -14.171 -2.736 36.833 1.00 59.88 340 LEU A CA 1
ATOM 2662 C C . LEU A 1 340 ? -13.365 -1.932 37.870 1.00 59.88 340 LEU A C 1
ATOM 2664 O O . LEU A 1 340 ? -13.340 -2.255 39.063 1.00 59.88 340 LEU A O 1
ATOM 2668 N N . LEU A 1 341 ? -12.793 -0.812 37.412 1.00 56.62 341 LEU A N 1
ATOM 2669 C CA . LEU A 1 341 ? -12.133 0.251 38.189 1.00 56.62 341 LEU A CA 1
ATOM 2670 C C . LEU A 1 341 ? -12.642 1.630 37.674 1.00 56.62 341 LEU A C 1
ATOM 2672 O O . LEU A 1 341 ? -13.330 1.668 36.666 1.00 56.62 341 LEU A O 1
ATOM 2676 N N . PRO A 1 342 ? -12.449 2.738 38.410 1.00 54.03 342 PRO A N 1
ATOM 2677 C CA . PRO A 1 342 ? -13.475 3.739 38.732 1.00 54.03 342 PRO A CA 1
ATOM 2678 C C . PRO A 1 342 ? -14.109 4.507 37.562 1.00 54.03 342 PRO A C 1
ATOM 2680 O O . PRO A 1 342 ? -13.461 4.800 36.566 1.00 54.03 342 PRO A O 1
ATOM 2683 N N . LEU A 1 343 ? -15.366 4.895 37.793 1.00 59.84 343 LEU A N 1
ATOM 2684 C CA . LEU A 1 343 ? -16.250 5.663 36.913 1.00 59.84 343 LEU A CA 1
ATOM 2685 C C . LEU A 1 343 ? -16.339 7.118 37.401 1.00 59.84 343 LEU A C 1
ATOM 2687 O O . LEU A 1 343 ? -16.580 7.328 38.599 1.00 59.84 343 LEU A O 1
ATOM 2691 N N . ASP A 1 344 ? -16.187 8.085 36.497 1.00 61.12 344 ASP A N 1
ATOM 2692 C CA . ASP A 1 344 ? -16.525 9.497 36.717 1.00 61.12 344 ASP A CA 1
ATOM 2693 C C . ASP A 1 344 ? -17.551 9.952 35.657 1.00 61.12 344 ASP A C 1
ATOM 2695 O O . ASP A 1 344 ? -17.476 9.568 34.493 1.00 61.12 344 ASP A O 1
ATOM 2699 N N . GLN A 1 345 ? -18.567 10.701 36.100 1.00 60.44 345 GLN A N 1
ATOM 2700 C CA . GLN A 1 345 ? -19.616 11.341 35.282 1.00 60.44 345 GLN A CA 1
ATOM 2701 C C . GLN A 1 345 ? -20.099 10.563 34.033 1.00 60.44 345 GLN A C 1
ATOM 2703 O O . GLN A 1 345 ? -19.927 11.029 32.915 1.00 60.44 345 GLN A O 1
ATOM 2708 N N . SER A 1 346 ? -20.759 9.411 34.195 1.00 65.25 346 SER A N 1
ATOM 2709 C CA . SER A 1 346 ? -21.257 8.606 33.055 1.00 65.25 346 SER A CA 1
ATOM 2710 C C . SER A 1 346 ? -22.777 8.366 33.086 1.00 65.25 346 SER A C 1
ATOM 2712 O O . SER A 1 346 ? -23.361 8.214 34.169 1.00 65.25 346 SER A O 1
ATOM 2714 N N . GLU A 1 347 ? -23.402 8.262 31.904 1.00 67.62 347 GLU A N 1
ATOM 2715 C CA . GLU A 1 347 ? -24.790 7.812 31.707 1.00 67.62 347 GLU A CA 1
ATOM 2716 C C . GLU A 1 347 ? -24.813 6.460 30.974 1.00 67.62 347 GLU A C 1
ATOM 2718 O O . GLU A 1 347 ? -24.343 6.319 29.846 1.00 67.62 347 GLU A O 1
ATOM 2723 N N . MET A 1 348 ? -25.370 5.431 31.622 1.00 65.75 348 MET A N 1
ATOM 2724 C CA . MET A 1 348 ? -25.393 4.071 31.073 1.00 65.75 348 MET A CA 1
ATOM 2725 C C . MET A 1 348 ? -26.769 3.417 31.231 1.00 65.75 348 MET A C 1
ATOM 2727 O O . MET A 1 348 ? -27.320 3.339 32.338 1.00 65.75 348 MET A O 1
ATOM 2731 N N . ALA A 1 349 ? -27.298 2.877 30.129 1.00 64.69 349 ALA A N 1
ATOM 2732 C CA . ALA A 1 349 ? -28.521 2.077 30.108 1.00 64.69 349 ALA A CA 1
ATOM 2733 C C . ALA A 1 349 ? -28.217 0.606 29.762 1.00 64.69 349 ALA A C 1
ATOM 2735 O O . ALA A 1 349 ? -27.786 0.275 28.660 1.00 64.69 349 ALA A O 1
ATOM 2736 N N . LEU A 1 350 ? -28.460 -0.301 30.717 1.00 63.59 350 LEU A N 1
ATOM 2737 C CA . LEU A 1 350 ? -28.125 -1.725 30.609 1.00 63.59 350 LEU A CA 1
ATOM 2738 C C . LEU A 1 350 ? -29.365 -2.625 30.546 1.00 63.59 350 LEU A C 1
ATOM 2740 O O . LEU A 1 350 ? -30.265 -2.538 31.390 1.00 63.59 350 LEU A O 1
ATOM 2744 N N . PHE A 1 351 ? -29.344 -3.577 29.608 1.00 64.94 351 PHE A N 1
ATOM 2745 C CA . PHE A 1 351 ? -30.376 -4.604 29.420 1.00 64.94 351 PHE A CA 1
ATOM 2746 C C . PHE A 1 351 ? -29.745 -6.007 29.282 1.00 64.94 351 PHE A C 1
ATOM 2748 O O . PHE A 1 351 ? -29.739 -6.573 28.188 1.00 64.94 351 PHE A O 1
ATOM 2755 N N . PRO A 1 352 ? -29.189 -6.582 30.367 1.00 62.06 352 PRO A N 1
ATOM 2756 C CA . PRO A 1 352 ? -28.483 -7.861 30.301 1.00 62.06 352 PRO A CA 1
ATOM 2757 C C . PRO A 1 352 ? -29.441 -9.051 30.123 1.00 62.06 352 PRO A C 1
ATOM 2759 O O . PRO A 1 352 ? -30.542 -9.070 30.690 1.00 62.06 352 PRO A O 1
ATOM 2762 N N . LEU A 1 353 ? -28.993 -10.056 29.358 1.00 56.94 353 LEU A N 1
ATOM 2763 C CA . LEU A 1 353 ? -29.785 -11.226 28.962 1.00 56.94 353 LEU A CA 1
ATOM 2764 C C . LEU A 1 353 ? -29.483 -12.488 29.800 1.00 56.94 353 LEU A C 1
ATOM 2766 O O . LEU A 1 353 ? -30.447 -13.171 30.142 1.00 56.94 353 LEU A O 1
ATOM 2770 N N . ALA A 1 354 ? -28.226 -12.790 30.184 1.00 58.50 354 ALA A N 1
ATOM 2771 C CA . ALA A 1 354 ? -27.897 -13.990 30.983 1.00 58.50 354 ALA A CA 1
ATOM 2772 C C . ALA A 1 354 ? -26.524 -13.959 31.710 1.00 58.50 354 ALA A C 1
ATOM 2774 O O . ALA A 1 354 ? -25.612 -13.256 31.293 1.00 58.50 354 ALA A O 1
ATOM 2775 N N . HIS A 1 355 ? -26.426 -14.722 32.818 1.00 57.06 355 HIS A N 1
ATOM 2776 C CA . HIS A 1 355 ? -25.242 -15.152 33.607 1.00 57.06 355 HIS A CA 1
ATOM 2777 C C . HIS A 1 355 ? -23.922 -14.328 33.560 1.00 57.06 355 HIS A C 1
ATOM 2779 O O . HIS A 1 355 ? -22.876 -14.907 33.280 1.00 57.06 355 HIS A O 1
ATOM 2785 N N . PRO A 1 356 ? -23.904 -13.026 33.904 1.00 62.19 356 PRO A N 1
ATOM 2786 C CA . PRO A 1 356 ? -22.663 -12.252 33.942 1.00 62.19 356 PRO A CA 1
ATOM 2787 C C . PRO A 1 356 ? -21.963 -12.324 35.315 1.00 62.19 356 PRO A C 1
ATOM 2789 O O . PRO A 1 356 ? -22.635 -12.224 36.349 1.00 62.19 356 PRO A O 1
ATOM 2792 N N . GLU A 1 357 ? -20.627 -12.415 35.329 1.00 65.06 357 GLU A N 1
ATOM 2793 C CA . GLU A 1 357 ? -19.793 -12.162 36.515 1.00 65.06 357 GLU A CA 1
ATOM 2794 C C . GLU A 1 357 ? -19.169 -10.764 36.409 1.00 65.06 357 GLU A C 1
ATOM 2796 O O . GLU A 1 357 ? -18.279 -10.505 35.601 1.00 65.06 357 GLU A O 1
ATOM 2801 N N . ILE A 1 358 ? -19.662 -9.827 37.225 1.00 62.62 358 ILE A N 1
ATOM 2802 C CA . ILE A 1 358 ? -19.187 -8.436 37.219 1.00 62.62 358 ILE A CA 1
ATOM 2803 C C . ILE A 1 358 ? -18.728 -8.052 38.625 1.00 62.62 358 ILE A C 1
ATOM 2805 O O . ILE A 1 358 ? -19.513 -8.058 39.583 1.00 62.62 358 ILE A O 1
ATOM 2809 N N . ALA A 1 359 ? -17.464 -7.642 38.738 1.00 57.47 359 ALA A N 1
ATOM 2810 C CA . ALA A 1 359 ? -16.906 -7.062 39.955 1.00 57.47 359 ALA A CA 1
ATOM 2811 C C . ALA A 1 359 ? -16.793 -5.535 39.811 1.00 57.47 359 ALA A C 1
ATOM 2813 O O . ALA A 1 359 ? -16.017 -5.044 38.994 1.00 57.47 359 ALA A O 1
ATOM 2814 N N . VAL A 1 360 ? -17.555 -4.776 40.617 1.00 58.09 360 VAL A N 1
ATOM 2815 C CA . VAL A 1 360 ? -17.626 -3.301 40.530 1.00 58.09 360 VAL A CA 1
ATOM 2816 C C . VAL A 1 360 ? -16.990 -2.618 41.745 1.00 58.09 360 VAL A C 1
ATOM 2818 O O . VAL A 1 360 ? -17.374 -2.889 42.888 1.00 58.09 360 VAL A O 1
ATOM 2821 N N . LEU A 1 361 ? -16.091 -1.654 41.501 1.00 54.78 361 LEU A N 1
ATOM 2822 C CA . LEU A 1 361 ? -15.492 -0.764 42.509 1.00 54.78 361 LEU A CA 1
ATOM 2823 C C . LEU A 1 361 ? -15.732 0.728 42.167 1.00 54.78 361 LEU A C 1
ATOM 2825 O O . LEU A 1 361 ? -14.861 1.368 41.579 1.00 54.78 361 LEU A O 1
ATOM 2829 N N . PRO A 1 362 ? -16.896 1.316 42.514 1.00 55.16 362 PRO A N 1
ATOM 2830 C CA . PRO A 1 362 ? -17.230 2.695 42.140 1.00 55.16 362 PRO A CA 1
ATOM 2831 C C . PRO A 1 362 ? -16.593 3.746 43.070 1.00 55.16 362 PRO A C 1
ATOM 2833 O O . PRO A 1 362 ? -16.470 3.514 44.279 1.00 55.16 362 PRO A O 1
ATOM 2836 N N . LEU A 1 363 ? -16.252 4.925 42.521 1.00 51.38 363 LEU A N 1
ATOM 2837 C CA . LEU A 1 363 ? -15.682 6.050 43.279 1.00 51.38 363 LEU A CA 1
ATOM 2838 C C . LEU A 1 363 ? -16.554 7.326 43.313 1.00 51.38 363 LEU A C 1
ATOM 2840 O O . LEU A 1 363 ? -16.566 7.923 44.388 1.00 51.38 363 LEU A O 1
ATOM 2844 N N . ASP A 1 364 ? -17.314 7.726 42.270 1.00 55.50 364 ASP A N 1
ATOM 2845 C CA . ASP A 1 364 ? -18.155 8.949 42.344 1.00 55.50 364 ASP A CA 1
ATOM 2846 C C . ASP A 1 364 ? -19.306 9.110 41.290 1.00 55.50 364 ASP A C 1
ATOM 2848 O O . ASP A 1 364 ? -19.525 8.270 40.423 1.00 55.50 364 ASP A O 1
ATOM 2852 N N . HIS A 1 365 ? -20.124 10.166 41.473 1.00 53.12 365 HIS A N 1
ATOM 2853 C CA . HIS A 1 365 ? -21.278 10.717 40.704 1.00 53.12 365 HIS A CA 1
ATOM 2854 C C . HIS A 1 365 ? -21.721 10.094 39.345 1.00 53.12 365 HIS A C 1
ATOM 2856 O O . HIS A 1 365 ? -21.628 10.749 38.313 1.00 53.12 365 HIS A O 1
ATOM 2862 N N . SER A 1 366 ? -22.361 8.916 39.350 1.00 58.59 366 SER A N 1
ATOM 2863 C CA . SER A 1 366 ? -22.865 8.240 38.128 1.00 58.59 366 SER A CA 1
ATOM 2864 C C . SER A 1 366 ? -24.377 7.916 38.170 1.00 58.59 366 SER A C 1
ATOM 2866 O O . SER A 1 366 ? -24.901 7.590 39.243 1.00 58.59 366 SER A O 1
ATOM 2868 N N . GLU A 1 367 ? -25.075 7.938 37.022 1.00 60.53 367 GLU A N 1
ATOM 2869 C CA . GLU A 1 367 ? -26.445 7.406 36.854 1.00 60.53 367 GLU A CA 1
ATOM 2870 C C . GLU A 1 367 ? -26.423 6.109 36.024 1.00 60.53 367 GLU A C 1
ATOM 2872 O O . GLU A 1 367 ? -26.090 6.104 34.844 1.00 60.53 367 GLU A O 1
ATOM 2877 N N . ILE A 1 368 ? -26.793 4.986 36.652 1.00 61.34 368 ILE A N 1
ATOM 2878 C CA . ILE A 1 368 ? -26.831 3.663 36.009 1.00 61.34 368 ILE A CA 1
ATOM 2879 C C . ILE A 1 368 ? -28.253 3.108 36.105 1.00 61.34 368 ILE A C 1
ATOM 2881 O O . ILE A 1 368 ? -28.784 2.921 37.209 1.00 61.34 368 ILE A O 1
ATOM 2885 N N . ALA A 1 369 ? -28.858 2.803 34.957 1.00 59.72 369 ALA A N 1
ATOM 2886 C 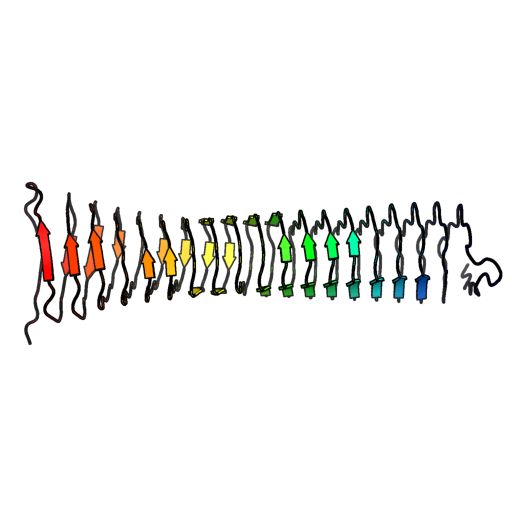CA . ALA A 1 369 ? -30.140 2.111 34.873 1.00 59.72 369 ALA A CA 1
ATOM 2887 C C . ALA A 1 369 ? -29.920 0.653 34.442 1.00 59.72 369 ALA A C 1
ATOM 2889 O O . ALA A 1 369 ? -29.455 0.397 33.336 1.00 59.72 369 ALA A O 1
ATOM 2890 N N . VAL A 1 370 ? -30.273 -0.307 35.307 1.00 60.28 370 VAL A N 1
ATOM 2891 C CA . VAL A 1 370 ? -30.124 -1.748 35.025 1.00 60.28 370 VAL A CA 1
ATOM 2892 C C . VAL A 1 370 ? -31.483 -2.438 35.068 1.00 60.28 370 VAL A C 1
ATOM 2894 O O . VAL A 1 370 ? -32.186 -2.390 36.086 1.00 60.28 370 VAL A O 1
ATOM 2897 N N . LEU A 1 371 ? -31.837 -3.114 33.974 1.00 62.09 371 LEU A N 1
ATOM 2898 C CA . LEU A 1 371 ? -33.076 -3.881 33.828 1.00 62.09 371 LEU A CA 1
ATOM 2899 C C . LEU A 1 371 ? -32.766 -5.341 33.446 1.00 62.09 371 LEU A C 1
ATOM 2901 O O . LEU A 1 371 ? -32.890 -5.703 32.277 1.00 62.09 371 LEU A O 1
ATOM 2905 N N . PRO A 1 372 ? -32.345 -6.188 34.408 1.00 59.94 372 PRO A N 1
ATOM 2906 C CA . PRO A 1 372 ? -31.985 -7.57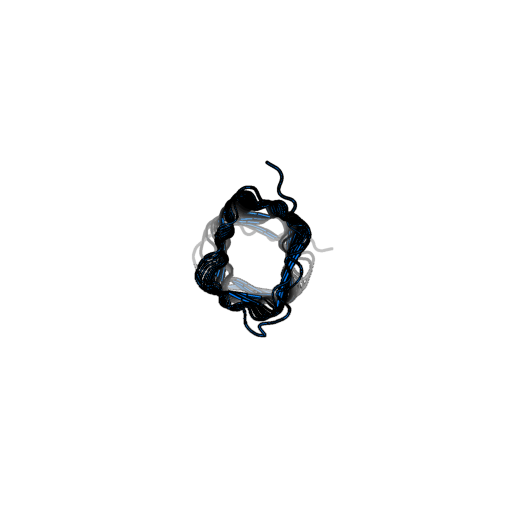3 34.127 1.00 59.94 372 PRO A CA 1
ATOM 2907 C C . PRO A 1 372 ? -33.223 -8.450 33.913 1.00 59.94 372 PRO A C 1
ATOM 2909 O O . PRO A 1 372 ? -34.235 -8.285 34.605 1.00 59.94 372 PRO A O 1
ATOM 2912 N N . LEU A 1 373 ? -33.120 -9.406 32.985 1.00 55.34 373 LEU A N 1
ATOM 2913 C CA . LEU A 1 373 ? -34.167 -10.398 32.709 1.00 55.34 373 LEU A CA 1
ATOM 2914 C C . LEU A 1 373 ? -33.996 -11.710 33.504 1.00 55.34 373 LEU A C 1
ATOM 2916 O O . LEU A 1 373 ? -34.999 -12.371 33.757 1.00 55.34 373 LEU A O 1
ATOM 2920 N N . ASP A 1 374 ? -32.781 -12.048 33.959 1.00 56.81 374 ASP A N 1
ATOM 2921 C CA . ASP A 1 374 ? -32.467 -13.279 34.712 1.00 56.81 374 ASP A CA 1
ATOM 2922 C C . ASP A 1 374 ? -31.397 -13.068 35.813 1.00 56.81 374 ASP A C 1
ATOM 2924 O O . ASP A 1 374 ? -30.921 -11.950 35.989 1.00 56.81 374 ASP A O 1
ATOM 2928 N N . HIS A 1 375 ? -31.071 -14.114 36.597 1.00 53.03 375 HIS A N 1
ATOM 2929 C CA . HIS A 1 375 ? -30.282 -14.092 37.853 1.00 53.03 375 HIS A CA 1
ATOM 2930 C C . HIS A 1 375 ? -28.770 -13.786 37.664 1.00 53.03 375 HIS A C 1
ATOM 2932 O O . HIS A 1 375 ? -28.024 -14.711 37.337 1.00 53.03 375 HIS A O 1
ATOM 2938 N N . PRO A 1 376 ? -28.270 -12.565 37.952 1.00 59.56 376 PRO A N 1
ATOM 2939 C CA . PRO A 1 376 ? -26.845 -12.238 37.858 1.00 59.56 376 PRO A CA 1
ATOM 2940 C C . PRO A 1 376 ? -26.135 -12.318 39.227 1.00 59.56 376 PRO A C 1
ATOM 2942 O O . PRO A 1 376 ? -26.725 -11.970 40.257 1.00 59.56 376 PRO A O 1
ATOM 2945 N N . GLU A 1 377 ? -24.857 -12.720 39.259 1.00 57.06 377 GLU A N 1
ATOM 2946 C CA . GLU A 1 377 ? -23.998 -12.577 40.447 1.00 57.06 377 GLU A CA 1
ATOM 2947 C C . GLU A 1 377 ? -23.247 -11.241 40.378 1.00 57.06 377 GLU A C 1
ATOM 2949 O O . GLU A 1 377 ? -22.222 -11.098 39.723 1.00 57.06 377 GLU A O 1
ATOM 2954 N N . ILE A 1 378 ? -23.790 -10.225 41.056 1.00 59.03 378 ILE A N 1
ATOM 2955 C CA . ILE A 1 378 ? -23.189 -8.886 41.120 1.00 59.03 378 ILE A CA 1
ATOM 2956 C C . ILE A 1 378 ? -22.525 -8.706 42.485 1.00 59.03 378 ILE A C 1
ATOM 2958 O O . ILE A 1 378 ? -23.205 -8.681 43.518 1.00 59.03 378 ILE A O 1
ATOM 2962 N N . ALA A 1 379 ? -21.205 -8.523 42.499 1.00 52.75 379 ALA A N 1
ATOM 2963 C CA . ALA A 1 379 ? -20.454 -8.198 43.706 1.00 52.75 379 ALA A CA 1
ATOM 2964 C C . ALA A 1 379 ? -20.212 -6.681 43.798 1.00 52.75 379 ALA A C 1
ATOM 2966 O O . ALA A 1 379 ? -19.483 -6.099 42.998 1.00 52.75 379 ALA A O 1
ATOM 2967 N N . LEU A 1 380 ? -20.814 -6.039 44.807 1.00 52.28 380 LEU A N 1
ATOM 2968 C CA . LEU A 1 380 ? -20.619 -4.617 45.108 1.00 52.28 380 LEU A CA 1
ATOM 2969 C C . LEU A 1 380 ? -19.759 -4.451 46.363 1.00 52.28 380 LEU A C 1
ATOM 2971 O O . LEU A 1 380 ? -20.150 -4.900 47.444 1.00 52.28 380 LEU A O 1
ATOM 2975 N N . ILE A 1 381 ? -18.635 -3.740 46.251 1.00 53.53 381 ILE A N 1
ATOM 2976 C CA . ILE A 1 381 ? -17.849 -3.300 47.412 1.00 53.53 381 ILE A CA 1
ATOM 2977 C C . ILE A 1 381 ? -18.006 -1.776 47.539 1.00 53.53 381 ILE A C 1
ATOM 2979 O O . ILE A 1 381 ? -17.434 -1.033 46.745 1.00 53.53 381 ILE A O 1
ATOM 2983 N N . PRO A 1 382 ? -18.812 -1.275 48.493 1.00 46.09 382 PRO A N 1
ATOM 2984 C CA . PRO A 1 382 ? -19.093 0.153 48.592 1.00 46.09 382 PRO A CA 1
ATOM 2985 C C . PRO A 1 382 ? -17.881 0.953 49.095 1.00 46.09 382 PRO A C 1
ATOM 2987 O O . PRO A 1 382 ? -17.309 0.632 50.138 1.00 46.09 382 PRO A O 1
ATOM 2990 N N . SER A 1 383 ? -17.560 2.048 48.400 1.00 44.22 383 SER A N 1
ATOM 2991 C CA . SER A 1 383 ? -16.772 3.168 48.934 1.00 44.22 383 SER A CA 1
ATOM 2992 C C . SER A 1 383 ? -17.668 4.035 49.838 1.00 44.22 383 SER A C 1
ATOM 2994 O O . SER A 1 383 ? -18.844 4.245 49.540 1.00 44.22 383 SER A O 1
ATOM 2996 N N . GLU A 1 384 ? -17.161 4.515 50.979 1.00 44.84 384 GLU A N 1
ATOM 2997 C CA . GLU A 1 384 ? -17.940 5.116 52.085 1.00 44.84 384 GLU A CA 1
ATOM 2998 C C . GLU A 1 384 ? -18.669 6.455 51.776 1.00 44.84 384 GLU A C 1
ATOM 3000 O O . GLU A 1 384 ? -19.151 7.112 52.702 1.00 44.84 384 GLU A O 1
ATOM 3005 N N . CYS A 1 385 ? -18.808 6.895 50.518 1.00 37.97 385 CYS A N 1
ATOM 3006 C CA . CYS A 1 385 ? -19.244 8.262 50.222 1.00 37.97 385 CYS A CA 1
ATOM 3007 C C . CYS A 1 385 ? -20.096 8.443 48.945 1.00 37.97 385 CYS A C 1
ATOM 3009 O O . CYS A 1 385 ? -19.625 9.075 48.019 1.00 37.97 385 CYS A O 1
ATOM 3011 N N . ASN A 1 386 ? -21.368 8.006 48.900 1.00 42.28 386 ASN A N 1
ATOM 3012 C CA . ASN A 1 386 ? -22.470 8.845 48.370 1.00 42.28 386 ASN A CA 1
ATOM 3013 C C . ASN A 1 386 ? -23.873 8.213 48.511 1.00 42.28 386 ASN A C 1
ATOM 3015 O O . ASN A 1 386 ? -24.055 7.000 48.464 1.00 42.28 386 ASN A O 1
ATOM 3019 N N . ARG A 1 387 ? -24.897 9.056 48.720 1.00 45.56 387 ARG A N 1
ATOM 3020 C CA . ARG A 1 387 ? -26.327 8.687 48.846 1.00 45.56 387 ARG A CA 1
ATOM 3021 C C . ARG A 1 387 ? -27.125 9.250 47.656 1.00 45.56 387 ARG A C 1
ATOM 3023 O O . ARG A 1 387 ? -27.366 10.457 47.673 1.00 45.56 387 ARG A O 1
ATOM 3030 N N . LYS A 1 388 ? -27.588 8.371 46.740 1.00 46.59 388 LYS A N 1
ATOM 3031 C CA . LYS A 1 388 ? -28.614 8.461 45.636 1.00 46.59 388 LYS A CA 1
ATOM 3032 C C . LYS A 1 388 ? -28.040 7.793 44.360 1.00 46.59 388 LYS A C 1
ATOM 3034 O O . LYS A 1 388 ? -26.829 7.791 44.246 1.00 46.59 388 LYS A O 1
ATOM 3039 N N . SER A 1 389 ? -28.758 7.263 43.360 1.00 50.09 389 SER A N 1
ATOM 3040 C CA . SER A 1 389 ? -30.073 6.605 43.221 1.00 50.09 389 SER A CA 1
ATOM 3041 C C . SER A 1 389 ? -29.874 5.460 42.211 1.00 50.09 389 SER A C 1
ATOM 3043 O O . SER A 1 389 ? -30.174 5.611 41.034 1.00 50.09 389 SER A O 1
ATOM 3045 N N . LEU A 1 390 ? -29.352 4.319 42.660 1.00 47.22 390 LEU A N 1
ATOM 3046 C CA . LEU A 1 390 ? -29.324 3.101 41.850 1.00 47.22 390 LEU A CA 1
ATOM 3047 C C . LEU A 1 390 ? -30.757 2.557 41.745 1.00 47.22 390 LEU A C 1
ATOM 3049 O O . LEU A 1 390 ? -31.342 2.162 42.758 1.00 47.22 390 LEU A O 1
ATOM 3053 N N . VAL A 1 391 ? -31.337 2.564 40.544 1.00 46.59 391 VAL A N 1
ATOM 3054 C CA . VAL A 1 391 ? -32.681 2.025 40.298 1.00 46.59 391 VAL A CA 1
ATOM 3055 C C . VAL A 1 391 ? -32.539 0.655 39.651 1.00 46.59 391 VAL A C 1
ATOM 3057 O O . VAL A 1 391 ? -32.512 0.522 38.434 1.00 46.59 391 VAL A O 1
ATOM 3060 N N . ILE A 1 392 ? -32.460 -0.381 40.485 1.00 51.16 392 ILE A N 1
ATOM 3061 C CA . ILE A 1 392 ? -32.585 -1.764 40.020 1.00 51.16 392 ILE A CA 1
ATOM 3062 C C . ILE A 1 392 ? -34.077 -2.077 39.945 1.00 51.16 392 ILE A C 1
ATOM 3064 O O . ILE A 1 392 ? -34.747 -2.146 40.979 1.00 51.16 392 ILE A O 1
ATOM 3068 N N . THR A 1 393 ? -34.605 -2.268 38.737 1.00 44.28 393 THR A N 1
ATOM 3069 C CA . THR A 1 393 ? -35.989 -2.732 38.565 1.00 44.28 393 THR A CA 1
ATOM 3070 C C . THR A 1 393 ? -35.969 -4.150 38.015 1.00 44.28 393 THR A C 1
ATOM 3072 O O . THR A 1 393 ? -35.791 -4.357 36.822 1.00 44.28 393 THR A O 1
ATOM 3075 N N . CYS A 1 394 ? -36.151 -5.141 38.889 1.00 44.06 394 CYS A N 1
ATOM 3076 C CA . CYS A 1 394 ? -36.300 -6.532 38.465 1.00 44.06 394 CYS A CA 1
ATOM 3077 C C . CYS A 1 394 ? -37.738 -6.784 37.996 1.00 44.06 394 CYS A C 1
ATOM 3079 O O . CYS A 1 394 ? -38.681 -6.692 38.788 1.00 44.06 394 CYS A O 1
ATOM 3081 N N . LEU A 1 395 ? -37.914 -7.136 36.723 1.00 40.38 395 LEU A N 1
ATOM 3082 C CA . LEU A 1 395 ? -39.165 -7.704 36.227 1.00 40.38 395 LEU A CA 1
ATOM 3083 C C . LEU A 1 395 ? -39.139 -9.212 36.491 1.00 40.38 395 LEU A C 1
ATOM 3085 O O . LEU A 1 395 ? -38.635 -9.986 35.692 1.00 40.38 395 LEU A O 1
ATOM 3089 N N . THR A 1 396 ? -39.686 -9.639 37.628 1.00 32.38 396 THR A N 1
ATOM 3090 C CA . THR A 1 396 ? -39.979 -11.060 37.857 1.00 32.38 396 THR A CA 1
ATOM 3091 C C . THR A 1 396 ? -41.157 -11.461 36.967 1.00 32.38 396 THR A C 1
ATOM 3093 O O . THR A 1 396 ? -42.246 -10.904 37.141 1.00 32.38 396 THR A O 1
ATOM 3096 N N . SER A 1 397 ? -40.975 -12.404 36.041 1.00 37.25 397 SER A N 1
ATOM 3097 C CA . SER A 1 397 ? -42.081 -13.156 35.421 1.00 37.25 397 SER A CA 1
ATOM 3098 C C . SER A 1 397 ? -41.953 -14.643 35.693 1.00 37.25 397 SER A C 1
ATOM 3100 O O . SER A 1 397 ? -40.824 -15.160 35.584 1.00 37.25 397 SER A O 1
#

pLDDT: mean 84.06, std 17.15, range [32.38, 98.5]

Foldseek 3Di:
DADADAPDDPVPDQEAEAAEDEAACYEYAEDEEENYEYAEYEYHAYEYAEAEYEAYEYAYYEYEAYEYAEAAYAQYEYAYYEYEAYQYAEHYAHLYDYAEYEYEQYNYAYAEYECEEYAEYEYEQYEYAEHEYYNYEYAYYEYHAYDYAEYAYENYEYAEYEYELYEYAYAHAYAYEYAYYAYYAYEYAEHEAHAYRYAEHHAHNYAYAYYEYECDNYAYAEHELEEYAEAAYACYEYAEHAYYNYEYAEHHAHNDDYAEAEAENYEYAEAEDECEEYAEYEYAQYEYAEYEYYNYEYAEYEYHCYDYEYYEYYAYEYNEYEYENDDYHEYEDDAYDYEYDEYDEYEEEYEYEDEYDYEDDYDDDYDYAYEYADDYDYDDDDDPDDDDDHDYDYDDD

Secondary structure (DSSP, 8-state):
---EE-----TT-SS-EES---EES-EES---EES-EES---EES-EEEEEEEES-EEEE--EES-EEEEEEEES-EEEE--EES-EEEEEEEES-EEEE--EES-EEEEEEEES-EEEE--EES-EEEEEEEES-EEEE--EES-EEEEEEEES-EEEE--EES-EEEEEEEES-EEEEEEEES-EEEEEEEES-EEEEEEEES-EEEE--EES-EEEEEEEES-EEEEEEEES-EEEEEEEES-EEEEEEEES-EEEE--EES-EEEE--EES-EEEE--EES-EEEE--EES-EEEE--EES-EEEE--EES-EEEEEEEES-EEEE--EES-EEEEEEEES-EEEE---S--EEEE---S--EEEE--SS--EEEE---S------EE-----

Radius of gyration: 29.88 Å; chains: 1; bounding box: 73×29×96 Å

Sequence (397 aa):
MKVSMHILPLADEDHPEIALLPLDNSEITLLPLVHPEIALFPLENPEIALLPLDHPEIAFLPLDHPEIALLSLDHPEIVLLPLDHPKIALLLLDHPEIAHLPLDHPEIALLPLDHSEIAVLPLDYPEIDLLSLDHSEIALLPLDHPEIALLSLNNFEITLLPLVNSEIALLFLNHPKIAFLPLDHPKIALLLLDHPEIVLLLLDHPEIALLPLDHPEIALLPLDHSEIALLPLNHPEIALLSLDHPEIALLLLDHPEIALLPLDHLEIALLPLDHSEIAVLPLDHPEIAVLPLDHSEIAVLPLDHPEIALLPLDHPEIAVLPLDHSEITLLPLDHPEITLLPLDQSEMALFPLAHPEIAVLPLDHSEIAVLPLDHPEIALIPSECNRKSLVITCLTS

Organism: NCBI:txid2493646